Protein AF-0000000068817160 (afdb_homodimer)

InterPro domains:
  IPR000340 Dual specificity phosphatase, catalytic domain [PF00782] (55-171)
  IPR000387 Tyrosine-specific protein phosphatases domain [PS50056] (106-173)
  IPR016130 Protein-tyrosine phosphatase, active site [PS00383] (126-136)
  IPR029021 Protein-tyrosine phosphatase-like [G3DSA:3.90.190.10] (1-197)
  IPR029021 Protein-tyrosine phosphatase-like [SSF52799] (6-194)

Organism: Brassicogethes aeneus (NCBI:txid1431903)

Foldseek 3Di:
DPPLQDQDQLLFPQDAWWQDADVNAEIFGADAADCVNVVVDDPVRHGHPVVVVVVCVVVVAAAAEEEEAEPDCRGDHPCSQVVSNHHYHYQYQPDPPDARDPVSLVVLLVVVVVCCVVVVRHHYYYYYNRRAANVLLSQLVCCCPPVPDQSVVSQVSQCNGRNVHRQPQVSQLVSCVVRHPSVPRDDHDDDDPSNVD/DPPLQDQDQLLFPQDAWWQDDDVNAEIFGADAADCVNVVVDDPVRHGHPVVVVVVCVVVVAAAAEEEEAEPDCRRDHPCSQVVSNHHYHYQYQPDPPDARDPVSLVVLLVVVVVCCVVVVRHHYYYYYNRRAANVLLSQLVCCCPPVPDQSVVSQVSQCNGRNVHRQPQVSQLVSCVVRHPSVPRDDHDDDDPSNVD

Sequence (394 aa):
MAPKNKVPKGWLGCPNNGIRLIESKFMPLKTPLSTNFDSKLGPDDWFHPRDIFDLAKKNKVKFGLWIDLTNTDRYYLRDEIENQNCDYKKLSCQGHGTLPTFRFVNQFFHLVEKFVWNNPYSCIAIHCTHGYNRTGFLIVSFLVEKLNYYVDDAVRLFAELRPPGIYRHEYVVELFRRYGDIRDAPPPIAKPSWSKDMAPKNKVPKGWLGCPNNGIRLIESKFMPLKTPLSTNFDSKLGPDDWFHPRDIFDLAKKNKVKFGLWIDLTNTDRYYLRDEIENQNCDYKKLSCQGHGTLPTFRFVNQFFHLVEKFVWNNPYSCIAIHCTHGYNRTGFLIVSFLVEKLNYYVDDAVRLFAELRPPGIYRHEYVVELFRRYGDIRDAPPPIAKPSWSKD

pLDDT: mean 94.5, std 9.49, range [36.5, 98.94]

Radius of gyration: 25.26 Å; Cα contacts (8 Å, |Δi|>4): 644; chains: 2; bounding box: 43×82×52 Å

Solvent-accessible surface area (backbone atoms only — not comparable to full-atom values): 21923 Å² total; per-residue (Å²): 120,82,66,92,62,66,77,60,81,29,46,68,85,45,66,60,55,38,79,49,55,50,92,78,32,39,34,42,17,27,53,45,38,36,77,82,38,46,88,80,44,57,83,91,67,65,47,35,64,63,54,57,54,51,52,27,53,76,68,74,42,46,56,44,35,36,40,37,39,44,85,69,70,77,46,47,59,67,61,67,43,43,74,65,69,16,48,73,42,78,53,60,60,77,60,90,94,51,78,81,45,71,67,56,49,48,52,51,50,51,54,51,51,39,46,43,73,76,34,59,81,41,23,34,39,34,20,20,71,64,25,29,45,72,38,40,49,52,53,34,49,41,36,28,75,59,65,71,39,51,51,70,58,30,50,50,50,46,18,72,30,35,68,88,22,63,46,52,47,70,56,52,42,48,48,19,55,75,62,56,50,55,89,70,41,75,78,75,55,79,68,54,76,33,63,76,85,119,81,67,90,61,66,79,60,80,29,44,67,83,44,66,59,54,37,79,47,57,49,93,79,31,38,34,42,17,26,54,44,38,34,79,81,38,46,89,82,46,55,83,91,68,65,48,36,62,63,55,57,53,51,52,27,52,75,69,75,44,46,54,42,35,35,38,37,39,42,86,70,71,76,46,46,60,68,61,67,42,42,74,65,68,15,46,73,42,79,54,60,61,77,62,90,93,50,77,81,47,71,68,56,49,48,51,52,48,50,54,50,52,42,46,41,72,76,35,60,82,40,23,34,38,33,21,20,71,65,24,27,46,72,37,39,49,52,53,32,51,43,37,27,75,58,67,69,38,52,52,69,58,29,51,48,51,46,16,72,32,34,70,88,22,63,45,52,47,70,56,53,43,47,49,18,54,75,64,54,51,53,89,69,42,74,77,73,55,80,67,55,76,32,62,74,84

Nearest PDB structures (foldseek):
  2c46-assembly3_B  TM=9.753E-01  e=5.729E-28  Homo sapiens
  1i9t-assembly1_A  TM=9.641E-01  e=6.524E-27  Mus musculus
  8p4c-assembly1_M  TM=9.859E-01  e=2.934E-20  Homo sapiens
  4mbb-assembly1_A  TM=9.293E-01  e=1.844E-17  Homo sapiens
  4jmj-assembly1_A  TM=9.376E-01  e=8.921E-16  Homo sapiens

Secondary structure (DSSP, 8-state):
---TTPPPTT-TT--SB-SS-BTTTEEEEEPP--GGGGGGS-GGG---HHHHHHHHHHTT--EEEEEE--S-S-SS-THHHHTTT-EEEE---SSTTPPPPHHHHHHHHHHHHHHHHH-TT-EEEEEESSSSHHHHHHHHHHHHHHH---HHHHHHHHHHHSTT----HHHHHHHHHHHS-GGGPPPPPPPPGGG--/---TTPPPTT-TT--SB-SS-BTTTEEEEEPP--GGGGGGS-GGG---HHHHHHHHHHTT--EEEEEE--S-S-SS-THHHHTTT-EEEE---SSTTPPPPHHHHHHHHHHHHHHHHH-TT-EEEEEESSSSHHHHHHHHHHHHHHH---HHHHHHHHHHHSTT----HHHHHHHHHHHS-GGGPPPPPPPPGGG--

Structure (mmCIF, N/CA/C/O backbone):
data_AF-0000000068817160-model_v1
#
loop_
_entity.id
_entity.type
_entity.pdbx_description
1 polymer 'Tyrosine specific protein phosphatases domain-containing protein'
#
loop_
_atom_site.group_PDB
_atom_site.id
_atom_site.type_symbol
_atom_site.label_atom_id
_atom_site.label_alt_id
_atom_site.label_comp_id
_atom_site.label_asym_id
_atom_site.label_entity_id
_atom_site.label_seq_id
_atom_site.pdbx_PDB_ins_code
_atom_site.Cartn_x
_atom_site.Cartn_y
_atom_site.Cartn_z
_atom_site.occupancy
_atom_site.B_iso_or_equiv
_atom_site.auth_seq_id
_atom_site.auth_comp_id
_atom_site.auth_asym_id
_atom_site.auth_atom_id
_atom_site.pdbx_PDB_model_num
ATOM 1 N N . MET A 1 1 ? -13.914 -34.875 -25.438 1 36.75 1 MET A N 1
ATOM 2 C CA . MET A 1 1 ? -13.977 -33.906 -24.359 1 36.75 1 MET A CA 1
ATOM 3 C C . MET A 1 1 ? -12.719 -33.938 -23.516 1 36.75 1 MET A C 1
ATOM 5 O O . MET A 1 1 ? -12.25 -35 -23.141 1 36.75 1 MET A O 1
ATOM 9 N N . ALA A 1 2 ? -11.836 -33.031 -23.688 1 46.25 2 ALA A N 1
ATOM 10 C CA . ALA A 1 2 ? -10.625 -33.25 -22.891 1 46.25 2 ALA A CA 1
ATOM 11 C C . ALA A 1 2 ? -10.977 -33.812 -21.516 1 46.25 2 ALA A C 1
ATOM 13 O O . ALA A 1 2 ? -11.945 -33.375 -20.891 1 46.25 2 ALA A O 1
ATOM 14 N N . PRO A 1 3 ? -10.422 -34.844 -21.125 1 55.66 3 PRO A N 1
ATOM 15 C CA . PRO A 1 3 ? -10.844 -35.438 -19.859 1 55.66 3 PRO A CA 1
ATOM 16 C C . PRO A 1 3 ? -10.859 -34.438 -18.703 1 55.66 3 PRO A C 1
ATOM 18 O O . PRO A 1 3 ? -10.062 -33.5 -18.688 1 55.66 3 PRO A O 1
ATOM 21 N N . LYS A 1 4 ? -12 -34.219 -17.844 1 64.12 4 LYS A N 1
ATOM 22 C CA . LYS A 1 4 ? -12.445 -33.281 -16.812 1 64.12 4 LYS A CA 1
ATOM 23 C C . LYS A 1 4 ? -11.328 -32.969 -15.828 1 64.12 4 LYS A C 1
ATOM 25 O O . LYS A 1 4 ? -11.195 -31.844 -15.359 1 64.12 4 LYS A O 1
ATOM 30 N N . ASN A 1 5 ? -10.289 -33.844 -15.633 1 80.69 5 ASN A N 1
ATOM 31 C CA . ASN A 1 5 ? -9.242 -33.719 -14.625 1 80.69 5 ASN A CA 1
ATOM 32 C C . ASN A 1 5 ? -7.859 -34 -15.203 1 80.69 5 ASN A C 1
ATOM 34 O O . ASN A 1 5 ? -7.09 -34.781 -14.633 1 80.69 5 ASN A O 1
ATOM 38 N N . LYS A 1 6 ? -7.539 -33.344 -16.344 1 90.94 6 LYS A N 1
ATOM 39 C CA . LYS A 1 6 ? -6.211 -33.5 -16.922 1 90.94 6 LYS A CA 1
ATOM 40 C C . LYS A 1 6 ? -5.195 -32.594 -16.234 1 90.94 6 LYS A C 1
ATOM 42 O O . LYS A 1 6 ? -5.438 -31.406 -16.062 1 90.94 6 LYS A O 1
ATOM 47 N N . VAL A 1 7 ? -4.117 -33.281 -15.82 1 95.06 7 VAL A N 1
ATOM 48 C CA . VAL A 1 7 ? -3.02 -32.531 -15.211 1 95.06 7 VAL A CA 1
ATOM 49 C C . VAL A 1 7 ? -2.43 -31.547 -16.219 1 95.06 7 VAL A C 1
ATOM 51 O O . VAL A 1 7 ? -2.217 -31.906 -17.391 1 95.06 7 VAL A O 1
ATOM 54 N N . PRO A 1 8 ? -2.211 -30.344 -15.805 1 93.69 8 PRO A N 1
ATOM 55 C CA . PRO A 1 8 ? -1.671 -29.375 -16.766 1 93.69 8 PRO A CA 1
ATOM 56 C C . PRO A 1 8 ? -0.3 -29.781 -17.297 1 93.69 8 PRO A C 1
ATOM 58 O O . PRO A 1 8 ? 0.51 -30.344 -16.562 1 93.69 8 PRO A O 1
ATOM 61 N N . LYS A 1 9 ? -0.1 -29.422 -18.609 1 92.62 9 LYS A N 1
ATOM 62 C CA . LYS A 1 9 ? 1.201 -29.688 -19.219 1 92.62 9 LYS A CA 1
ATOM 63 C C . LYS A 1 9 ? 2.32 -29 -18.438 1 92.62 9 LYS A C 1
ATOM 65 O O . LYS A 1 9 ? 2.199 -27.828 -18.062 1 92.62 9 LYS A O 1
ATOM 70 N N . GLY A 1 10 ? 3.355 -29.734 -18.141 1 93.62 10 GLY A N 1
ATOM 71 C CA . GLY A 1 10 ? 4.523 -29.172 -17.484 1 93.62 10 GLY A CA 1
ATOM 72 C C . GLY A 1 10 ? 4.352 -29.016 -15.984 1 93.62 10 GLY A C 1
ATOM 73 O O . GLY A 1 10 ? 5.184 -28.391 -15.312 1 93.62 10 GLY A O 1
ATOM 74 N N . TRP A 1 11 ? 3.324 -29.562 -15.484 1 96.5 11 TRP A N 1
ATOM 75 C CA . TRP A 1 11 ? 3.02 -29.422 -14.062 1 96.5 11 TRP A CA 1
ATOM 76 C C . TRP A 1 11 ? 3.867 -30.375 -13.227 1 96.5 11 TRP A C 1
ATOM 78 O O . TRP A 1 11 ? 4.367 -30 -12.164 1 96.5 11 TRP A O 1
ATOM 88 N N . LEU A 1 12 ? 3.975 -31.609 -13.812 1 95.12 12 LEU A N 1
ATOM 89 C CA . LEU A 1 12 ? 4.766 -32.625 -13.109 1 95.12 12 LEU A CA 1
ATOM 90 C C . LEU A 1 12 ? 6.246 -32.25 -13.117 1 95.12 12 LEU A C 1
ATOM 92 O O . LEU A 1 12 ? 6.785 -31.859 -14.156 1 95.12 12 LEU A O 1
ATOM 96 N N . GLY A 1 13 ? 6.91 -32.312 -11.984 1 94.81 13 GLY A N 1
ATOM 97 C CA . GLY A 1 13 ? 8.32 -31.984 -11.883 1 94.81 13 GLY A CA 1
ATOM 98 C C . GLY A 1 13 ? 8.555 -30.516 -11.578 1 94.81 13 GLY A C 1
ATOM 99 O O . GLY A 1 13 ? 9.656 -30.125 -11.172 1 94.81 13 GLY A O 1
ATOM 100 N N . CYS A 1 14 ? 7.539 -29.688 -11.82 1 97.25 14 CYS A N 1
ATOM 101 C CA . CYS A 1 14 ? 7.625 -28.266 -11.516 1 97.25 14 CYS A CA 1
ATOM 102 C C . CYS A 1 14 ? 7.637 -28.047 -10.008 1 97.25 14 CYS A C 1
ATOM 104 O O . CYS A 1 14 ? 6.742 -28.516 -9.297 1 97.25 14 CYS A O 1
ATOM 106 N N . PRO A 1 15 ? 8.68 -27.297 -9.492 1 97.62 15 PRO A N 1
ATOM 107 C CA . PRO A 1 15 ? 8.703 -27.047 -8.055 1 97.62 15 PRO A CA 1
ATOM 108 C C . PRO A 1 15 ? 7.426 -26.375 -7.551 1 97.62 15 PRO A C 1
ATOM 110 O O . PRO A 1 15 ? 6.871 -25.516 -8.234 1 97.62 15 PRO A O 1
ATOM 113 N N . ASN A 1 16 ? 6.98 -26.734 -6.414 1 98.31 16 ASN A N 1
ATOM 114 C CA . ASN A 1 16 ? 5.664 -26.359 -5.918 1 98.31 16 ASN A CA 1
ATOM 115 C C . ASN A 1 16 ? 5.605 -24.875 -5.543 1 98.31 16 ASN A C 1
ATOM 117 O O . ASN A 1 16 ? 4.621 -24.188 -5.836 1 98.31 16 ASN A O 1
ATOM 121 N N . ASN A 1 17 ? 6.602 -24.422 -4.879 1 98.56 17 ASN A N 1
ATOM 122 C CA . ASN A 1 17 ? 6.582 -23.062 -4.344 1 98.56 17 ASN A CA 1
ATOM 123 C C . ASN A 1 17 ? 7.98 -22.453 -4.301 1 98.56 17 ASN A C 1
ATOM 125 O O . ASN A 1 17 ? 8.977 -23.156 -4.488 1 98.56 17 ASN A O 1
ATOM 129 N N . GLY A 1 18 ? 8.078 -21.125 -4.168 1 98.25 18 GLY A N 1
ATOM 130 C CA . GLY A 1 18 ? 9.352 -20.438 -4.004 1 98.25 18 GLY A CA 1
ATOM 131 C C . GLY A 1 18 ? 10.102 -20.859 -2.758 1 98.25 18 GLY A C 1
ATOM 132 O O . GLY A 1 18 ? 9.539 -21.5 -1.874 1 98.25 18 GLY A O 1
ATOM 133 N N . ILE A 1 19 ? 11.328 -20.438 -2.713 1 97.44 19 ILE A N 1
ATOM 134 C CA . ILE A 1 19 ? 12.227 -20.828 -1.633 1 97.44 19 ILE A CA 1
ATOM 135 C C . ILE A 1 19 ? 11.844 -20.094 -0.351 1 97.44 19 ILE A C 1
ATOM 137 O O . ILE A 1 19 ? 11.82 -20.688 0.729 1 97.44 19 ILE A O 1
ATOM 141 N N . ARG A 1 20 ? 11.594 -18.859 -0.469 1 96.81 20 ARG A N 1
ATOM 142 C CA . ARG A 1 20 ? 11.164 -18 0.631 1 96.81 20 ARG A CA 1
ATOM 143 C C . ARG A 1 20 ? 10.25 -16.891 0.135 1 96.81 20 ARG A C 1
ATOM 145 O O . ARG A 1 20 ? 10.062 -16.719 -1.072 1 96.81 20 ARG A O 1
ATOM 152 N N . LEU A 1 21 ? 9.703 -16.25 1.111 1 98.31 21 LEU A N 1
ATOM 153 C CA . LEU A 1 21 ? 8.836 -15.125 0.784 1 98.31 21 LEU A CA 1
ATOM 154 C C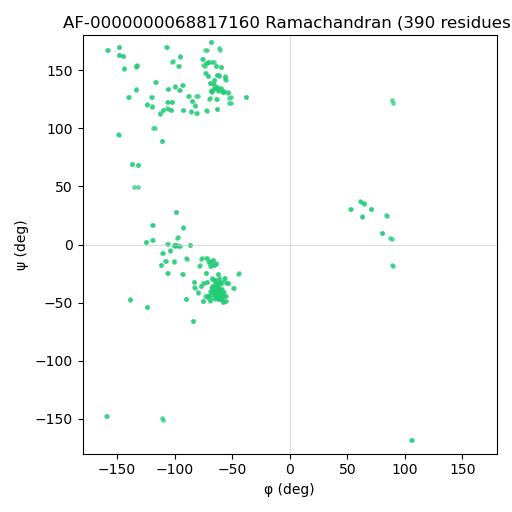 . LEU A 1 21 ? 9.625 -14.016 0.086 1 98.31 21 LEU A C 1
ATOM 156 O O . LEU A 1 21 ? 10.75 -13.711 0.481 1 98.31 21 LEU A O 1
ATOM 160 N N . ILE A 1 22 ? 9.07 -13.516 -0.923 1 98.62 22 ILE A N 1
ATOM 161 C CA . ILE A 1 22 ? 9.633 -12.344 -1.585 1 98.62 22 ILE A CA 1
ATOM 162 C C . ILE A 1 22 ? 9.156 -11.078 -0.877 1 98.62 22 ILE A C 1
ATOM 164 O O . ILE A 1 22 ? 7.957 -10.844 -0.74 1 98.62 22 ILE A O 1
ATOM 168 N N . GLU A 1 23 ? 10.07 -10.281 -0.429 1 97.56 23 GLU A N 1
ATOM 169 C CA . GLU A 1 23 ? 9.789 -9.062 0.336 1 97.56 23 GLU A CA 1
ATOM 170 C C . GLU A 1 23 ? 8.898 -9.367 1.537 1 97.56 23 GLU A C 1
ATOM 172 O O . GLU A 1 23 ? 8.008 -8.578 1.865 1 97.56 23 GLU A O 1
ATOM 177 N N . SER A 1 24 ? 9.047 -10.625 2.072 1 96.19 24 SER A N 1
ATOM 178 C CA . SER A 1 24 ? 8.359 -11.078 3.277 1 96.19 24 SER A CA 1
ATOM 179 C C . SER A 1 24 ? 6.848 -11.086 3.086 1 96.19 24 SER A C 1
ATOM 181 O O . SER A 1 24 ? 6.098 -10.969 4.055 1 96.19 24 SER A O 1
ATOM 183 N N . LYS A 1 25 ? 6.422 -11.18 1.8 1 98.12 25 LYS A N 1
ATOM 184 C CA . LYS A 1 25 ? 4.984 -11.078 1.57 1 98.12 25 LYS A CA 1
ATOM 185 C C . LYS A 1 25 ? 4.52 -12.094 0.533 1 98.12 25 LYS A C 1
ATOM 187 O O . LYS A 1 25 ? 3.596 -12.875 0.789 1 98.12 25 LYS A O 1
ATOM 192 N N . PHE A 1 26 ? 5.203 -12.211 -0.583 1 98.81 26 PHE A N 1
ATOM 193 C CA . PHE A 1 26 ? 4.703 -12.992 -1.708 1 98.81 26 PHE A CA 1
ATOM 194 C C . PHE A 1 26 ? 5.281 -14.406 -1.684 1 98.81 26 PHE A C 1
ATOM 196 O O . PHE A 1 26 ? 6.488 -14.578 -1.517 1 98.81 26 PHE A O 1
ATOM 203 N N . MET A 1 27 ? 4.477 -15.344 -1.859 1 98.88 27 MET A N 1
ATOM 204 C CA . MET A 1 27 ? 4.887 -16.719 -2.111 1 98.88 27 MET A CA 1
ATOM 205 C C . MET A 1 27 ? 4.395 -17.203 -3.475 1 98.88 27 MET A C 1
ATOM 207 O O . MET A 1 27 ? 3.209 -17.484 -3.648 1 98.88 27 MET A O 1
ATOM 211 N N . PRO A 1 28 ? 5.309 -17.172 -4.434 1 98.88 28 PRO A N 1
ATOM 212 C CA . PRO A 1 28 ? 4.918 -17.75 -5.719 1 98.88 28 PRO A CA 1
ATOM 213 C C . PRO A 1 28 ? 4.754 -19.266 -5.66 1 98.88 28 PRO A C 1
ATOM 215 O O . PRO A 1 28 ? 5.57 -19.953 -5.043 1 98.88 28 PRO A O 1
ATOM 218 N N . LEU A 1 29 ? 3.719 -19.75 -6.324 1 98.69 29 LEU A N 1
ATOM 219 C CA . LEU A 1 29 ? 3.369 -21.156 -6.34 1 98.69 29 LEU A CA 1
ATOM 220 C C . LEU A 1 29 ? 3.072 -21.625 -7.762 1 98.69 29 LEU A C 1
ATOM 222 O O . LEU A 1 29 ? 2.629 -20.844 -8.602 1 98.69 29 LEU A O 1
ATOM 226 N N . LYS A 1 30 ? 3.285 -22.922 -7.984 1 98.56 30 LYS A N 1
ATOM 227 C CA . LYS A 1 30 ? 2.498 -23.531 -9.055 1 98.56 30 LYS A CA 1
ATOM 228 C C . LYS A 1 30 ? 1.06 -23.766 -8.609 1 98.56 30 LYS A C 1
ATOM 230 O O . LYS A 1 30 ? 0.775 -23.828 -7.41 1 98.56 30 LYS A O 1
ATOM 235 N N . THR A 1 31 ? 0.174 -23.906 -9.57 1 98.19 31 THR A N 1
ATOM 236 C CA . THR A 1 31 ? -1.219 -24.141 -9.203 1 98.19 31 THR A CA 1
ATOM 237 C C . THR A 1 31 ? -1.37 -25.469 -8.469 1 98.19 31 THR A C 1
ATOM 239 O O . THR A 1 31 ? -0.905 -26.516 -8.953 1 98.19 31 THR A O 1
ATOM 242 N N . PRO A 1 32 ? -1.97 -25.469 -7.254 1 98.62 32 PRO A N 1
ATOM 243 C CA . PRO A 1 32 ? -2.271 -26.75 -6.625 1 98.62 32 PRO A CA 1
ATOM 244 C C . PRO A 1 32 ? -3.432 -27.484 -7.301 1 98.62 32 PRO A C 1
ATOM 246 O O . PRO A 1 32 ? -4.199 -26.875 -8.047 1 98.62 32 PRO A O 1
ATOM 249 N N . LEU A 1 33 ? -3.457 -28.734 -7.152 1 98.25 33 LEU A N 1
ATOM 250 C CA . LEU A 1 33 ? -4.523 -29.562 -7.719 1 98.25 33 LEU A CA 1
ATOM 251 C C . LEU A 1 33 ? -5.332 -30.234 -6.617 1 98.25 33 LEU A C 1
ATOM 253 O O . LEU A 1 33 ? -4.773 -30.672 -5.613 1 98.25 33 LEU A O 1
ATOM 257 N N . SER A 1 34 ? -6.609 -30.281 -6.82 1 97.5 34 SER A N 1
ATOM 258 C CA . SER A 1 34 ? -7.473 -30.953 -5.855 1 97.5 34 SER A CA 1
ATOM 259 C C . SER A 1 34 ? -7.234 -32.469 -5.859 1 97.5 34 SER A C 1
ATOM 261 O O . SER A 1 34 ? -6.5 -32.969 -6.707 1 97.5 34 SER A O 1
ATOM 263 N N . THR A 1 35 ? -7.895 -33.125 -4.926 1 96.44 35 THR A N 1
ATOM 264 C CA . THR A 1 35 ? -7.75 -34.562 -4.789 1 96.44 35 THR A CA 1
ATOM 265 C C . THR A 1 35 ? -8.328 -35.281 -6.004 1 96.44 35 THR A C 1
ATOM 267 O O . THR A 1 35 ? -8.055 -36.469 -6.219 1 96.44 35 THR A O 1
ATOM 270 N N . ASN A 1 36 ? -9.094 -34.562 -6.836 1 95.56 36 ASN A N 1
ATOM 271 C CA . ASN A 1 36 ? -9.664 -35.125 -8.055 1 95.56 36 ASN A CA 1
ATOM 272 C C . ASN A 1 36 ? -8.578 -35.531 -9.047 1 95.56 36 ASN A C 1
ATOM 274 O O . ASN A 1 36 ? -8.828 -36.281 -9.984 1 95.56 36 ASN A O 1
ATOM 278 N N . PHE A 1 37 ? -7.391 -35.031 -8.828 1 96.88 37 PHE A N 1
ATOM 279 C CA . PHE A 1 37 ? -6.293 -35.281 -9.75 1 96.88 37 PHE A CA 1
ATOM 280 C C . PHE A 1 37 ? -5.379 -36.375 -9.211 1 96.88 37 PHE A C 1
ATOM 282 O O . PHE A 1 37 ? -4.441 -36.781 -9.898 1 96.88 37 PHE A O 1
ATOM 289 N N . ASP A 1 38 ? -5.68 -36.906 -8.039 1 96.38 38 ASP A N 1
ATOM 290 C CA . ASP A 1 38 ? -4.77 -37.812 -7.332 1 96.38 38 ASP A CA 1
ATOM 291 C C . ASP A 1 38 ? -4.551 -39.094 -8.109 1 96.38 38 ASP A C 1
ATOM 293 O O . ASP A 1 38 ? -3.453 -39.656 -8.094 1 96.38 38 ASP A O 1
ATOM 297 N N . SER A 1 39 ? -5.578 -39.531 -8.812 1 95.5 39 SER A N 1
ATOM 298 C CA . SER A 1 39 ? -5.488 -40.781 -9.555 1 95.5 39 SER A CA 1
ATOM 299 C C . SER A 1 39 ? -4.531 -40.656 -10.734 1 95.5 39 SER A C 1
ATOM 301 O O . SER A 1 39 ? -4.074 -41.656 -11.281 1 95.5 39 SER A O 1
ATOM 303 N N . LYS A 1 40 ? -4.254 -39.406 -11.125 1 94.81 40 LYS A N 1
ATOM 304 C CA . LYS A 1 40 ? -3.4 -39.156 -12.281 1 94.81 40 LYS A CA 1
ATOM 305 C C . LYS A 1 40 ? -1.953 -38.906 -11.859 1 94.81 40 LYS A C 1
ATOM 307 O O . LYS A 1 40 ? -1.064 -38.781 -12.703 1 94.81 40 LYS A O 1
ATOM 312 N N . LEU A 1 41 ? -1.723 -38.938 -10.562 1 95.44 41 LEU A N 1
ATOM 313 C CA . LEU A 1 41 ? -0.409 -38.594 -10.023 1 95.44 41 LEU A CA 1
ATOM 314 C C . LEU A 1 41 ? 0.047 -39.625 -9 1 95.44 41 LEU A C 1
ATOM 316 O O . LEU A 1 41 ? -0.776 -40.344 -8.414 1 95.44 41 LEU A O 1
ATOM 320 N N . GLY A 1 42 ? 1.351 -39.781 -8.82 1 94.88 42 GLY A N 1
ATOM 321 C CA . GLY A 1 42 ? 1.874 -40.5 -7.676 1 94.88 42 GLY A CA 1
ATOM 322 C C . GLY A 1 42 ? 1.761 -39.719 -6.379 1 94.88 42 GLY A C 1
ATOM 323 O O . GLY A 1 42 ? 1.775 -38.5 -6.383 1 94.88 42 GLY A O 1
ATOM 324 N N . PRO A 1 43 ? 1.683 -40.406 -5.258 1 95.44 43 PRO A N 1
ATOM 325 C CA . PRO A 1 43 ? 1.533 -39.719 -3.971 1 95.44 43 PRO A CA 1
ATOM 326 C C . PRO A 1 43 ? 2.641 -38.688 -3.711 1 95.44 43 PRO A C 1
ATOM 328 O O . PRO A 1 43 ? 2.396 -37.656 -3.078 1 95.44 43 PRO A O 1
ATOM 331 N N . ASP A 1 44 ? 3.816 -38.938 -4.184 1 95.94 44 ASP A N 1
ATOM 332 C CA . ASP A 1 44 ? 4.945 -38.031 -3.965 1 95.94 44 ASP A CA 1
ATOM 333 C C . ASP A 1 44 ? 4.801 -36.75 -4.789 1 95.94 44 ASP A C 1
ATOM 335 O O . ASP A 1 44 ? 5.5 -35.781 -4.547 1 95.94 44 ASP A O 1
ATOM 339 N N . ASP A 1 45 ? 3.809 -36.781 -5.754 1 96.44 45 ASP A N 1
ATOM 340 C CA . ASP A 1 45 ? 3.656 -35.656 -6.668 1 96.44 45 ASP A CA 1
ATOM 341 C C . ASP A 1 45 ? 2.428 -34.812 -6.316 1 96.44 45 ASP A C 1
ATOM 343 O O . ASP A 1 45 ? 2.15 -33.812 -6.961 1 96.44 45 ASP A O 1
ATOM 347 N N . TRP A 1 46 ? 1.738 -35.25 -5.254 1 97.56 46 TRP A N 1
ATOM 348 C CA . TRP A 1 46 ? 0.558 -34.5 -4.863 1 97.56 46 TRP A CA 1
ATOM 349 C C . TRP A 1 46 ? 0.948 -33.094 -4.371 1 97.56 46 TRP A C 1
ATOM 351 O O . TRP A 1 46 ? 1.971 -32.938 -3.703 1 97.56 46 TRP A O 1
ATOM 361 N N . PHE A 1 47 ? 0.171 -32.125 -4.703 1 98.38 47 PHE A N 1
ATOM 362 C CA . PHE A 1 47 ? 0.266 -30.75 -4.223 1 98.38 47 PHE A CA 1
ATOM 363 C C . PHE A 1 47 ? -1.112 -30.109 -4.156 1 98.38 47 PHE A C 1
ATOM 365 O O . PHE A 1 47 ? -1.611 -29.594 -5.16 1 98.38 47 PHE A O 1
ATOM 372 N N . HIS A 1 48 ? -1.665 -30.203 -2.975 1 98.44 48 HIS A N 1
ATOM 373 C CA . HIS A 1 48 ? -2.996 -29.656 -2.721 1 98.44 48 HIS A CA 1
ATOM 374 C C . HIS A 1 48 ? -2.918 -28.312 -1.996 1 98.44 48 HIS A C 1
ATOM 376 O O . HIS A 1 48 ? -1.898 -28 -1.382 1 98.44 48 HIS A O 1
ATOM 382 N N . PRO A 1 49 ? -3.992 -27.5 -2.105 1 98.5 49 PRO A N 1
ATOM 383 C CA . PRO A 1 49 ? -4 -26.25 -1.335 1 98.5 49 PRO A CA 1
ATOM 384 C C . PRO A 1 49 ? -3.646 -26.469 0.135 1 98.5 49 PRO A C 1
ATOM 386 O O . PRO A 1 49 ? -2.863 -25.703 0.701 1 98.5 49 PRO A O 1
ATOM 389 N N . ARG A 1 50 ? -4.078 -27.531 0.696 1 97.88 50 ARG A N 1
ATOM 390 C CA . ARG A 1 50 ? -3.826 -27.781 2.111 1 97.88 50 ARG A CA 1
ATOM 391 C C . ARG A 1 50 ? -2.336 -27.969 2.375 1 97.88 50 ARG A C 1
ATOM 393 O O . ARG A 1 50 ? -1.846 -27.641 3.457 1 97.88 50 ARG A O 1
ATOM 400 N N . ASP A 1 51 ? -1.61 -28.516 1.409 1 97.75 51 ASP A N 1
ATOM 401 C CA . ASP A 1 51 ? -0.186 -28.781 1.583 1 97.75 51 ASP A CA 1
ATOM 402 C C . ASP A 1 51 ? 0.595 -27.484 1.793 1 97.75 51 ASP A C 1
ATOM 404 O O . ASP A 1 51 ? 1.479 -27.422 2.65 1 97.75 51 ASP A O 1
ATOM 408 N N . ILE A 1 52 ? 0.267 -26.5 1.045 1 97.44 52 ILE A N 1
ATOM 409 C CA . ILE A 1 52 ? 0.994 -25.234 1.163 1 97.44 52 ILE A CA 1
ATOM 410 C C . ILE A 1 52 ? 0.562 -24.516 2.434 1 97.44 52 ILE A C 1
ATOM 412 O O . ILE A 1 52 ? 1.372 -23.844 3.078 1 97.44 52 ILE A O 1
ATOM 416 N N . PHE A 1 53 ? -0.685 -24.625 2.879 1 98.44 53 PHE A N 1
ATOM 417 C CA . PHE A 1 53 ? -1.116 -24.047 4.145 1 98.44 53 PHE A CA 1
ATOM 418 C C . PHE A 1 53 ? -0.413 -24.719 5.316 1 98.44 53 PHE A C 1
ATOM 420 O O . PHE A 1 53 ? -0.009 -24.047 6.273 1 98.44 53 PHE A O 1
ATOM 427 N N . ASP A 1 54 ? -0.29 -26.016 5.207 1 97.75 54 ASP A N 1
ATOM 428 C CA . ASP A 1 54 ? 0.424 -26.75 6.246 1 97.75 54 ASP A CA 1
ATOM 429 C C . ASP A 1 54 ? 1.885 -26.312 6.324 1 97.75 54 ASP A C 1
ATOM 431 O O . ASP A 1 54 ? 2.422 -26.125 7.418 1 97.75 54 ASP A O 1
ATOM 435 N N . LEU A 1 55 ? 2.49 -26.219 5.16 1 96.88 55 LEU A N 1
ATOM 436 C CA . LEU A 1 55 ? 3.869 -25.75 5.102 1 96.88 55 LEU A CA 1
ATOM 437 C C . LEU A 1 55 ? 3.992 -24.359 5.711 1 96.88 55 LEU A C 1
ATOM 439 O O . LEU A 1 55 ? 4.938 -24.078 6.453 1 96.88 55 LEU A O 1
ATOM 443 N N . ALA A 1 56 ? 3.08 -23.484 5.414 1 97.06 56 ALA A N 1
ATOM 444 C CA . ALA A 1 56 ? 3.074 -22.109 5.938 1 97.06 56 ALA A CA 1
ATOM 445 C C . ALA A 1 56 ? 2.967 -22.109 7.461 1 97.06 56 ALA A C 1
ATOM 447 O O . ALA A 1 56 ? 3.691 -21.375 8.141 1 97.06 56 ALA A O 1
ATOM 448 N N . LYS A 1 57 ? 2.08 -22.891 7.934 1 95.94 57 LYS A N 1
ATOM 449 C CA . LYS A 1 57 ? 1.891 -22.984 9.383 1 95.94 57 LYS A CA 1
ATOM 450 C C . LYS A 1 57 ? 3.174 -23.438 10.07 1 95.94 57 LYS A C 1
ATOM 452 O O . LYS A 1 57 ? 3.564 -22.875 11.094 1 95.94 57 LYS A O 1
ATOM 457 N N . LYS A 1 58 ? 3.793 -24.391 9.492 1 96.56 58 LYS A N 1
ATOM 458 C CA . LYS A 1 58 ? 5.047 -24.922 10.023 1 96.56 58 LYS A CA 1
ATOM 459 C C . LYS A 1 58 ? 6.113 -23.828 10.086 1 96.56 58 LYS A C 1
ATOM 461 O O . LYS A 1 58 ? 6.938 -23.812 11 1 96.56 58 LYS A O 1
ATOM 466 N N . ASN A 1 59 ? 6.062 -22.938 9.133 1 96.31 59 ASN A N 1
ATOM 467 C CA . ASN A 1 59 ? 7.062 -21.875 9.039 1 96.31 59 ASN A CA 1
ATOM 468 C C . ASN A 1 59 ? 6.566 -20.578 9.664 1 96.31 59 ASN A C 1
ATOM 470 O O . ASN A 1 59 ? 7.176 -19.531 9.484 1 96.31 59 ASN A O 1
ATOM 474 N N . LYS A 1 60 ? 5.406 -20.578 10.305 1 95.88 60 LYS A N 1
ATOM 475 C CA . LYS A 1 60 ? 4.809 -19.438 11 1 95.88 60 LYS A CA 1
ATOM 476 C C . LYS A 1 60 ? 4.469 -18.312 10.031 1 95.88 60 LYS A C 1
ATOM 478 O O . LYS A 1 60 ? 4.723 -17.141 10.312 1 95.88 60 LYS A O 1
ATOM 483 N N . VAL A 1 61 ? 4.082 -18.766 8.891 1 96.75 61 VAL A N 1
ATOM 484 C CA . VAL A 1 61 ? 3.592 -17.844 7.871 1 96.75 61 VAL A CA 1
ATOM 485 C C . VAL A 1 61 ? 2.072 -17.953 7.766 1 96.75 61 VAL A C 1
ATOM 487 O O . VAL A 1 61 ? 1.522 -19.062 7.793 1 96.75 61 VAL A O 1
ATOM 490 N N . LYS A 1 62 ? 1.399 -16.844 7.723 1 97.94 62 LYS A N 1
ATOM 491 C CA . LYS A 1 62 ? -0.049 -16.812 7.539 1 97.94 62 LYS A CA 1
ATOM 492 C C . LYS A 1 62 ? -0.421 -16.266 6.168 1 97.94 62 LYS A C 1
ATOM 494 O O . LYS A 1 62 ? -0.167 -15.086 5.879 1 97.94 62 LYS A O 1
ATOM 499 N N . PHE A 1 63 ? -1.018 -17.078 5.355 1 98.56 63 PHE A N 1
ATOM 500 C CA . PHE A 1 63 ? -1.566 -16.578 4.098 1 98.56 63 PHE A CA 1
ATOM 501 C C . PHE A 1 63 ? -2.943 -15.961 4.312 1 98.56 63 PHE A C 1
ATOM 503 O O . PHE A 1 63 ? -3.863 -16.641 4.785 1 98.56 63 PHE A O 1
ATOM 510 N N . GLY A 1 64 ? -3.061 -14.695 3.982 1 98.69 64 GLY A N 1
ATOM 511 C CA . GLY A 1 64 ? -4.348 -14.023 4.094 1 98.69 64 GLY A CA 1
ATOM 512 C C . GLY A 1 64 ? -4.992 -13.742 2.752 1 98.69 64 GLY A C 1
ATOM 513 O O . GLY A 1 64 ? -6.184 -13.43 2.682 1 98.69 64 GLY A O 1
ATOM 514 N N . LEU A 1 65 ? -4.27 -13.852 1.69 1 98.88 65 LEU A N 1
ATOM 515 C CA . LEU A 1 65 ? -4.75 -13.617 0.333 1 98.88 65 LEU A CA 1
ATOM 516 C C . LEU A 1 65 ? -4.164 -14.641 -0.633 1 98.88 65 LEU A C 1
ATOM 518 O O . LEU A 1 65 ? -2.961 -14.914 -0.604 1 98.88 65 LEU A O 1
ATOM 522 N N . TRP A 1 66 ? -5.047 -15.273 -1.356 1 98.88 66 TRP A N 1
ATOM 523 C CA . TRP A 1 66 ? -4.719 -16.25 -2.393 1 98.88 66 TRP A CA 1
ATOM 524 C C . TRP A 1 66 ? -5.098 -15.727 -3.773 1 98.88 66 TRP A C 1
ATOM 526 O O . TRP A 1 66 ? -6.277 -15.523 -4.066 1 98.88 66 TRP A O 1
ATOM 536 N N . ILE A 1 67 ? -4.07 -15.477 -4.582 1 98.75 67 ILE A N 1
ATOM 537 C CA . ILE A 1 67 ? -4.328 -14.906 -5.902 1 98.75 67 ILE A CA 1
ATOM 538 C C . ILE A 1 67 ? -4.129 -15.977 -6.973 1 98.75 67 ILE A C 1
ATOM 540 O O . ILE A 1 67 ? -3.025 -16.5 -7.141 1 98.75 67 ILE A O 1
ATOM 544 N N . ASP A 1 68 ? -5.18 -16.297 -7.676 1 98.12 68 ASP A N 1
ATOM 545 C CA . ASP A 1 68 ? -5.199 -17.281 -8.75 1 98.12 68 ASP A CA 1
ATOM 546 C C . ASP A 1 68 ? -5.207 -16.609 -10.117 1 98.12 68 ASP A C 1
ATOM 548 O O . ASP A 1 68 ? -6.191 -15.969 -10.5 1 98.12 68 ASP A O 1
ATOM 552 N N . LEU A 1 69 ? -4.164 -16.812 -10.875 1 96.69 69 LEU A N 1
ATOM 553 C CA . LEU A 1 69 ? -4.02 -16.141 -12.156 1 96.69 69 LEU A CA 1
ATOM 554 C C . LEU A 1 69 ? -4.441 -17.047 -13.305 1 96.69 69 LEU A C 1
ATOM 556 O O . LEU A 1 69 ? -4.367 -16.656 -14.477 1 96.69 69 LEU A O 1
ATOM 560 N N . THR A 1 70 ? -4.836 -18.266 -13.016 1 94.06 70 THR A N 1
ATOM 561 C CA . THR A 1 70 ? -5.203 -19.188 -14.086 1 94.06 70 THR A CA 1
ATOM 562 C C . THR A 1 70 ? -6.512 -18.766 -14.742 1 94.06 70 THR A C 1
ATOM 564 O O . THR A 1 70 ? -7.312 -18.062 -14.133 1 94.06 70 THR A O 1
ATOM 567 N N . ASN A 1 71 ? -6.684 -19.203 -15.945 1 90.56 71 ASN A N 1
ATOM 568 C CA . ASN A 1 71 ? -7.906 -18.891 -16.672 1 90.56 71 ASN A CA 1
ATOM 569 C C . ASN A 1 71 ? -8.906 -20.031 -16.625 1 90.56 71 ASN A C 1
ATOM 571 O O . ASN A 1 71 ? -9.547 -20.344 -17.625 1 90.56 71 ASN A O 1
ATOM 575 N N . THR A 1 72 ? -8.891 -20.859 -15.562 1 91.31 72 THR A N 1
ATOM 576 C CA . THR A 1 72 ? -9.781 -22 -15.359 1 91.31 72 THR A CA 1
ATOM 577 C C . THR A 1 72 ? -10.109 -22.156 -13.883 1 91.31 72 THR A C 1
ATOM 579 O O . THR A 1 72 ? -9.406 -21.641 -13.016 1 91.31 72 THR A O 1
ATOM 582 N N . ASP A 1 73 ? -11.125 -22.875 -13.617 1 92.75 73 ASP A N 1
ATOM 583 C CA . ASP A 1 73 ? -11.516 -23.141 -12.234 1 92.75 73 ASP A CA 1
ATOM 584 C C . ASP A 1 73 ? -11.492 -24.625 -11.922 1 92.75 73 ASP A C 1
ATOM 586 O O . ASP A 1 73 ? -12.047 -25.062 -10.914 1 92.75 73 ASP A O 1
ATOM 590 N N . ARG A 1 74 ? -10.859 -25.375 -12.703 1 94.44 74 ARG A N 1
ATOM 591 C CA . ARG A 1 74 ? -11.016 -26.812 -12.633 1 94.44 74 ARG A CA 1
ATOM 592 C C . ARG A 1 74 ? -10 -27.438 -11.672 1 94.44 74 ARG A C 1
ATOM 594 O O . ARG A 1 74 ? -10.109 -28.609 -11.32 1 94.44 74 ARG A O 1
ATOM 601 N N . TYR A 1 75 ? -9.023 -26.672 -11.258 1 96.75 75 TYR A N 1
ATOM 602 C CA . TYR A 1 75 ? -7.875 -27.297 -10.609 1 96.75 75 TYR A CA 1
ATOM 603 C C . TYR A 1 75 ? -8.156 -27.547 -9.133 1 96.75 75 TYR A C 1
ATOM 605 O O . TYR A 1 75 ? -7.66 -28.531 -8.562 1 96.75 75 TYR A O 1
ATOM 613 N N . TYR A 1 76 ? -8.828 -26.719 -8.477 1 97.94 76 TYR A N 1
ATOM 614 C CA . TYR A 1 76 ? -9.258 -26.859 -7.09 1 97.94 76 TYR A CA 1
ATOM 615 C C . TYR A 1 76 ? -10.461 -25.969 -6.805 1 97.94 76 TYR A C 1
ATOM 617 O O . TYR A 1 76 ? -10.82 -25.109 -7.617 1 97.94 76 TYR A O 1
ATOM 625 N N . LEU A 1 77 ? -11.062 -26.219 -5.676 1 96.81 77 LEU A N 1
ATOM 626 C CA . LEU A 1 77 ? -12.219 -25.406 -5.293 1 96.81 77 LEU A CA 1
ATOM 627 C C . LEU A 1 77 ? -11.797 -24.219 -4.438 1 96.81 77 LEU A C 1
ATOM 629 O O . LEU A 1 77 ? -10.938 -24.359 -3.561 1 96.81 77 LEU A O 1
ATOM 633 N N . ARG A 1 78 ? -12.383 -23.125 -4.746 1 97.12 78 ARG A N 1
ATOM 634 C CA . ARG A 1 78 ? -12.094 -21.906 -3.994 1 97.12 78 ARG A CA 1
ATOM 635 C C . ARG A 1 78 ? -12.289 -22.125 -2.498 1 97.12 78 ARG A C 1
ATOM 637 O O . ARG A 1 78 ? -11.562 -21.547 -1.682 1 97.12 78 ARG A O 1
ATOM 644 N N . ASP A 1 79 ? -13.227 -22.969 -2.09 1 97.88 79 ASP A N 1
ATOM 645 C CA . ASP A 1 79 ? -13.539 -23.234 -0.689 1 97.88 79 ASP A CA 1
ATOM 646 C C . ASP A 1 79 ? -12.336 -23.828 0.039 1 97.88 79 ASP A C 1
ATOM 648 O O . ASP A 1 79 ? -12.188 -23.641 1.25 1 97.88 79 ASP A O 1
ATOM 652 N N . GLU A 1 80 ? -11.516 -24.531 -0.712 1 97.94 80 GLU A N 1
ATOM 653 C CA . GLU A 1 80 ? -10.32 -25.109 -0.11 1 97.94 80 GLU A CA 1
ATOM 654 C C . GLU A 1 80 ? -9.391 -24.016 0.416 1 97.94 80 GLU A C 1
ATOM 656 O O . GLU A 1 80 ? -8.617 -24.25 1.346 1 97.94 80 GLU A O 1
ATOM 661 N N . ILE A 1 81 ? -9.461 -22.797 -0.135 1 98.56 81 ILE A N 1
ATOM 662 C CA . ILE A 1 81 ? -8.664 -21.656 0.293 1 98.56 81 ILE A CA 1
ATOM 663 C C . ILE A 1 81 ? -9.406 -20.891 1.383 1 98.56 81 ILE A C 1
ATOM 665 O O . ILE A 1 81 ? -8.844 -20.594 2.439 1 98.56 81 ILE A O 1
ATOM 669 N N . GLU A 1 82 ? -10.656 -20.656 1.135 1 98.38 82 GLU A N 1
ATOM 670 C CA . GLU A 1 82 ? -11.453 -19.812 2.02 1 98.38 82 GLU A CA 1
ATOM 671 C C . GLU A 1 82 ? -11.664 -20.484 3.375 1 98.38 82 GLU A C 1
ATOM 673 O O . GLU A 1 82 ? -11.742 -19.797 4.402 1 98.38 82 GLU A O 1
ATOM 678 N N . ASN A 1 83 ? -11.68 -21.797 3.42 1 97.75 83 ASN A N 1
ATOM 679 C CA . ASN A 1 83 ? -11.836 -22.531 4.664 1 97.75 83 ASN A CA 1
ATOM 680 C C . ASN A 1 83 ? -10.594 -22.438 5.539 1 97.75 83 ASN A C 1
ATOM 682 O O . ASN A 1 83 ? -10.633 -22.781 6.723 1 97.75 83 ASN A O 1
ATOM 686 N N . GLN A 1 84 ? -9.492 -22 4.988 1 97.56 84 GLN A N 1
ATOM 687 C CA . GLN A 1 84 ? -8.258 -21.766 5.734 1 97.56 84 GLN A CA 1
ATOM 688 C C . GLN A 1 84 ? -8.164 -20.312 6.207 1 97.56 84 GLN A C 1
ATOM 690 O O . GLN A 1 84 ? -7.082 -19.844 6.539 1 97.56 84 GLN A O 1
ATOM 695 N N . ASN A 1 85 ? -9.32 -19.594 6.145 1 97 85 ASN A N 1
ATOM 696 C CA . ASN A 1 85 ? -9.383 -18.188 6.523 1 97 85 ASN A CA 1
ATOM 697 C C . ASN A 1 85 ? -8.477 -17.328 5.645 1 97 85 ASN A C 1
ATOM 699 O O . ASN A 1 85 ? -7.766 -16.453 6.145 1 97 85 ASN A O 1
ATOM 703 N N . CYS A 1 86 ? -8.422 -17.672 4.426 1 98.62 86 CYS A N 1
ATOM 704 C CA . CYS A 1 86 ? -7.656 -16.969 3.402 1 98.62 86 CYS A CA 1
ATOM 705 C C . CYS A 1 86 ? -8.562 -16.469 2.287 1 98.62 86 CYS A C 1
ATOM 707 O O . CYS A 1 86 ? -9.383 -17.234 1.761 1 98.62 86 CYS A O 1
ATOM 709 N N . ASP A 1 87 ? -8.477 -15.164 1.984 1 98.5 87 ASP A N 1
ATOM 710 C CA . ASP A 1 87 ? -9.273 -14.594 0.9 1 98.5 87 ASP A CA 1
ATOM 711 C C . ASP A 1 87 ? -8.82 -15.133 -0.455 1 98.5 87 ASP A C 1
ATOM 713 O O . ASP A 1 87 ? -7.617 -15.18 -0.737 1 98.5 87 ASP A O 1
ATOM 717 N N . TYR A 1 88 ? -9.742 -15.562 -1.243 1 98.62 88 TYR A N 1
ATOM 718 C CA . TYR A 1 88 ? -9.461 -16.047 -2.588 1 98.62 88 TYR A CA 1
ATOM 719 C C . TYR A 1 88 ? -9.828 -15.008 -3.637 1 98.62 88 TYR A C 1
ATOM 721 O O . TYR A 1 88 ? -10.953 -14.5 -3.646 1 98.62 88 TYR A O 1
ATOM 729 N N . LYS A 1 89 ? -8.875 -14.617 -4.441 1 98.38 89 LYS A N 1
ATOM 730 C CA . LYS A 1 89 ? -9.102 -13.703 -5.555 1 98.38 89 LYS A CA 1
ATOM 731 C C . LYS A 1 89 ? -8.633 -14.312 -6.871 1 98.38 89 LYS A C 1
ATOM 733 O O . LYS A 1 89 ? -7.473 -14.711 -7 1 98.38 89 LYS A O 1
ATOM 738 N N . LYS A 1 90 ? -9.562 -14.445 -7.809 1 96.56 90 LYS A N 1
ATOM 739 C CA . LYS A 1 90 ? -9.211 -14.844 -9.164 1 96.56 90 LYS A CA 1
ATOM 740 C C . LYS A 1 90 ? -8.977 -13.625 -10.055 1 96.56 90 LYS A C 1
ATOM 742 O O . LYS A 1 90 ? -9.836 -12.742 -10.148 1 96.56 90 LYS A O 1
ATOM 747 N N . LEU A 1 91 ? -7.793 -13.445 -10.531 1 94.44 91 LEU A N 1
ATOM 748 C CA . LEU A 1 91 ? -7.445 -12.414 -11.5 1 94.44 91 LEU A CA 1
ATOM 749 C C . LEU A 1 91 ? -7.102 -13.023 -12.852 1 94.44 91 LEU A C 1
ATOM 751 O O . LEU A 1 91 ? -5.941 -13.352 -13.117 1 94.44 91 LEU A O 1
ATOM 755 N N . SER A 1 92 ? -8.07 -13.195 -13.688 1 84.38 92 SER A N 1
ATOM 756 C CA . SER A 1 92 ? -7.871 -13.891 -14.961 1 84.38 92 SER A CA 1
ATOM 757 C C . SER A 1 92 ? -7.266 -12.969 -16 1 84.38 92 SER A C 1
ATOM 759 O O . SER A 1 92 ? -7.77 -11.859 -16.234 1 84.38 92 SER A O 1
ATOM 761 N N . CYS A 1 93 ? -6.027 -13.258 -16.406 1 71.81 93 CYS A N 1
ATOM 762 C CA . CYS A 1 93 ? -5.395 -12.531 -17.5 1 71.81 93 CYS A CA 1
ATOM 763 C C . CYS A 1 93 ? -6.012 -12.914 -18.828 1 71.81 93 CYS A C 1
ATOM 765 O O . CYS A 1 93 ? -6.359 -14.07 -19.062 1 71.81 93 CYS A O 1
ATOM 767 N N . GLN A 1 94 ? -6.688 -11.875 -19.469 1 61.81 94 GLN A N 1
ATOM 768 C CA . GLN A 1 94 ? -7.312 -12.234 -20.734 1 61.81 94 GLN A CA 1
ATOM 769 C C . GLN A 1 94 ? -6.281 -12.766 -21.719 1 61.81 94 GLN A C 1
ATOM 771 O O . GLN A 1 94 ? -5.211 -12.172 -21.891 1 61.81 94 GLN A O 1
ATOM 776 N N . GLY A 1 95 ? -6.496 -13.852 -22.359 1 56.28 95 GLY A N 1
ATOM 777 C CA . GLY A 1 95 ? -5.945 -14.414 -23.594 1 56.28 95 GLY A CA 1
ATOM 778 C C . GLY A 1 95 ? -4.723 -15.273 -23.359 1 56.28 95 GLY A C 1
ATOM 779 O O . GLY A 1 95 ? -3.877 -14.953 -22.516 1 56.28 95 GLY A O 1
ATOM 780 N N . HIS A 1 96 ? -4.637 -16.406 -23.672 1 58.5 96 HIS A N 1
ATOM 781 C CA . HIS A 1 96 ? -3.469 -17.266 -23.719 1 58.5 96 HIS A CA 1
ATOM 782 C C . HIS A 1 96 ? -2.324 -16.625 -24.5 1 58.5 96 HIS A C 1
ATOM 784 O O . HIS A 1 96 ? -2.521 -16.141 -25.609 1 58.5 96 HIS A O 1
ATOM 790 N N . GLY A 1 97 ? -1.136 -16.453 -23.797 1 64.12 97 GLY A N 1
ATOM 791 C CA . GLY A 1 97 ? 0.062 -16 -24.484 1 64.12 97 GLY A CA 1
ATOM 792 C C . GLY A 1 97 ? 0.18 -14.484 -24.531 1 64.12 97 GLY A C 1
ATOM 793 O O . GLY A 1 97 ? 1.061 -13.953 -25.203 1 64.12 97 GLY A O 1
ATOM 794 N N . THR A 1 98 ? -0.798 -13.906 -23.844 1 83.25 98 THR A N 1
ATOM 795 C CA . THR A 1 98 ? -0.732 -12.445 -23.891 1 83.25 98 THR A CA 1
ATOM 796 C C . THR A 1 98 ? -0.088 -11.891 -22.625 1 83.25 98 THR A C 1
ATOM 798 O O . THR A 1 98 ? -0.225 -12.469 -21.547 1 83.25 98 THR A O 1
ATOM 801 N N . LEU A 1 99 ? 0.765 -10.961 -22.828 1 93.06 99 LEU A N 1
ATOM 802 C CA . LEU A 1 99 ? 1.412 -10.258 -21.719 1 93.06 99 LEU A CA 1
ATOM 803 C C . LEU A 1 99 ? 0.398 -9.438 -20.938 1 93.06 99 LEU A C 1
ATOM 805 O O . LEU A 1 99 ? -0.537 -8.875 -21.5 1 93.06 99 LEU A O 1
ATOM 809 N N . PRO A 1 100 ? 0.508 -9.469 -19.578 1 94.94 100 PRO A N 1
ATOM 810 C CA . PRO A 1 100 ? -0.417 -8.672 -18.766 1 94.94 100 PRO A CA 1
ATOM 811 C C . PRO A 1 100 ? -0.447 -7.203 -19.172 1 94.94 100 PRO A C 1
ATOM 813 O O . PRO A 1 100 ? 0.606 -6.594 -19.375 1 94.94 100 PRO A O 1
ATOM 816 N N . THR A 1 101 ? -1.562 -6.652 -19.359 1 94.44 101 THR A N 1
ATOM 817 C CA . THR A 1 101 ? -1.727 -5.246 -19.719 1 94.44 101 THR A CA 1
ATOM 818 C C . THR A 1 101 ? -1.436 -4.352 -18.516 1 94.44 101 THR A C 1
ATOM 820 O O . THR A 1 101 ? -1.361 -4.832 -17.375 1 94.44 101 THR A O 1
ATOM 823 N N . PHE A 1 102 ? -1.298 -3.059 -18.812 1 95.19 102 PHE A N 1
ATOM 824 C CA . PHE A 1 102 ? -1.113 -2.107 -17.719 1 95.19 102 PHE A CA 1
ATOM 825 C C . PHE A 1 102 ? -2.324 -2.104 -16.797 1 95.19 102 PHE A C 1
ATOM 827 O O . PHE A 1 102 ? -2.178 -2.014 -15.57 1 95.19 102 PHE A O 1
ATOM 834 N N . ARG A 1 103 ? -3.453 -2.24 -17.391 1 94.12 103 ARG A N 1
ATOM 835 C CA . ARG A 1 103 ? -4.68 -2.26 -16.609 1 94.12 103 ARG A CA 1
ATOM 836 C C . ARG A 1 103 ? -4.707 -3.459 -15.664 1 94.12 103 ARG A C 1
ATOM 838 O O . ARG A 1 103 ? -5.055 -3.326 -14.492 1 94.12 103 ARG A O 1
ATOM 845 N N . PHE A 1 104 ? -4.348 -4.617 -16.156 1 95.56 104 PHE A N 1
ATOM 846 C CA . PHE A 1 104 ? -4.316 -5.84 -15.359 1 95.56 104 PHE A CA 1
ATOM 847 C C . PHE A 1 104 ? -3.307 -5.727 -14.227 1 95.56 104 PHE A C 1
ATOM 849 O O . PHE A 1 104 ? -3.609 -6.074 -13.086 1 95.56 104 PHE A O 1
ATOM 856 N N . VAL A 1 105 ? -2.148 -5.184 -14.523 1 97.44 105 VAL A N 1
ATOM 857 C CA . VAL A 1 105 ? -1.078 -5.016 -13.547 1 97.44 105 VAL A CA 1
ATOM 858 C C . VAL A 1 105 ? -1.523 -4.047 -12.453 1 97.44 105 VAL A C 1
ATOM 860 O O . VAL A 1 105 ? -1.281 -4.285 -11.266 1 97.44 105 VAL A O 1
ATOM 863 N N . ASN A 1 106 ? -2.232 -3.02 -12.852 1 95.62 106 ASN A N 1
ATOM 864 C CA . ASN A 1 106 ? -2.725 -2.045 -11.883 1 95.62 106 ASN A CA 1
ATOM 865 C C . ASN A 1 106 ? -3.783 -2.65 -10.969 1 95.62 106 ASN A C 1
ATOM 867 O O . ASN A 1 106 ? -3.865 -2.297 -9.789 1 95.62 106 ASN A O 1
ATOM 871 N N . GLN A 1 107 ? -4.602 -3.514 -11.523 1 96.38 107 GLN A N 1
ATOM 872 C CA . GLN A 1 107 ? -5.566 -4.227 -10.695 1 96.38 107 GLN A CA 1
ATOM 873 C C . GLN A 1 107 ? -4.867 -5.07 -9.633 1 96.38 107 GLN A C 1
ATOM 875 O O . GLN A 1 107 ? -5.293 -5.102 -8.477 1 96.38 107 GLN A O 1
ATOM 880 N N . PHE A 1 108 ? -3.863 -5.719 -10.07 1 97.94 108 PHE A N 1
ATOM 881 C CA . PHE A 1 108 ? -3.051 -6.508 -9.156 1 97.94 108 PHE A CA 1
ATOM 882 C C . PHE A 1 108 ? -2.449 -5.629 -8.07 1 97.94 108 PHE A C 1
ATOM 884 O O . PHE A 1 108 ? -2.508 -5.969 -6.887 1 97.94 108 PHE A O 1
ATOM 891 N N . PHE A 1 109 ? -1.856 -4.461 -8.469 1 97.75 109 PHE A N 1
ATOM 892 C CA . PHE A 1 109 ? -1.274 -3.535 -7.504 1 97.75 109 PHE A CA 1
ATOM 893 C C . PHE A 1 109 ? -2.301 -3.133 -6.453 1 97.75 109 PHE A C 1
ATOM 895 O O . PHE A 1 109 ? -2.025 -3.195 -5.254 1 97.75 109 PHE A O 1
ATOM 902 N N . HIS A 1 110 ? -3.447 -2.76 -6.871 1 96.19 110 HIS A N 1
ATOM 903 C CA . HIS A 1 110 ? -4.5 -2.283 -5.98 1 96.19 110 HIS A CA 1
ATOM 904 C C . HIS A 1 110 ? -4.926 -3.373 -5.004 1 96.19 110 HIS A C 1
ATOM 906 O O . HIS A 1 110 ? -5.074 -3.117 -3.807 1 96.19 110 HIS A O 1
ATOM 912 N N . LEU A 1 111 ? -5.062 -4.566 -5.543 1 97.69 111 LEU A N 1
ATOM 913 C CA . LEU A 1 111 ? -5.449 -5.703 -4.715 1 97.69 111 LEU A CA 1
ATOM 914 C C . LEU A 1 111 ? -4.43 -5.945 -3.609 1 97.69 111 LEU A C 1
ATOM 916 O O . LEU A 1 111 ? -4.797 -6.102 -2.443 1 97.69 111 LEU A O 1
ATOM 920 N N . VAL A 1 112 ? -3.188 -5.918 -3.945 1 98.38 112 VAL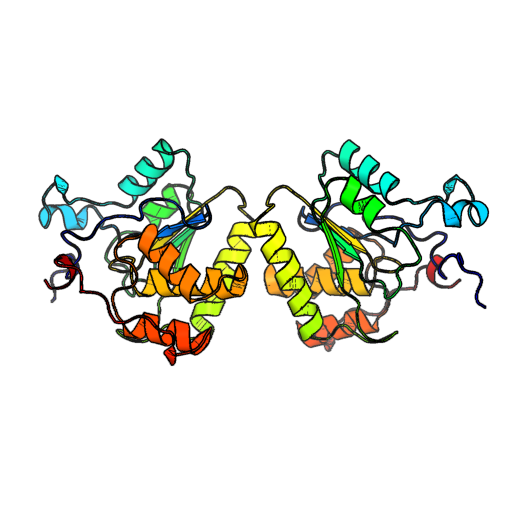 A N 1
ATOM 921 C CA . VAL A 1 112 ? -2.104 -6.211 -3.014 1 98.38 112 VAL A CA 1
ATOM 922 C C . VAL A 1 112 ? -1.998 -5.09 -1.978 1 98.38 112 VAL A C 1
ATOM 924 O O . VAL A 1 112 ? -1.929 -5.355 -0.775 1 98.38 112 VAL A O 1
ATOM 927 N N . GLU A 1 113 ? -1.994 -3.889 -2.447 1 96.81 113 GLU A N 1
ATOM 928 C CA . GLU A 1 113 ? -1.835 -2.742 -1.559 1 96.81 113 GLU A CA 1
ATOM 929 C C . GLU A 1 113 ? -2.977 -2.662 -0.55 1 96.81 113 GLU A C 1
ATOM 931 O O . GLU A 1 113 ? -2.748 -2.436 0.64 1 96.81 113 GLU A O 1
ATOM 936 N N . LYS A 1 114 ? -4.172 -2.816 -1.02 1 96.19 114 LYS A N 1
ATOM 937 C CA . LYS A 1 114 ? -5.328 -2.807 -0.131 1 96.19 114 LYS A CA 1
ATOM 938 C C . LYS A 1 114 ? -5.246 -3.938 0.89 1 96.19 114 LYS A C 1
ATOM 940 O O . LYS A 1 114 ? -5.543 -3.738 2.07 1 96.19 114 LYS A O 1
ATOM 945 N N . PHE A 1 115 ? -4.855 -5.109 0.448 1 97.81 115 PHE A N 1
ATOM 946 C CA . PHE A 1 115 ? -4.738 -6.258 1.341 1 97.81 115 PHE A CA 1
ATOM 947 C C . PHE A 1 115 ? -3.705 -5.996 2.428 1 97.81 115 PHE A C 1
ATOM 949 O O . PHE A 1 115 ? -3.967 -6.23 3.609 1 97.81 115 PHE A O 1
ATOM 956 N N . VAL A 1 116 ? -2.531 -5.457 2.023 1 97 116 VAL A N 1
ATOM 957 C CA . VAL A 1 116 ? -1.431 -5.242 2.957 1 97 116 VAL A CA 1
ATOM 958 C C . VAL A 1 116 ? -1.815 -4.164 3.969 1 97 116 VAL A C 1
ATOM 960 O O . VAL A 1 116 ? -1.465 -4.258 5.148 1 97 116 VAL A O 1
ATOM 963 N N . TRP A 1 117 ? -2.572 -3.145 3.494 1 95.94 117 TRP A N 1
ATOM 964 C CA . TRP A 1 117 ? -3.055 -2.1 4.391 1 95.94 117 TRP A CA 1
ATOM 965 C C . TRP A 1 117 ? -3.92 -2.691 5.5 1 95.94 117 TRP A C 1
ATOM 967 O O . TRP A 1 117 ? -3.768 -2.336 6.672 1 95.94 117 TRP A O 1
ATOM 977 N N . ASN A 1 118 ? -4.719 -3.703 5.121 1 95.38 118 ASN A N 1
ATOM 978 C CA . ASN A 1 118 ? -5.711 -4.234 6.047 1 95.38 118 ASN A CA 1
ATOM 979 C C . ASN A 1 118 ? -5.168 -5.43 6.828 1 95.38 118 ASN A C 1
ATOM 981 O O . ASN A 1 118 ? -5.68 -5.762 7.898 1 95.38 118 ASN A O 1
ATOM 985 N N . ASN A 1 119 ? -4.176 -6.078 6.188 1 95.81 119 ASN A N 1
ATOM 986 C CA . ASN A 1 119 ? -3.619 -7.297 6.766 1 95.81 119 ASN A CA 1
ATOM 987 C C . ASN A 1 119 ? -2.094 -7.262 6.781 1 95.81 119 ASN A C 1
ATOM 989 O O . ASN A 1 119 ? -1.442 -8.078 6.129 1 95.81 119 ASN A O 1
ATOM 993 N N . PRO A 1 120 ? -1.539 -6.387 7.605 1 92.19 120 PRO A N 1
ATOM 994 C CA . PRO A 1 120 ? -0.097 -6.145 7.531 1 92.19 120 PRO A CA 1
ATOM 995 C C . PRO A 1 120 ? 0.729 -7.367 7.93 1 92.19 120 PRO A C 1
ATOM 997 O O . PRO A 1 120 ? 1.893 -7.484 7.539 1 92.19 120 PRO A O 1
ATOM 1000 N N . TYR A 1 121 ? 0.177 -8.352 8.609 1 92.62 121 TYR A N 1
ATOM 1001 C CA . TYR A 1 121 ? 0.952 -9.484 9.109 1 92.62 121 TYR A CA 1
ATOM 1002 C C . TYR A 1 121 ? 0.723 -10.719 8.258 1 92.62 121 TYR A C 1
ATOM 1004 O O . TYR A 1 121 ? 1.355 -11.758 8.469 1 92.62 121 TYR A O 1
ATOM 1012 N N . SER A 1 122 ? -0.154 -10.625 7.332 1 97.25 122 SER A N 1
ATOM 1013 C CA . SER A 1 122 ? -0.468 -11.781 6.492 1 97.25 122 SER A CA 1
ATOM 1014 C C . SER A 1 122 ? 0.301 -11.727 5.176 1 97.25 122 SER A C 1
ATOM 1016 O O . SER A 1 122 ? 0.674 -10.648 4.711 1 97.25 122 SER A O 1
ATOM 1018 N N . CYS A 1 123 ? 0.526 -12.875 4.617 1 98.38 123 CYS A N 1
ATOM 1019 C CA . CYS A 1 123 ? 1.256 -13.023 3.365 1 98.38 123 CYS A CA 1
ATOM 1020 C C . CYS A 1 123 ? 0.312 -13.383 2.223 1 98.38 123 CYS A C 1
ATOM 1022 O O . CYS A 1 123 ? -0.879 -13.609 2.445 1 98.38 123 CYS A O 1
ATOM 1024 N N . ILE A 1 124 ? 0.865 -13.328 1.051 1 98.88 124 ILE A N 1
ATOM 1025 C CA . ILE A 1 124 ? 0.08 -13.516 -0.165 1 98.88 124 ILE A CA 1
ATOM 1026 C C . ILE A 1 124 ? 0.611 -14.719 -0.942 1 98.88 124 ILE A C 1
ATOM 1028 O O . ILE A 1 124 ? 1.785 -14.75 -1.316 1 98.88 124 ILE A O 1
ATOM 1032 N N . ALA A 1 125 ? -0.2 -15.688 -1.122 1 98.88 125 ALA A N 1
ATOM 1033 C CA . ALA A 1 125 ? 0.093 -16.75 -2.072 1 98.88 125 ALA A CA 1
ATOM 1034 C C . ALA A 1 125 ? -0.407 -16.406 -3.471 1 98.88 125 ALA A C 1
ATOM 1036 O O . ALA A 1 125 ? -1.553 -15.977 -3.637 1 98.88 125 ALA A O 1
ATOM 1037 N N . ILE A 1 126 ? 0.432 -16.5 -4.445 1 98.88 126 ILE A N 1
ATOM 1038 C CA . ILE A 1 126 ? 0.059 -16.156 -5.809 1 98.88 126 ILE A CA 1
ATOM 1039 C C . ILE A 1 126 ? 0.529 -17.234 -6.773 1 98.88 126 ILE A C 1
ATOM 1041 O O . ILE A 1 126 ? 1.64 -17.766 -6.637 1 98.88 126 ILE A O 1
ATOM 1045 N N . HIS A 1 127 ? -0.376 -17.609 -7.645 1 98.38 127 HIS A N 1
ATOM 1046 C CA . HIS A 1 127 ? 0.045 -18.641 -8.586 1 98.38 127 HIS A CA 1
ATOM 1047 C C . HIS A 1 127 ? -0.57 -18.422 -9.961 1 98.38 127 HIS A C 1
ATOM 1049 O O . HIS A 1 127 ? -1.597 -17.75 -10.086 1 98.38 127 HIS A O 1
ATOM 1055 N N . CYS A 1 128 ? 0.059 -18.828 -11.008 1 96.5 128 CYS A N 1
ATOM 1056 C CA . CYS A 1 128 ? -0.489 -19.203 -12.312 1 96.5 128 CYS A CA 1
ATOM 1057 C C . CYS A 1 128 ? -0.363 -20.703 -12.547 1 96.5 128 CYS A C 1
ATOM 1059 O O . CYS A 1 128 ? -0.465 -21.5 -11.602 1 96.5 128 CYS A O 1
ATOM 1061 N N . THR A 1 129 ? -0.236 -21.188 -13.758 1 95.5 129 THR A N 1
ATOM 1062 C CA . THR A 1 129 ? -0.187 -22.625 -13.922 1 95.5 129 THR A CA 1
ATOM 1063 C C . THR A 1 129 ? 1.117 -23.188 -13.359 1 95.5 129 THR A C 1
ATOM 1065 O O . THR A 1 129 ? 1.106 -24.188 -12.625 1 95.5 129 THR A O 1
ATOM 1068 N N . HIS A 1 130 ? 2.205 -22.5 -13.664 1 97.12 130 HIS A N 1
ATOM 1069 C CA . HIS A 1 130 ? 3.504 -23 -13.234 1 97.12 130 HIS A CA 1
ATOM 1070 C C . HIS A 1 130 ? 4.125 -22.094 -12.18 1 97.12 130 HIS A C 1
ATOM 1072 O O . HIS A 1 130 ? 5.066 -22.5 -11.484 1 97.12 130 HIS A O 1
ATOM 1078 N N . GLY A 1 131 ? 3.674 -20.828 -12.016 1 97.5 131 GLY A N 1
ATOM 1079 C CA . GLY A 1 131 ? 4.109 -19.953 -10.945 1 97.5 131 GLY A CA 1
ATOM 1080 C C . GLY A 1 131 ? 5.398 -19.219 -11.266 1 97.5 131 GLY A C 1
ATOM 1081 O O . GLY A 1 131 ? 6.125 -18.797 -10.367 1 97.5 131 GLY A O 1
ATOM 1082 N N . TYR A 1 132 ? 5.684 -19.047 -12.57 1 98.19 132 TYR A N 1
ATOM 1083 C CA . TYR A 1 132 ? 6.973 -18.469 -12.914 1 98.19 132 TYR A CA 1
ATOM 1084 C C . TYR A 1 132 ? 6.801 -17.219 -13.781 1 98.19 132 TYR A C 1
ATOM 1086 O O . TYR A 1 132 ? 7.254 -16.141 -13.414 1 98.19 132 TYR A O 1
ATOM 1094 N N . ASN A 1 133 ? 6.07 -17.344 -14.898 1 96.69 133 ASN A N 1
ATOM 1095 C CA . ASN A 1 133 ? 6.09 -16.266 -15.891 1 96.69 133 ASN A CA 1
ATOM 1096 C C . ASN A 1 133 ? 5.098 -15.164 -15.539 1 96.69 133 ASN A C 1
ATOM 1098 O O . ASN A 1 133 ? 5.496 -14.039 -15.234 1 96.69 133 ASN A O 1
ATOM 1102 N N . ARG A 1 134 ? 3.809 -15.531 -15.578 1 96.69 134 ARG A N 1
ATOM 1103 C CA . ARG A 1 134 ? 2.818 -14.508 -15.234 1 96.69 134 ARG A CA 1
ATOM 1104 C C . ARG A 1 134 ? 2.953 -14.078 -13.781 1 96.69 134 ARG A C 1
ATOM 1106 O O . ARG A 1 134 ? 2.893 -12.891 -13.469 1 96.69 134 ARG A O 1
ATOM 1113 N N . THR A 1 135 ? 3.154 -15.094 -12.875 1 97.94 135 THR A N 1
ATOM 1114 C CA . THR A 1 135 ? 3.367 -14.805 -11.453 1 97.94 135 THR A CA 1
ATOM 1115 C C . THR A 1 135 ? 4.574 -13.891 -11.266 1 97.94 135 THR A C 1
ATOM 1117 O O . THR A 1 135 ? 4.473 -12.852 -10.602 1 97.94 135 THR A O 1
ATOM 1120 N N . GLY A 1 136 ? 5.688 -14.273 -11.906 1 98.69 136 GLY A N 1
ATOM 1121 C CA . GLY A 1 136 ? 6.895 -13.477 -11.812 1 98.69 136 GLY A CA 1
ATOM 1122 C C . GLY A 1 136 ? 6.734 -12.078 -12.375 1 98.69 136 GLY A C 1
ATOM 1123 O O . GLY A 1 136 ? 7.223 -11.109 -11.789 1 98.69 136 GLY A O 1
ATOM 1124 N N . PHE A 1 137 ? 6.008 -12.016 -13.484 1 98.56 137 PHE A N 1
ATOM 1125 C CA . PHE A 1 137 ? 5.781 -10.734 -14.133 1 98.56 137 PHE A CA 1
ATOM 1126 C C . PHE A 1 137 ? 5.07 -9.766 -13.195 1 98.56 137 PHE A C 1
ATOM 1128 O O . PHE A 1 137 ? 5.48 -8.609 -13.062 1 98.56 137 PHE A O 1
ATOM 1135 N N . LEU A 1 138 ? 4.055 -10.227 -12.516 1 98.62 138 LEU A N 1
ATOM 1136 C CA . LEU A 1 138 ? 3.268 -9.375 -11.633 1 98.62 138 LEU A CA 1
ATOM 1137 C C . LEU A 1 138 ? 4.066 -8.992 -10.391 1 98.62 138 LEU A C 1
ATOM 1139 O O . LEU A 1 138 ? 4.066 -7.824 -9.984 1 98.62 138 LEU A O 1
ATOM 1143 N N . ILE A 1 139 ? 4.758 -9.953 -9.797 1 98.94 139 ILE A N 1
ATOM 1144 C CA . ILE A 1 139 ? 5.535 -9.68 -8.594 1 98.94 139 ILE A CA 1
ATOM 1145 C C . ILE A 1 139 ? 6.648 -8.688 -8.914 1 98.94 139 ILE A C 1
ATOM 1147 O O . ILE A 1 139 ? 6.836 -7.703 -8.195 1 98.94 139 ILE A O 1
ATOM 1151 N N . VAL A 1 140 ? 7.352 -8.914 -10.039 1 98.94 140 VAL A N 1
ATOM 1152 C CA . VAL A 1 140 ? 8.438 -8.023 -10.438 1 98.94 140 VAL A CA 1
ATOM 1153 C C . VAL A 1 140 ? 7.895 -6.629 -10.719 1 98.94 140 VAL A C 1
ATOM 1155 O O . VAL A 1 140 ? 8.484 -5.629 -10.305 1 98.94 140 VAL A O 1
ATOM 1158 N N . SER A 1 141 ? 6.781 -6.559 -11.422 1 98.88 141 SER A N 1
ATOM 1159 C CA . SER A 1 141 ? 6.152 -5.27 -11.68 1 98.88 141 SER A CA 1
ATOM 1160 C C . SER A 1 141 ? 5.863 -4.531 -10.375 1 98.88 141 SER A C 1
ATOM 1162 O O . SER A 1 141 ? 6.082 -3.322 -10.273 1 98.88 141 SER A O 1
ATOM 1164 N N . PHE A 1 142 ? 5.348 -5.242 -9.406 1 98.81 142 PHE A N 1
ATOM 1165 C CA . PHE A 1 142 ? 5.031 -4.645 -8.117 1 98.81 142 PHE A CA 1
ATOM 1166 C C . PHE A 1 142 ? 6.293 -4.137 -7.43 1 98.81 142 PHE A C 1
ATOM 1168 O O . PHE A 1 142 ? 6.32 -3.014 -6.922 1 98.81 142 PHE A O 1
ATOM 1175 N N . LEU A 1 143 ? 7.348 -4.98 -7.441 1 98.81 143 LEU A N 1
ATOM 1176 C CA . LEU A 1 143 ? 8.617 -4.605 -6.82 1 98.81 143 LEU A CA 1
ATOM 1177 C C . LEU A 1 143 ? 9.156 -3.314 -7.43 1 98.81 143 LEU A C 1
ATOM 1179 O O . LEU A 1 143 ? 9.648 -2.443 -6.711 1 98.81 143 LEU A O 1
ATOM 1183 N N . VAL A 1 144 ? 9.031 -3.217 -8.711 1 98.69 144 VAL A N 1
ATOM 1184 C CA . VAL A 1 144 ? 9.609 -2.074 -9.414 1 98.69 144 VAL A CA 1
ATOM 1185 C C . VAL A 1 144 ? 8.742 -0.838 -9.18 1 98.69 144 VAL A C 1
ATOM 1187 O O . VAL A 1 144 ? 9.234 0.193 -8.719 1 98.69 144 VAL A O 1
ATOM 1190 N N . GLU A 1 145 ? 7.477 -0.957 -9.359 1 97.62 145 GLU A N 1
ATOM 1191 C CA . GLU A 1 145 ? 6.609 0.217 -9.398 1 97.62 145 GLU A CA 1
ATOM 1192 C C . GLU A 1 145 ? 6.23 0.667 -7.992 1 97.62 145 GLU A C 1
ATOM 1194 O O . GLU A 1 145 ? 6.031 1.859 -7.75 1 97.62 145 GLU A O 1
ATOM 1199 N N . LYS A 1 146 ? 6.121 -0.288 -7.09 1 97.06 146 LYS A N 1
ATOM 1200 C CA . LYS A 1 146 ? 5.582 0.048 -5.773 1 97.06 146 LYS A CA 1
ATOM 1201 C C . LYS A 1 146 ? 6.684 0.069 -4.719 1 97.06 146 LYS A C 1
ATOM 1203 O O . LYS A 1 146 ? 6.594 0.803 -3.73 1 97.06 146 LYS A O 1
ATOM 1208 N N . LEU A 1 147 ? 7.773 -0.639 -4.945 1 97.25 147 LEU A N 1
ATOM 1209 C CA . LEU A 1 147 ? 8.805 -0.747 -3.918 1 97.25 147 LEU A CA 1
ATOM 1210 C C . LEU A 1 147 ? 10.133 -0.184 -4.414 1 97.25 147 LEU A C 1
ATOM 1212 O O . LEU A 1 147 ? 11.156 -0.321 -3.748 1 97.25 147 LEU A O 1
ATOM 1216 N N . ASN A 1 148 ? 10.211 0.408 -5.637 1 96.56 148 ASN A N 1
ATOM 1217 C CA . ASN A 1 148 ? 11.312 1.191 -6.18 1 96.56 148 ASN A CA 1
ATOM 1218 C C . ASN A 1 148 ? 12.523 0.314 -6.496 1 96.56 148 ASN A C 1
ATOM 1220 O O . ASN A 1 148 ? 13.664 0.75 -6.352 1 96.56 148 ASN A O 1
ATOM 1224 N N . TYR A 1 149 ? 12.297 -0.932 -6.855 1 98.25 149 TYR A N 1
ATOM 1225 C CA . TYR A 1 149 ? 13.383 -1.772 -7.355 1 98.25 149 TYR A CA 1
ATOM 1226 C C . TYR A 1 149 ? 13.781 -1.362 -8.766 1 98.25 149 TYR A C 1
ATOM 1228 O O . TYR A 1 149 ? 12.945 -0.893 -9.547 1 98.25 149 TYR A O 1
ATOM 1236 N N . TYR A 1 150 ? 14.992 -1.51 -9.039 1 98.25 150 TYR A N 1
ATOM 1237 C CA . TYR A 1 150 ? 15.375 -1.562 -10.445 1 98.25 150 TYR A CA 1
ATOM 1238 C C . TYR A 1 150 ? 14.914 -2.863 -11.086 1 98.25 150 TYR A C 1
ATOM 1240 O O . TYR A 1 150 ? 14.938 -3.92 -10.453 1 98.25 150 TYR A O 1
ATOM 1248 N N . VAL A 1 151 ? 14.539 -2.787 -12.328 1 98.75 151 VAL A N 1
ATOM 1249 C CA . VAL A 1 151 ? 13.938 -3.941 -12.992 1 98.75 151 VAL A CA 1
ATOM 1250 C C . VAL A 1 151 ? 14.93 -5.102 -13.008 1 98.75 151 VAL A C 1
ATOM 1252 O O . VAL A 1 151 ? 14.547 -6.258 -12.805 1 98.75 151 VAL A O 1
ATOM 1255 N N . ASP A 1 152 ? 16.188 -4.84 -13.227 1 98.31 152 ASP A N 1
ATOM 1256 C CA . ASP A 1 152 ? 17.188 -5.902 -13.266 1 98.31 152 ASP A CA 1
ATOM 1257 C C . ASP A 1 152 ? 17.328 -6.586 -11.906 1 98.31 152 ASP A C 1
ATOM 1259 O O . ASP A 1 152 ? 17.375 -7.812 -11.828 1 98.31 152 ASP A O 1
ATOM 1263 N N . ASP A 1 153 ? 17.297 -5.797 -10.836 1 98.69 153 ASP A N 1
ATOM 1264 C CA . ASP A 1 153 ? 17.375 -6.332 -9.477 1 98.69 153 ASP A CA 1
ATOM 1265 C C . ASP A 1 153 ? 16.125 -7.141 -9.133 1 98.69 153 ASP A C 1
ATOM 1267 O O . ASP A 1 153 ? 16.219 -8.188 -8.484 1 98.69 153 ASP A O 1
ATOM 1271 N N . ALA A 1 154 ? 14.992 -6.652 -9.539 1 98.88 154 ALA A N 1
ATOM 1272 C CA . ALA A 1 154 ? 13.727 -7.32 -9.234 1 98.88 154 ALA A CA 1
ATOM 1273 C C . ALA A 1 154 ? 13.648 -8.68 -9.93 1 98.88 154 ALA A C 1
ATOM 1275 O O . ALA A 1 154 ? 13.227 -9.664 -9.32 1 98.88 154 ALA A O 1
ATOM 1276 N N . VAL A 1 155 ? 14.055 -8.703 -11.18 1 98.81 155 VAL A N 1
ATOM 1277 C CA . VAL A 1 155 ? 14.07 -9.953 -11.93 1 98.81 155 VAL A CA 1
ATOM 1278 C C . VAL A 1 155 ? 15.039 -10.945 -11.281 1 98.81 155 VAL A C 1
ATOM 1280 O O . VAL A 1 155 ? 14.719 -12.125 -11.125 1 98.81 155 VAL A O 1
ATOM 1283 N N . ARG A 1 156 ? 16.156 -10.461 -10.914 1 98.62 156 ARG A N 1
ATOM 1284 C CA . ARG A 1 156 ? 17.156 -11.305 -10.258 1 98.62 156 ARG A CA 1
ATOM 1285 C C . ARG A 1 156 ? 16.641 -11.82 -8.922 1 98.62 156 ARG A C 1
ATOM 1287 O O . ARG A 1 156 ? 16.812 -13 -8.594 1 98.62 156 ARG A O 1
ATOM 1294 N N . LEU A 1 157 ? 16.031 -10.969 -8.164 1 98.81 157 LEU A N 1
ATOM 1295 C CA . LEU A 1 157 ? 15.484 -11.359 -6.867 1 98.81 157 LEU A CA 1
ATOM 1296 C C . LEU A 1 157 ? 14.445 -12.461 -7.031 1 98.81 157 LEU A C 1
ATOM 1298 O O . LEU A 1 157 ? 14.469 -13.453 -6.297 1 98.81 157 LEU A O 1
ATOM 1302 N N . PHE A 1 158 ? 13.562 -12.289 -7.992 1 98.88 158 PHE A N 1
ATOM 1303 C CA . PHE A 1 158 ? 12.555 -13.312 -8.242 1 98.88 158 PHE A CA 1
ATOM 1304 C C . PHE A 1 158 ? 13.211 -14.648 -8.586 1 98.88 158 PHE A C 1
ATOM 1306 O O . PHE A 1 158 ? 12.805 -15.688 -8.062 1 98.88 158 PHE A O 1
ATOM 1313 N N . ALA A 1 159 ? 14.211 -14.578 -9.461 1 98.75 159 ALA A N 1
ATOM 1314 C CA . ALA A 1 159 ? 14.898 -15.797 -9.891 1 98.75 159 ALA A CA 1
ATOM 1315 C C . ALA A 1 159 ? 15.602 -16.469 -8.719 1 98.75 159 ALA A C 1
ATOM 1317 O O . ALA A 1 159 ? 15.656 -17.703 -8.648 1 98.75 159 ALA A O 1
ATOM 1318 N N . GLU A 1 160 ? 16.125 -15.703 -7.832 1 98.69 160 GLU A N 1
ATOM 1319 C CA . GLU A 1 160 ? 16.812 -16.234 -6.664 1 98.69 160 GLU A CA 1
ATOM 1320 C C . GLU A 1 160 ? 15.844 -16.969 -5.734 1 98.69 160 GLU A C 1
ATOM 1322 O O . GLU A 1 160 ? 16.188 -18 -5.152 1 98.69 160 GLU A O 1
ATOM 1327 N N . LEU A 1 161 ? 14.648 -16.469 -5.621 1 98.75 161 LEU A N 1
ATOM 1328 C CA . LEU A 1 161 ? 13.711 -16.984 -4.621 1 98.75 161 LEU A CA 1
ATOM 1329 C C . LEU A 1 161 ? 12.703 -17.938 -5.254 1 98.75 161 LEU A C 1
ATOM 1331 O O . LEU A 1 161 ? 12.023 -18.688 -4.547 1 98.75 161 LEU A O 1
ATOM 1335 N N . ARG A 1 162 ? 12.641 -17.906 -6.57 1 98.56 162 ARG A N 1
ATOM 1336 C CA . ARG A 1 162 ? 11.891 -18.875 -7.367 1 98.56 162 ARG A CA 1
ATOM 1337 C C . ARG A 1 162 ? 12.688 -19.328 -8.586 1 98.56 162 ARG A C 1
ATOM 1339 O O . ARG A 1 162 ? 12.328 -19.031 -9.719 1 98.56 162 ARG A O 1
ATOM 1346 N N . PRO A 1 163 ? 13.711 -20.062 -8.344 1 98.12 163 PRO A N 1
ATOM 1347 C CA . PRO A 1 163 ? 14.555 -20.469 -9.469 1 98.12 163 PRO A CA 1
ATOM 1348 C C . PRO A 1 163 ? 13.812 -21.344 -10.477 1 98.12 163 PRO A C 1
ATOM 1350 O O . PRO A 1 163 ? 13.008 -22.188 -10.086 1 98.12 163 PRO A O 1
ATOM 1353 N N . PRO A 1 164 ? 14.109 -21.234 -11.703 1 97.62 164 PRO A N 1
ATOM 1354 C CA . PRO A 1 164 ? 15.172 -20.406 -12.281 1 97.62 164 PRO A CA 1
ATOM 1355 C C . PRO A 1 164 ? 14.727 -18.969 -12.555 1 97.62 164 PRO A C 1
ATOM 1357 O O . PRO A 1 164 ? 15.508 -18.156 -13.039 1 97.62 164 PRO A O 1
ATOM 1360 N N . GLY A 1 165 ? 13.477 -18.609 -12.266 1 98.38 165 GLY A N 1
ATOM 1361 C CA . GLY A 1 165 ? 12.922 -17.297 -12.547 1 98.38 165 GLY A CA 1
ATOM 1362 C C . GLY A 1 165 ? 11.961 -17.297 -13.727 1 98.38 165 GLY A C 1
ATOM 1363 O O . GLY A 1 165 ? 11.43 -18.344 -14.094 1 98.38 165 GLY A O 1
ATOM 1364 N N . ILE A 1 166 ? 11.648 -16.141 -14.148 1 98.38 166 ILE A N 1
ATOM 1365 C CA . ILE A 1 166 ? 10.805 -16 -15.336 1 98.38 166 ILE A CA 1
ATOM 1366 C C . ILE A 1 166 ? 11.531 -16.594 -16.547 1 98.38 166 ILE A C 1
ATOM 1368 O O . ILE A 1 166 ? 12.555 -16.047 -16.984 1 98.38 166 ILE A O 1
ATOM 1372 N N . TYR A 1 167 ? 10.914 -17.656 -17.109 1 97.5 167 TYR A N 1
ATOM 1373 C CA . TYR A 1 167 ? 11.711 -18.359 -18.109 1 97.5 167 TYR A CA 1
ATOM 1374 C C . TYR A 1 167 ? 11.133 -18.156 -19.5 1 97.5 167 TYR A C 1
ATOM 1376 O O . TYR A 1 167 ? 11.727 -18.594 -20.5 1 97.5 167 TYR A O 1
ATOM 1384 N N . ARG A 1 168 ? 9.984 -17.547 -19.688 1 96.19 168 ARG A N 1
ATOM 1385 C CA . ARG A 1 168 ? 9.531 -17.062 -20.984 1 96.19 168 ARG A CA 1
ATOM 1386 C C . ARG A 1 168 ? 10.078 -15.664 -21.25 1 96.19 168 ARG A C 1
ATOM 1388 O O . ARG A 1 168 ? 9.656 -14.695 -20.625 1 96.19 168 ARG A O 1
ATOM 1395 N N . HIS A 1 169 ? 10.859 -15.625 -22.188 1 96.94 169 HIS A N 1
ATOM 1396 C CA . HIS A 1 169 ? 11.695 -14.445 -22.406 1 96.94 169 HIS A CA 1
ATOM 1397 C C . HIS A 1 169 ? 10.844 -13.227 -22.75 1 96.94 169 HIS A C 1
ATOM 1399 O O . HIS A 1 169 ? 11.219 -12.094 -22.438 1 96.94 169 HIS A O 1
ATOM 1405 N N . GLU A 1 170 ? 9.719 -13.422 -23.391 1 96.44 170 GLU A N 1
ATOM 1406 C CA . GLU A 1 170 ? 8.867 -12.297 -23.766 1 96.44 170 GLU A CA 1
ATOM 1407 C C . GLU A 1 170 ? 8.406 -11.508 -22.547 1 96.44 170 GLU A C 1
ATOM 1409 O O . GLU A 1 170 ? 8.211 -10.297 -22.625 1 96.44 170 GLU A O 1
ATOM 1414 N N . TYR A 1 171 ? 8.227 -12.195 -21.422 1 97.25 171 TYR A N 1
ATOM 1415 C CA . TYR A 1 171 ? 7.836 -11.508 -20.203 1 97.25 171 TYR A CA 1
ATOM 1416 C C . TYR A 1 171 ? 8.969 -10.633 -19.688 1 97.25 171 TYR A C 1
ATOM 1418 O O . TYR A 1 171 ? 8.742 -9.508 -19.234 1 97.25 171 TYR A O 1
ATOM 1426 N N . VAL A 1 172 ? 10.18 -11.164 -19.781 1 98.38 172 VAL A N 1
ATOM 1427 C CA . VAL A 1 172 ? 11.352 -10.43 -19.297 1 98.38 172 VAL A CA 1
ATOM 1428 C C . VAL A 1 172 ? 11.57 -9.188 -20.156 1 98.38 172 VAL A C 1
ATOM 1430 O O . VAL A 1 172 ? 11.75 -8.086 -19.641 1 98.38 172 VAL A O 1
ATOM 1433 N N . VAL A 1 173 ? 11.492 -9.375 -21.406 1 98.06 173 VAL A N 1
ATOM 1434 C CA . VAL A 1 173 ? 11.672 -8.273 -22.328 1 98.06 173 VAL A CA 1
ATOM 1435 C C . VAL A 1 173 ? 10.633 -7.188 -22.062 1 98.06 173 VAL A C 1
ATOM 1437 O O . VAL A 1 173 ? 10.953 -6 -22.047 1 98.06 173 VAL A O 1
ATOM 1440 N N . GLU A 1 174 ? 9.438 -7.637 -21.844 1 98.12 174 GLU A N 1
ATOM 1441 C CA . GLU A 1 174 ? 8.359 -6.68 -21.594 1 98.12 174 GLU A CA 1
ATOM 1442 C C . GLU A 1 174 ? 8.602 -5.898 -20.312 1 98.12 174 GLU A C 1
ATOM 1444 O O . GLU A 1 174 ? 8.336 -4.699 -20.25 1 98.12 174 GLU A O 1
ATOM 1449 N N . LEU A 1 175 ? 9.102 -6.547 -19.297 1 98.69 175 LEU A N 1
ATOM 1450 C CA . LEU A 1 175 ? 9.422 -5.867 -18.047 1 98.69 175 LEU A CA 1
ATOM 1451 C C . LEU A 1 175 ? 10.461 -4.773 -18.281 1 98.69 175 LEU A C 1
ATOM 1453 O O . LEU A 1 175 ? 10.312 -3.656 -17.766 1 98.69 175 LEU A O 1
ATOM 1457 N N . PHE A 1 176 ? 11.477 -5.031 -19.047 1 98.69 176 PHE A N 1
ATOM 1458 C CA . PHE A 1 176 ? 12.523 -4.059 -19.312 1 98.69 176 PHE A CA 1
ATOM 1459 C C . PHE A 1 176 ? 12.016 -2.945 -20.219 1 98.69 176 PHE A C 1
ATOM 1461 O O . PHE A 1 176 ? 12.438 -1.793 -20.094 1 98.69 176 PHE A O 1
ATOM 1468 N N . ARG A 1 177 ? 11.117 -3.324 -21.078 1 98.19 177 ARG A N 1
ATOM 1469 C CA . ARG A 1 177 ? 10.492 -2.314 -21.922 1 98.19 177 ARG A CA 1
ATOM 1470 C C . ARG A 1 177 ? 9.688 -1.321 -21.094 1 98.19 177 ARG A C 1
ATOM 1472 O O . ARG A 1 177 ? 9.75 -0.113 -21.328 1 98.19 177 ARG A O 1
ATOM 1479 N N . ARG A 1 178 ? 8.984 -1.846 -20.109 1 98 178 ARG A N 1
ATOM 1480 C CA . ARG A 1 178 ? 8.109 -1.012 -19.297 1 98 178 ARG A CA 1
ATOM 1481 C C . ARG A 1 178 ? 8.914 -0.204 -18.281 1 98 178 ARG A C 1
ATOM 1483 O O . ARG A 1 178 ? 8.578 0.946 -17.984 1 98 178 ARG A O 1
ATOM 1490 N N . TYR A 1 179 ? 9.961 -0.802 -17.766 1 98 179 TYR A N 1
ATOM 1491 C CA . TYR A 1 179 ? 10.492 -0.248 -16.531 1 98 179 TYR A CA 1
ATOM 1492 C C . TYR A 1 179 ? 11.977 0.078 -16.672 1 98 179 TYR A C 1
ATOM 1494 O O . TYR A 1 179 ? 12.609 0.549 -15.719 1 98 179 TYR A O 1
ATOM 1502 N N . GLY A 1 180 ? 12.516 -0.117 -17.766 1 96.38 180 GLY A N 1
ATOM 1503 C CA . GLY A 1 180 ? 13.938 0.097 -17.984 1 96.38 180 GLY A CA 1
ATOM 1504 C C . GLY A 1 180 ? 14.289 0.288 -19.438 1 96.38 180 GLY A C 1
ATOM 1505 O O . GLY A 1 180 ? 13.562 0.964 -20.188 1 96.38 180 GLY A O 1
ATOM 1506 N N . ASP A 1 181 ? 15.445 -0.164 -19.766 1 95.94 181 ASP A N 1
ATOM 1507 C CA . ASP A 1 181 ? 15.93 -0.181 -21.141 1 95.94 181 ASP A CA 1
ATOM 1508 C C . ASP A 1 181 ? 15.93 -1.599 -21.703 1 95.94 181 ASP A C 1
ATOM 1510 O O . ASP A 1 181 ? 16.562 -2.496 -21.156 1 95.94 181 ASP A O 1
ATOM 1514 N N . ILE A 1 182 ? 15.227 -1.755 -22.781 1 94.75 182 ILE A N 1
ATOM 1515 C CA . ILE A 1 182 ? 15.086 -3.068 -23.391 1 94.75 182 ILE A CA 1
ATOM 1516 C C . ILE A 1 182 ? 16.469 -3.639 -23.719 1 94.75 182 ILE A C 1
ATOM 1518 O O . ILE A 1 182 ? 16.656 -4.855 -23.688 1 94.75 182 ILE A O 1
ATOM 1522 N N . ARG A 1 183 ? 17.469 -2.721 -23.984 1 94.75 183 ARG A N 1
ATOM 1523 C CA . ARG A 1 183 ? 18.812 -3.146 -24.344 1 94.75 183 ARG A CA 1
ATOM 1524 C C . ARG A 1 183 ? 19.531 -3.801 -23.172 1 94.75 183 ARG A C 1
ATOM 1526 O O . ARG A 1 183 ? 20.5 -4.523 -23.344 1 94.75 183 ARG A O 1
ATOM 1533 N N . ASP A 1 184 ? 18.984 -3.633 -21.953 1 96.62 184 ASP A N 1
ATOM 1534 C CA . ASP A 1 184 ? 19.594 -4.16 -20.734 1 96.62 184 ASP A CA 1
ATOM 1535 C C . ASP A 1 184 ? 18.953 -5.477 -20.312 1 96.62 184 ASP A C 1
ATOM 1537 O O . ASP A 1 184 ? 19.359 -6.09 -19.328 1 96.62 184 ASP A O 1
ATOM 1541 N N . ALA A 1 185 ? 17.984 -5.898 -21.078 1 96.88 185 ALA A N 1
ATOM 1542 C CA . ALA A 1 185 ? 17.328 -7.164 -20.766 1 96.88 185 ALA A CA 1
ATOM 1543 C C . ALA A 1 185 ? 18.328 -8.328 -20.844 1 96.88 185 ALA A C 1
ATOM 1545 O O . ALA A 1 185 ? 19.094 -8.422 -21.812 1 96.88 185 ALA A O 1
ATOM 1546 N N . PRO A 1 186 ? 18.328 -9.172 -19.859 1 97.06 186 PRO A N 1
ATOM 1547 C CA . PRO A 1 186 ? 19.234 -10.328 -19.922 1 97.06 186 PRO A CA 1
ATOM 1548 C C . PRO A 1 186 ? 18.844 -11.312 -21.031 1 97.06 186 PRO A C 1
ATOM 1550 O O . PRO A 1 186 ? 17.703 -11.297 -21.516 1 97.06 186 PRO A O 1
ATOM 1553 N N . PRO A 1 187 ? 19.797 -12.062 -21.438 1 96.56 187 PRO A N 1
ATOM 1554 C CA . PRO A 1 187 ? 19.469 -13.102 -22.422 1 96.56 187 PRO A CA 1
ATOM 1555 C C . PRO A 1 187 ? 18.5 -14.148 -21.859 1 96.56 187 PRO A C 1
ATOM 1557 O O . PRO A 1 187 ? 18.375 -14.297 -20.641 1 96.56 187 PRO A O 1
ATOM 1560 N N . PRO A 1 188 ? 17.75 -14.766 -22.766 1 96.5 188 PRO A N 1
ATOM 1561 C CA . PRO A 1 188 ? 16.828 -15.812 -22.312 1 96.5 188 PRO A CA 1
ATOM 1562 C C . PRO A 1 188 ? 17.547 -16.922 -21.547 1 96.5 188 PRO A C 1
ATOM 1564 O O . PRO A 1 188 ? 18.688 -17.281 -21.859 1 96.5 188 PRO A O 1
ATOM 1567 N N . ILE A 1 189 ? 16.891 -17.438 -20.578 1 94.94 189 ILE A N 1
ATOM 1568 C CA . ILE A 1 189 ? 17.391 -18.594 -19.844 1 94.94 189 ILE A CA 1
ATOM 1569 C C . ILE A 1 189 ? 16.797 -19.875 -20.406 1 94.94 189 ILE A C 1
ATOM 1571 O O . ILE A 1 189 ? 15.773 -19.828 -21.094 1 94.94 189 ILE A O 1
ATOM 1575 N N . ALA A 1 190 ? 17.484 -20.953 -20.062 1 93.44 190 ALA A N 1
ATOM 1576 C CA . ALA A 1 190 ? 16.984 -22.25 -20.547 1 93.44 190 ALA A CA 1
ATOM 1577 C C . ALA A 1 190 ? 15.641 -22.594 -19.906 1 93.44 190 ALA A C 1
ATOM 1579 O O . ALA A 1 190 ? 15.438 -22.375 -18.719 1 93.44 190 ALA A O 1
ATOM 1580 N N . LYS A 1 191 ? 14.742 -23.031 -20.781 1 93.19 191 LYS A N 1
ATOM 1581 C CA . LYS A 1 191 ? 13.484 -23.531 -20.234 1 93.19 191 LYS A CA 1
ATOM 1582 C C . LYS A 1 191 ? 13.719 -24.703 -19.297 1 93.19 191 LYS A C 1
ATOM 1584 O O . LYS A 1 191 ? 14.523 -25.594 -19.594 1 93.19 191 LYS A O 1
ATOM 1589 N N . PRO A 1 192 ? 13.07 -24.641 -18.219 1 94.25 192 PRO A N 1
ATOM 1590 C CA . PRO A 1 192 ? 13.227 -25.781 -17.328 1 94.25 192 PRO A CA 1
ATOM 1591 C C . PRO A 1 192 ? 12.789 -27.094 -17.969 1 94.25 192 PRO A C 1
ATOM 1593 O O . PRO A 1 192 ? 11.883 -27.109 -18.812 1 94.25 192 PRO A O 1
ATOM 1596 N N . SER A 1 193 ? 13.352 -28.203 -17.547 1 90.62 193 SER A N 1
ATOM 1597 C CA . SER A 1 193 ? 13.109 -29.5 -18.141 1 90.62 193 SER A CA 1
ATOM 1598 C C . SER A 1 193 ? 11.648 -29.906 -18.016 1 90.62 193 SER A C 1
ATOM 1600 O O . SER A 1 193 ? 11.086 -30.516 -18.938 1 90.62 193 SER A O 1
ATOM 1602 N N . TRP A 1 194 ? 11.039 -29.547 -16.953 1 88.88 194 TRP A N 1
ATOM 1603 C CA . TRP A 1 194 ? 9.656 -29.938 -16.719 1 88.88 194 TRP A CA 1
ATOM 1604 C C . TRP A 1 194 ? 8.703 -29.172 -17.625 1 88.88 194 TRP A C 1
ATOM 1606 O O . TRP A 1 194 ? 7.555 -29.578 -17.812 1 88.88 194 TRP A O 1
ATOM 1616 N N . SER A 1 195 ? 9.172 -28.016 -18.047 1 83.5 195 SER A N 1
ATOM 1617 C CA . SER A 1 195 ? 8.297 -27.188 -18.875 1 83.5 195 SER A CA 1
ATOM 1618 C C . SER A 1 195 ? 8.258 -27.688 -20.312 1 83.5 195 SER A C 1
ATOM 1620 O O . SER A 1 195 ? 7.414 -27.266 -21.094 1 83.5 195 SER A O 1
ATOM 1622 N N . LYS A 1 196 ? 9.266 -28.531 -20.766 1 71.31 196 LYS A N 1
ATOM 1623 C CA . LYS A 1 196 ? 9.398 -29.047 -22.125 1 71.31 196 LYS A CA 1
ATOM 1624 C C . LYS A 1 196 ? 8.406 -30.188 -22.391 1 71.31 196 LYS A C 1
ATOM 1626 O O . LYS A 1 196 ? 8.188 -30.562 -23.531 1 71.31 196 LYS A O 1
ATOM 1631 N N . ASP A 1 197 ? 7.785 -30.672 -21.344 1 55.59 197 ASP A N 1
ATOM 1632 C CA . ASP A 1 197 ? 6.922 -31.844 -21.562 1 55.59 197 ASP A CA 1
ATOM 1633 C C . ASP A 1 197 ? 5.496 -31.406 -21.906 1 55.59 197 ASP A C 1
ATOM 1635 O O . ASP A 1 197 ? 5.059 -30.328 -21.516 1 55.59 197 ASP A O 1
ATOM 1639 N N . MET B 1 1 ? 11.656 43.125 7.793 1 36.5 1 MET B N 1
ATOM 1640 C CA . MET B 1 1 ? 11.883 41.688 7.645 1 36.5 1 MET B CA 1
ATOM 1641 C C . MET B 1 1 ? 10.859 40.906 8.453 1 36.5 1 MET B C 1
ATOM 1643 O O . MET B 1 1 ? 10.586 41.219 9.609 1 36.5 1 MET B O 1
ATOM 1647 N N . ALA B 1 2 ? 9.891 40.375 7.832 1 46.16 2 ALA B N 1
ATOM 1648 C CA . ALA B 1 2 ? 8.93 39.75 8.734 1 46.16 2 ALA B CA 1
ATOM 1649 C C . ALA B 1 2 ? 9.633 39.062 9.906 1 46.16 2 ALA B C 1
ATOM 1651 O O . ALA B 1 2 ? 10.68 38.438 9.727 1 46.16 2 ALA B O 1
ATOM 1652 N N . PRO B 1 3 ? 9.289 39.344 11.055 1 55 3 PRO B N 1
ATOM 1653 C CA . PRO B 1 3 ? 10.047 38.812 12.18 1 55 3 PRO B CA 1
ATOM 1654 C C . PRO B 1 3 ? 10.211 37.281 12.094 1 55 3 PRO B C 1
ATOM 1656 O O . PRO B 1 3 ? 9.344 36.594 11.555 1 55 3 PRO B O 1
ATOM 1659 N N . LYS B 1 4 ? 11.492 36.656 12.156 1 64.31 4 LYS B N 1
ATOM 1660 C CA . LYS B 1 4 ? 12.047 35.312 11.914 1 64.31 4 LYS B CA 1
ATOM 1661 C C . LYS B 1 4 ? 11.164 34.219 12.539 1 64.31 4 LYS B C 1
ATOM 1663 O O . LYS B 1 4 ? 11.008 33.156 11.969 1 64.31 4 LYS B O 1
ATOM 1668 N N . ASN B 1 5 ? 10.352 34.5 13.609 1 80.69 5 ASN B N 1
ATOM 1669 C CA . ASN B 1 5 ? 9.57 33.531 14.352 1 80.69 5 ASN B CA 1
ATOM 1670 C C . ASN B 1 5 ? 8.133 33.969 14.555 1 80.69 5 ASN B C 1
ATOM 1672 O O . ASN B 1 5 ? 7.613 33.938 15.672 1 80.69 5 ASN B O 1
ATOM 1676 N N . LYS B 1 6 ? 7.473 34.406 13.445 1 90.88 6 LYS B N 1
ATOM 1677 C CA . LYS B 1 6 ? 6.066 34.781 13.523 1 90.88 6 LYS B CA 1
ATOM 1678 C C . LYS B 1 6 ? 5.156 33.562 13.508 1 90.88 6 LYS B C 1
ATOM 1680 O O . LYS B 1 6 ? 5.293 32.688 12.641 1 90.88 6 LYS B O 1
ATOM 1685 N N . VAL B 1 7 ? 4.277 33.562 14.523 1 94.94 7 VAL B N 1
ATOM 1686 C CA . VAL B 1 7 ? 3.285 32.469 14.602 1 94.94 7 VAL B CA 1
ATOM 1687 C C . VAL B 1 7 ? 2.355 32.562 13.391 1 94.94 7 VAL B C 1
ATOM 1689 O O . VAL B 1 7 ? 1.907 33.656 13.008 1 94.94 7 VAL B O 1
ATOM 1692 N N . PRO B 1 8 ? 2.104 31.438 12.781 1 93.62 8 PRO B N 1
ATOM 1693 C CA . PRO B 1 8 ? 1.234 31.484 11.602 1 93.62 8 PRO B CA 1
ATOM 1694 C C . PRO B 1 8 ? -0.169 32 11.93 1 93.62 8 PRO B C 1
ATOM 1696 O O . PRO B 1 8 ? -0.701 31.719 13 1 93.62 8 PRO B O 1
ATOM 1699 N N . LYS B 1 9 ? -0.718 32.75 10.914 1 92.56 9 LYS B N 1
ATOM 1700 C CA . LYS B 1 9 ? -2.09 33.219 11.07 1 92.56 9 LYS B CA 1
ATOM 1701 C C . LYS B 1 9 ? -3.055 32.062 11.289 1 92.56 9 LYS B C 1
ATOM 1703 O O . LYS B 1 9 ? -2.979 31.031 10.594 1 92.56 9 LYS B O 1
ATOM 1708 N N . GLY B 1 10 ? -3.895 32.188 12.273 1 93.69 10 GLY B N 1
ATOM 1709 C CA . GLY B 1 10 ? -4.922 31.203 12.523 1 93.69 10 GLY B CA 1
ATOM 1710 C C . GLY B 1 10 ? -4.406 29.984 13.266 1 93.69 10 GLY B C 1
ATOM 1711 O O . GLY B 1 10 ? -5.109 28.969 13.383 1 93.69 10 GLY B O 1
ATOM 1712 N N . TRP B 1 11 ? -3.232 30.062 13.742 1 96.44 11 TRP B N 1
ATOM 1713 C CA . TRP B 1 11 ? -2.605 28.938 14.414 1 96.44 11 TRP B CA 1
ATOM 1714 C C . TRP B 1 11 ? -3.105 28.812 15.852 1 96.44 11 TRP B C 1
ATOM 1716 O O . TRP B 1 11 ? -3.367 27.703 16.328 1 96.44 11 TRP B O 1
ATOM 1726 N N . LEU B 1 12 ? -3.205 30.031 16.469 1 95.06 12 LEU B N 1
ATOM 1727 C CA . LEU B 1 12 ? -3.682 30.047 17.844 1 95.06 12 LEU B CA 1
ATOM 1728 C C . LEU B 1 12 ? -5.148 29.656 17.922 1 95.06 12 LEU B C 1
ATOM 1730 O O . LEU B 1 12 ? -5.969 30.125 17.141 1 95.06 12 LEU B O 1
ATOM 1734 N N . GLY B 1 13 ? -5.5 28.766 18.812 1 94.81 13 GLY B N 1
ATOM 1735 C CA . GLY B 1 13 ? -6.871 28.297 18.969 1 94.81 13 GLY B CA 1
ATOM 1736 C C . GLY B 1 13 ? -7.195 27.109 18.094 1 94.81 13 GLY B C 1
ATOM 1737 O O . GLY B 1 13 ? -8.195 26.422 18.312 1 94.81 13 GLY B O 1
ATOM 1738 N N . CYS B 1 14 ? -6.367 26.875 17.078 1 97.25 14 CYS B N 1
ATOM 1739 C CA . CYS B 1 14 ? -6.539 25.719 16.203 1 97.25 14 CYS B CA 1
ATOM 1740 C C . CYS B 1 14 ? -6.203 24.422 16.938 1 97.25 14 CYS B C 1
ATOM 1742 O O . CYS B 1 14 ? -5.117 24.297 17.516 1 97.25 14 CYS B O 1
ATOM 1744 N N . PRO B 1 15 ? -7.156 23.438 16.953 1 97.69 15 PRO B N 1
ATOM 1745 C CA . PRO B 1 15 ? -6.855 22.188 17.625 1 97.69 15 PRO B CA 1
ATOM 1746 C C . PRO B 1 15 ? -5.586 21.516 17.109 1 97.69 15 PRO B C 1
ATOM 1748 O O . PRO B 1 15 ? -5.316 21.547 15.906 1 97.69 15 PRO B O 1
ATOM 1751 N N . ASN B 1 16 ? -4.836 20.938 17.953 1 98.31 16 ASN B N 1
ATOM 1752 C CA . ASN B 1 16 ? -3.49 20.469 17.656 1 98.31 16 ASN B CA 1
ATOM 1753 C C . ASN B 1 16 ? -3.518 19.25 16.734 1 98.31 16 ASN B C 1
ATOM 1755 O O . ASN B 1 16 ? -2.723 19.141 15.805 1 98.31 16 ASN B O 1
ATOM 1759 N N . ASN B 1 17 ? -4.371 18.328 17.031 1 98.56 17 ASN B N 1
ATOM 1760 C CA . ASN B 1 17 ? -4.383 17.062 16.312 1 98.56 17 ASN B CA 1
ATOM 1761 C C . ASN B 1 17 ? -5.789 16.469 16.219 1 98.56 17 ASN B C 1
ATOM 1763 O O . ASN B 1 17 ? -6.707 16.953 16.891 1 98.56 17 ASN B O 1
ATOM 1767 N N . GLY B 1 18 ? -6.012 15.516 15.312 1 98.25 18 GLY B N 1
ATOM 1768 C CA . GLY B 1 18 ? -7.273 14.805 15.203 1 98.25 18 GLY B CA 1
ATOM 1769 C C . GLY B 1 18 ? -7.645 14.039 16.469 1 98.25 18 GLY B C 1
ATOM 1770 O 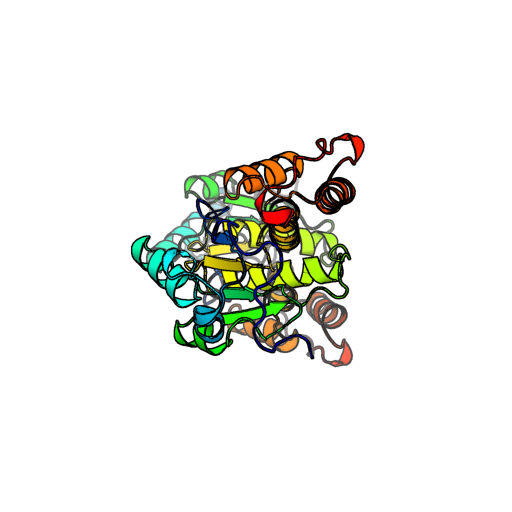O . GLY B 1 18 ? -6.805 13.844 17.344 1 98.25 18 GLY B O 1
ATOM 1771 N N . ILE B 1 19 ? -8.867 13.609 16.484 1 97.44 19 ILE B N 1
ATOM 1772 C CA . ILE B 1 19 ? -9.422 12.93 17.641 1 97.44 19 ILE B CA 1
ATOM 1773 C C . ILE B 1 19 ? -8.82 11.531 17.766 1 97.44 19 ILE B C 1
ATOM 1775 O O . ILE B 1 19 ? -8.469 11.094 18.859 1 97.44 19 ILE B O 1
ATOM 1779 N N . ARG B 1 20 ? -8.758 10.867 16.703 1 96.81 20 ARG B N 1
ATOM 1780 C CA . ARG B 1 20 ? -8.172 9.531 16.609 1 96.81 20 ARG B CA 1
ATOM 1781 C C . ARG B 1 20 ? -7.539 9.305 15.242 1 96.81 20 ARG B C 1
ATOM 1783 O O . ARG B 1 20 ? -7.668 10.141 14.344 1 96.81 20 ARG B O 1
ATOM 1790 N N . LEU B 1 21 ? -6.844 8.219 15.219 1 98.25 21 LEU B N 1
ATOM 1791 C CA . LEU B 1 21 ? -6.227 7.844 13.945 1 98.25 21 LEU B CA 1
ATOM 1792 C C . LEU B 1 21 ? -7.285 7.574 12.883 1 98.25 21 LEU B C 1
ATOM 1794 O O . LEU B 1 21 ? -8.312 6.949 13.164 1 98.25 21 LEU B O 1
ATOM 1798 N N . ILE B 1 22 ? -7.059 8.07 11.758 1 98.62 22 ILE B N 1
AT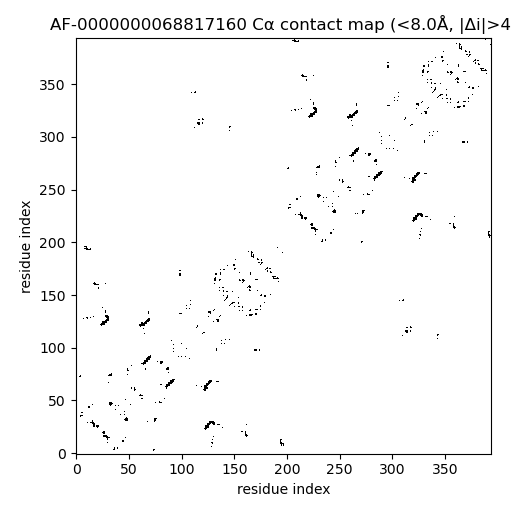OM 1799 C CA . ILE B 1 22 ? -7.898 7.758 10.609 1 98.62 22 ILE B CA 1
ATOM 1800 C C . ILE B 1 22 ? -7.422 6.465 9.953 1 98.62 22 ILE B C 1
ATOM 1802 O O . ILE B 1 22 ? -6.254 6.352 9.562 1 98.62 22 ILE B O 1
ATOM 1806 N N . GLU B 1 23 ? -8.281 5.516 9.836 1 97.56 23 GLU B N 1
ATOM 1807 C CA . GLU B 1 23 ? -7.973 4.191 9.312 1 97.56 23 GLU B CA 1
ATOM 1808 C C . GLU B 1 23 ? -6.781 3.57 10.039 1 97.56 23 GLU B C 1
ATOM 1810 O O . GLU B 1 23 ? -5.938 2.922 9.414 1 97.56 23 GLU B O 1
ATOM 1815 N N . SER B 1 24 ? -6.645 3.957 11.352 1 96.12 24 SER B N 1
ATOM 1816 C CA . SER B 1 24 ? -5.637 3.412 12.258 1 96.12 24 SER B CA 1
ATOM 1817 C C . SER B 1 24 ? -4.227 3.729 11.766 1 96.12 24 SER B C 1
ATOM 1819 O O . SER B 1 24 ? -3.281 3.004 12.078 1 96.12 24 SER B O 1
ATOM 1821 N N . LYS B 1 25 ? -4.117 4.82 10.969 1 98.12 25 LYS B N 1
ATOM 1822 C CA . LYS B 1 25 ? -2.803 5.09 10.391 1 98.12 25 LYS B CA 1
ATOM 1823 C C . LYS B 1 25 ? -2.486 6.582 10.43 1 98.12 25 LYS B C 1
ATOM 1825 O O . LYS B 1 25 ? -1.438 6.988 10.93 1 98.12 25 LYS B O 1
ATOM 1830 N N . PHE B 1 26 ? -3.408 7.434 10.016 1 98.81 26 PHE B N 1
ATOM 1831 C CA . PHE B 1 26 ? -3.113 8.844 9.812 1 98.81 26 PHE B CA 1
ATOM 1832 C C . PHE B 1 26 ? -3.496 9.664 11.039 1 98.81 26 PHE B C 1
ATOM 1834 O O . PHE B 1 26 ? -4.598 9.516 11.57 1 98.81 26 PHE B O 1
ATOM 1841 N N . MET B 1 27 ? -2.643 10.484 11.453 1 98.88 27 MET B N 1
ATOM 1842 C CA . MET B 1 27 ? -2.936 11.516 12.445 1 98.88 27 MET B CA 1
ATOM 1843 C C . MET B 1 27 ? -2.746 12.906 11.867 1 98.88 27 MET B C 1
ATOM 1845 O O . MET B 1 27 ? -1.615 13.367 11.688 1 98.88 27 MET B O 1
ATOM 1849 N N . PRO B 1 28 ? -3.867 13.516 11.492 1 98.88 28 PRO B N 1
ATOM 1850 C CA . PRO B 1 28 ? -3.74 14.906 11.062 1 98.88 28 PRO B CA 1
ATOM 1851 C C . PRO B 1 28 ? -3.387 15.852 12.203 1 98.88 28 PRO B C 1
ATOM 1853 O O . PRO B 1 28 ? -3.941 15.734 13.297 1 98.88 28 PRO B O 1
ATOM 1856 N N . LEU B 1 29 ? -2.492 16.781 11.906 1 98.69 29 LEU B N 1
ATOM 1857 C CA . LEU B 1 29 ? -1.99 17.734 12.883 1 98.69 29 LEU B CA 1
ATOM 1858 C C . LEU B 1 29 ? -1.999 19.156 12.312 1 98.69 29 LEU B C 1
ATOM 1860 O O . LEU B 1 29 ? -1.873 19.344 11.102 1 98.69 29 LEU B O 1
ATOM 1864 N N . LYS B 1 30 ? -2.109 20.125 13.203 1 98.56 30 LYS B N 1
ATOM 1865 C CA . LYS B 1 30 ? -1.547 21.406 12.828 1 98.56 30 LYS B CA 1
ATOM 1866 C C . LYS B 1 30 ? -0.024 21.406 12.93 1 98.56 30 LYS B C 1
ATOM 1868 O O . LYS B 1 30 ? 0.551 20.562 13.625 1 98.56 30 LYS B O 1
ATOM 1873 N N . THR B 1 31 ? 0.604 22.312 12.25 1 98.19 31 THR B N 1
ATOM 1874 C CA . THR B 1 31 ? 2.061 22.359 12.305 1 98.19 31 THR B CA 1
ATOM 1875 C C . THR B 1 31 ? 2.539 22.672 13.719 1 98.19 31 THR B C 1
ATOM 1877 O O . THR B 1 31 ? 2.092 23.641 14.328 1 98.19 31 THR B O 1
ATOM 1880 N N . PRO B 1 32 ? 3.41 21.812 14.297 1 98.62 32 PRO B N 1
ATOM 1881 C CA . PRO B 1 32 ? 4.004 22.188 15.578 1 98.62 32 PRO B CA 1
ATOM 1882 C C . PRO B 1 32 ? 5.039 23.312 15.445 1 98.62 32 PRO B C 1
ATOM 1884 O O . PRO B 1 32 ? 5.52 23.578 14.344 1 98.62 32 PRO B O 1
ATOM 1887 N N . LEU B 1 33 ? 5.25 24 16.484 1 98.19 33 LEU B N 1
ATOM 1888 C CA . LEU B 1 33 ? 6.23 25.078 16.5 1 98.19 33 LEU B CA 1
ATOM 1889 C C . LEU B 1 33 ? 7.355 24.766 17.484 1 98.19 33 LEU B C 1
ATOM 1891 O O . LEU B 1 33 ? 7.117 24.219 18.562 1 98.19 33 LEU B O 1
ATOM 1895 N N . SER B 1 34 ? 8.547 25.094 17.078 1 97.5 34 SER B N 1
ATOM 1896 C CA . SER B 1 34 ? 9.695 24.891 17.953 1 97.5 34 SER B CA 1
ATOM 1897 C C . SER B 1 34 ? 9.641 25.844 19.156 1 97.5 34 SER B C 1
ATOM 1899 O O . SER B 1 34 ? 8.789 26.719 19.219 1 97.5 34 SER B O 1
ATOM 1901 N N . THR B 1 35 ? 10.578 25.625 20.047 1 96.38 35 THR B N 1
ATOM 1902 C CA . THR B 1 35 ? 10.641 26.422 21.266 1 96.38 35 THR B CA 1
ATOM 1903 C C . THR B 1 35 ? 10.984 27.875 20.938 1 96.38 35 THR B C 1
ATOM 1905 O O . THR B 1 35 ? 10.805 28.766 21.766 1 96.38 35 THR B O 1
ATOM 1908 N N . ASN B 1 36 ? 11.438 28.141 19.703 1 95.44 36 ASN B N 1
ATOM 1909 C CA . ASN B 1 36 ? 11.75 29.484 19.25 1 95.44 36 ASN B CA 1
ATOM 1910 C C . ASN B 1 36 ? 10.5 30.375 19.219 1 95.44 36 ASN B C 1
ATOM 1912 O O . ASN B 1 36 ? 10.609 31.594 19.172 1 95.44 36 ASN B O 1
ATOM 1916 N N . PHE B 1 37 ? 9.359 29.75 19.266 1 96.81 37 PHE B N 1
ATOM 1917 C CA . PHE B 1 37 ? 8.102 30.484 19.172 1 96.81 37 PHE B CA 1
ATOM 1918 C C . PHE B 1 37 ? 7.48 30.672 20.547 1 96.81 37 PHE B C 1
ATOM 1920 O O . PHE B 1 37 ? 6.465 31.359 20.688 1 96.81 37 PHE B O 1
ATOM 1927 N N . ASP B 1 38 ? 8.117 30.156 21.594 1 96.38 38 ASP B N 1
ATOM 1928 C CA . ASP B 1 38 ? 7.512 30.094 22.922 1 96.38 38 ASP B CA 1
ATOM 1929 C C . ASP B 1 38 ? 7.266 31.484 23.484 1 96.38 38 ASP B C 1
ATOM 1931 O O . ASP B 1 38 ? 6.277 31.703 24.188 1 96.38 38 ASP B O 1
ATOM 1935 N N . SER B 1 39 ? 8.141 32.406 23.156 1 95.44 39 SER B N 1
ATOM 1936 C CA . SER B 1 39 ? 8.016 33.75 23.672 1 95.44 39 SER B CA 1
ATOM 1937 C C . SER B 1 39 ? 6.793 34.469 23.094 1 95.44 39 SER B C 1
ATOM 1939 O O . SER B 1 39 ? 6.336 35.469 23.656 1 95.44 39 SER B O 1
ATOM 1941 N N . LYS B 1 40 ? 6.285 33.938 21.969 1 94.69 40 LYS B N 1
ATOM 1942 C CA . LYS B 1 40 ? 5.148 34.562 21.281 1 94.69 40 LYS B CA 1
ATOM 1943 C C . LYS B 1 40 ? 3.834 33.906 21.719 1 94.69 40 LYS B C 1
ATOM 1945 O O . LYS B 1 40 ? 2.758 34.375 21.328 1 94.69 40 LYS B O 1
ATOM 1950 N N . LEU B 1 41 ? 3.939 32.906 22.594 1 95.38 41 LEU B N 1
ATOM 1951 C CA . LEU B 1 41 ? 2.766 32.125 22.969 1 95.38 41 LEU B CA 1
ATOM 1952 C C . LEU B 1 41 ? 2.701 31.969 24.484 1 95.38 41 LEU B C 1
ATOM 1954 O O . LEU B 1 41 ? 3.719 32.094 25.172 1 95.38 41 LEU B O 1
ATOM 1958 N N . GLY B 1 42 ? 1.509 31.766 25.031 1 94.81 42 GLY B N 1
ATOM 1959 C CA . GLY B 1 42 ? 1.375 31.312 26.406 1 94.81 42 GLY B CA 1
ATOM 1960 C C . GLY B 1 42 ? 1.707 29.844 26.562 1 94.81 42 GLY B C 1
ATOM 1961 O O . GLY B 1 42 ? 1.542 29.047 25.625 1 94.81 42 GLY B O 1
ATOM 1962 N N . PRO B 1 43 ? 2.119 29.422 27.734 1 95.31 43 PRO B N 1
ATOM 1963 C CA . PRO B 1 43 ? 2.498 28.016 27.953 1 95.31 43 PRO B CA 1
ATOM 1964 C C . PRO B 1 43 ? 1.377 27.047 27.609 1 95.31 43 PRO B C 1
ATOM 1966 O O . PRO B 1 43 ? 1.644 25.938 27.141 1 95.31 43 PRO B O 1
ATOM 1969 N N . ASP B 1 44 ? 0.16 27.422 27.781 1 95.88 44 ASP B N 1
ATOM 1970 C CA . ASP B 1 44 ? -0.979 26.562 27.5 1 95.88 44 ASP B CA 1
ATOM 1971 C C . ASP B 1 44 ? -1.19 26.391 26 1 95.88 44 ASP B C 1
ATOM 1973 O O . ASP B 1 44 ? -1.917 25.484 25.578 1 95.88 44 ASP B O 1
ATOM 1977 N N . ASP B 1 45 ? -0.467 27.25 25.188 1 96.38 45 ASP B N 1
ATOM 1978 C CA . ASP B 1 45 ? -0.676 27.234 23.75 1 96.38 45 ASP B CA 1
ATOM 1979 C C . ASP B 1 45 ? 0.496 26.578 23.031 1 96.38 45 ASP B C 1
ATOM 1981 O O . ASP B 1 45 ? 0.488 26.453 21.797 1 96.38 45 ASP B O 1
ATOM 1985 N N . TRP B 1 46 ? 1.472 26.141 23.844 1 97.56 46 TRP B N 1
ATOM 1986 C CA . TRP B 1 46 ? 2.613 25.484 23.203 1 97.56 46 TRP B CA 1
ATOM 1987 C C . TRP B 1 46 ? 2.197 24.188 22.547 1 97.56 46 TRP B C 1
ATOM 1989 O O . TRP B 1 46 ? 1.355 23.453 23.078 1 97.56 46 TRP B O 1
ATOM 1999 N N . PHE B 1 47 ? 2.748 23.891 21.406 1 98.31 47 PHE B N 1
ATOM 2000 C CA . PHE B 1 47 ? 2.615 22.625 20.688 1 98.31 47 PHE B CA 1
ATOM 2001 C C . PHE B 1 47 ? 3.883 22.328 19.891 1 98.31 47 PHE B C 1
ATOM 2003 O O . PHE B 1 47 ? 4.059 22.812 18.781 1 98.31 47 PHE B O 1
ATOM 2010 N N . HIS B 1 48 ? 4.719 21.547 20.531 1 98.44 48 HIS B N 1
ATOM 2011 C CA . HIS B 1 48 ? 6 21.172 19.953 1 98.44 48 HIS B CA 1
ATOM 2012 C C . HIS B 1 48 ? 5.949 19.75 19.391 1 98.44 48 HIS B C 1
ATOM 2014 O O . HIS B 1 48 ? 5.086 18.969 19.781 1 98.44 48 HIS B O 1
ATOM 2020 N N . PRO B 1 49 ? 6.855 19.438 18.438 1 98.5 49 PRO B N 1
ATOM 2021 C CA . PRO B 1 49 ? 6.91 18.062 17.953 1 98.5 49 PRO B CA 1
ATOM 2022 C C . PRO B 1 49 ? 6.949 17.031 19.094 1 98.5 49 PRO B C 1
ATOM 2024 O O . PRO B 1 49 ? 6.246 16.016 19.047 1 98.5 49 PRO B O 1
ATOM 2027 N N . ARG B 1 50 ? 7.621 17.344 20.125 1 97.88 50 ARG B N 1
ATOM 2028 C CA . ARG B 1 50 ? 7.754 16.391 21.234 1 97.88 50 ARG B CA 1
ATOM 2029 C C . ARG B 1 50 ? 6.402 16.141 21.906 1 97.88 50 ARG B C 1
ATOM 2031 O O . ARG B 1 50 ? 6.156 15.047 22.406 1 97.88 50 ARG B O 1
ATOM 2038 N N . ASP B 1 51 ? 5.531 17.141 21.906 1 97.75 51 ASP B N 1
ATOM 2039 C CA . ASP B 1 51 ? 4.23 17.016 22.562 1 97.75 51 ASP B CA 1
ATOM 2040 C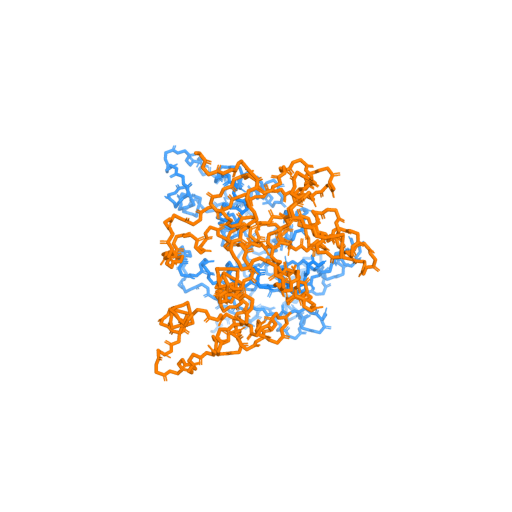 C . ASP B 1 51 ? 3.385 15.93 21.891 1 97.75 51 ASP B C 1
ATOM 2042 O O . ASP B 1 51 ? 2.738 15.133 22.578 1 97.75 51 ASP B O 1
ATOM 2046 N N . ILE B 1 52 ? 3.402 15.891 20.625 1 97.38 52 ILE B N 1
ATOM 2047 C CA . ILE B 1 52 ? 2.594 14.906 19.906 1 97.38 52 ILE B CA 1
ATOM 2048 C C . ILE B 1 52 ? 3.24 13.531 20.016 1 97.38 52 ILE B C 1
ATOM 2050 O O . ILE B 1 52 ? 2.543 12.516 20.094 1 97.38 52 ILE B O 1
ATOM 2054 N N . PHE B 1 53 ? 4.562 13.414 20.062 1 98.44 53 PHE B N 1
ATOM 2055 C CA . PHE B 1 53 ? 5.227 12.133 20.281 1 98.44 53 PHE B CA 1
ATOM 2056 C C . PHE B 1 53 ? 4.918 11.594 21.688 1 98.44 53 PHE B C 1
ATOM 2058 O O . PHE B 1 53 ? 4.688 10.398 21.859 1 98.44 53 PHE B O 1
ATOM 2065 N N . ASP B 1 54 ? 4.914 12.5 22.641 1 97.69 54 ASP B N 1
ATOM 2066 C CA . ASP B 1 54 ? 4.566 12.102 24 1 97.69 54 ASP B CA 1
ATOM 2067 C C . ASP B 1 54 ? 3.129 11.586 24.078 1 97.69 54 ASP B C 1
ATOM 2069 O O . ASP B 1 54 ? 2.859 10.578 24.719 1 97.69 54 ASP B O 1
ATOM 2073 N N . LEU B 1 55 ? 2.246 12.336 23.438 1 96.75 55 LEU B N 1
ATOM 2074 C CA . LEU B 1 55 ? 0.852 11.914 23.375 1 96.75 55 LEU B CA 1
ATOM 2075 C C . LEU B 1 55 ? 0.728 10.539 22.719 1 96.75 55 LEU B C 1
ATOM 2077 O O . LEU B 1 55 ? -0.032 9.688 23.203 1 96.75 55 LEU B O 1
ATOM 2081 N N . ALA B 1 56 ? 1.434 10.312 21.656 1 96.94 56 ALA B N 1
ATOM 2082 C CA . ALA B 1 56 ? 1.413 9.039 20.938 1 96.94 56 ALA B CA 1
ATOM 2083 C C . ALA B 1 56 ? 1.892 7.898 21.828 1 96.94 56 ALA B C 1
ATOM 2085 O O . ALA B 1 56 ? 1.28 6.828 21.859 1 96.94 56 ALA B O 1
ATOM 2086 N N . LYS B 1 57 ? 2.961 8.141 22.484 1 95.81 57 LYS B N 1
ATOM 2087 C CA . LYS B 1 57 ? 3.51 7.137 23.391 1 95.81 57 LYS B CA 1
ATOM 2088 C C . LYS B 1 57 ? 2.494 6.746 24.469 1 95.81 57 LYS B C 1
ATOM 2090 O O . LYS B 1 57 ? 2.309 5.562 24.75 1 95.81 57 LYS B O 1
ATOM 2095 N N . LYS B 1 58 ? 1.852 7.727 24.984 1 96.44 58 LYS B N 1
ATOM 2096 C CA . LYS B 1 58 ? 0.836 7.5 26.016 1 96.44 58 LYS B CA 1
ATOM 2097 C C . LYS B 1 58 ? -0.302 6.637 25.469 1 96.44 58 LYS B C 1
ATOM 2099 O O . LYS B 1 58 ? -0.868 5.824 26.203 1 96.44 58 LYS B O 1
ATOM 2104 N N . ASN B 1 59 ? -0.586 6.781 24.219 1 96.31 59 ASN B N 1
ATOM 2105 C CA . ASN B 1 59 ? -1.694 6.062 23.594 1 96.31 59 ASN B CA 1
ATOM 2106 C C . ASN B 1 59 ? -1.212 4.812 22.859 1 96.31 59 ASN B C 1
ATOM 2108 O O . ASN B 1 59 ? -1.966 4.207 22.094 1 96.31 59 ASN B O 1
ATOM 2112 N N . LYS B 1 60 ? 0.065 4.469 22.969 1 95.81 60 LYS B N 1
ATOM 2113 C CA . LYS B 1 60 ? 0.681 3.281 22.375 1 95.81 60 LYS B CA 1
ATOM 2114 C C . LYS B 1 60 ? 0.637 3.342 20.844 1 95.81 60 LYS B C 1
ATOM 2116 O O . LYS B 1 60 ? 0.326 2.346 20.188 1 95.81 60 LYS B O 1
ATOM 2121 N N . VAL B 1 61 ? 0.788 4.535 20.406 1 96.75 61 VAL B N 1
ATOM 2122 C CA . VAL B 1 61 ? 0.902 4.777 18.969 1 96.75 61 VAL B CA 1
ATOM 2123 C C . VAL B 1 61 ? 2.35 5.109 18.609 1 96.75 61 VAL B C 1
ATOM 2125 O O . VAL B 1 61 ? 3.018 5.855 19.328 1 96.75 61 VAL B O 1
ATOM 2128 N N . LYS B 1 62 ? 2.854 4.516 17.578 1 97.88 62 LYS B N 1
ATOM 2129 C CA . LYS B 1 62 ? 4.199 4.805 17.094 1 97.88 62 LYS B CA 1
ATOM 2130 C C . LYS B 1 62 ? 4.148 5.539 15.758 1 97.88 62 LYS B C 1
ATOM 2132 O O . LYS B 1 62 ? 3.697 4.98 14.758 1 97.88 62 LYS B O 1
ATOM 2137 N N . PHE B 1 63 ? 4.617 6.742 15.742 1 98.56 63 PHE B N 1
ATOM 2138 C CA . PHE B 1 63 ? 4.777 7.453 14.484 1 98.56 63 PHE B CA 1
ATOM 2139 C C . PHE B 1 63 ? 6.082 7.059 13.805 1 98.56 63 PHE B C 1
ATOM 2141 O O . PHE B 1 63 ? 7.164 7.246 14.367 1 98.56 63 PHE B O 1
ATOM 2148 N N . GLY B 1 64 ? 5.973 6.508 12.609 1 98.69 64 GLY B N 1
ATOM 2149 C CA . GLY B 1 64 ? 7.16 6.141 11.859 1 98.69 64 GLY B CA 1
ATOM 2150 C C . GLY B 1 64 ? 7.418 7.055 10.672 1 98.69 64 GLY B C 1
ATOM 2151 O O . GLY B 1 64 ? 8.508 7.043 10.094 1 98.69 64 GLY B O 1
ATOM 2152 N N . LEU B 1 65 ? 6.461 7.836 10.297 1 98.81 65 LEU B N 1
ATOM 2153 C CA . LEU B 1 65 ? 6.562 8.773 9.18 1 98.81 65 LEU B CA 1
ATOM 2154 C C . LEU B 1 65 ? 5.879 10.094 9.516 1 98.81 65 LEU B C 1
ATOM 2156 O O . LEU B 1 65 ? 4.762 10.109 10.031 1 98.81 65 LEU B O 1
ATOM 2160 N N . TRP B 1 66 ? 6.633 11.156 9.352 1 98.88 66 TRP B N 1
ATOM 2161 C CA . TRP B 1 66 ? 6.176 12.531 9.547 1 98.88 66 TRP B CA 1
ATOM 2162 C C . TRP B 1 66 ? 6.141 13.289 8.227 1 98.88 66 TRP B C 1
ATOM 2164 O O . TRP B 1 66 ? 7.184 13.516 7.605 1 98.88 66 TRP B O 1
ATOM 2174 N N . ILE B 1 67 ? 4.918 13.617 7.801 1 98.75 67 ILE B N 1
ATOM 2175 C CA . ILE B 1 67 ? 4.773 14.289 6.512 1 98.75 67 ILE B CA 1
ATOM 2176 C C . ILE B 1 67 ? 4.445 15.766 6.727 1 98.75 67 ILE B C 1
ATOM 2178 O O . ILE B 1 67 ? 3.402 16.094 7.293 1 98.75 67 ILE B O 1
ATOM 2182 N N . ASP B 1 68 ? 5.328 16.625 6.285 1 98.06 68 ASP B N 1
ATOM 2183 C CA . ASP B 1 68 ? 5.195 18.078 6.387 1 98.06 68 ASP B CA 1
ATOM 2184 C C . ASP B 1 68 ? 4.785 18.688 5.051 1 98.06 68 ASP B C 1
ATOM 2186 O O . ASP B 1 68 ? 5.562 18.672 4.094 1 98.06 68 ASP B O 1
ATOM 2190 N N . LEU B 1 69 ? 3.615 19.281 5.016 1 96.62 69 LEU B N 1
ATOM 2191 C CA . LEU B 1 69 ? 3.08 19.797 3.764 1 96.62 69 LEU B CA 1
ATOM 2192 C C . LEU B 1 69 ? 3.303 21.312 3.67 1 96.62 69 LEU B C 1
ATOM 2194 O O . LEU B 1 69 ? 2.896 21.938 2.691 1 96.62 69 LEU B O 1
ATOM 2198 N N . THR B 1 70 ? 3.906 21.906 4.672 1 94.06 70 THR B N 1
ATOM 2199 C CA . THR B 1 70 ? 4.102 23.359 4.645 1 94.06 70 THR B CA 1
ATOM 2200 C C . THR B 1 70 ? 5.148 23.734 3.602 1 94.06 70 THR B C 1
ATOM 2202 O O . TH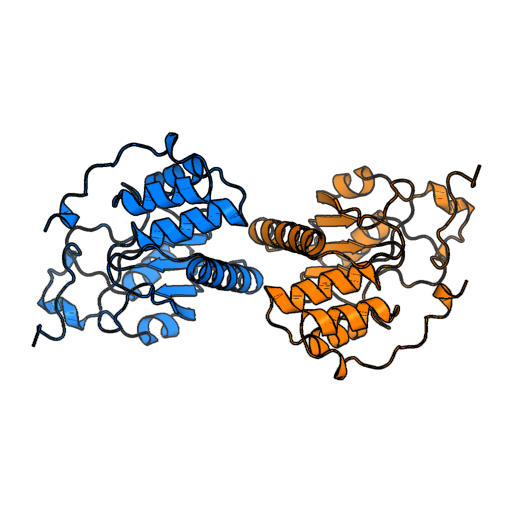R B 1 70 ? 5.98 22.922 3.219 1 94.06 70 THR B O 1
ATOM 2205 N N . ASN B 1 71 ? 5.07 24.938 3.17 1 90.56 71 ASN B N 1
ATOM 2206 C CA . ASN B 1 71 ? 6.027 25.438 2.184 1 90.56 71 ASN B CA 1
ATOM 2207 C C . ASN B 1 71 ? 7.141 26.25 2.842 1 90.56 71 ASN B C 1
ATOM 2209 O O . ASN B 1 71 ? 7.559 27.281 2.314 1 90.56 71 ASN B O 1
ATOM 2213 N N . THR B 1 72 ? 7.473 25.969 4.117 1 91.19 72 THR B N 1
ATOM 2214 C CA . THR B 1 72 ? 8.523 26.641 4.875 1 91.19 72 THR B CA 1
ATOM 2215 C C . THR B 1 72 ? 9.219 25.672 5.82 1 91.19 72 THR B C 1
ATOM 2217 O O . THR B 1 72 ? 8.688 24.594 6.109 1 91.19 72 THR B O 1
ATOM 2220 N N . ASP B 1 73 ? 10.352 26.031 6.258 1 92.69 73 ASP B N 1
ATOM 2221 C CA . ASP B 1 73 ? 11.094 25.188 7.195 1 92.69 73 ASP B CA 1
ATOM 2222 C C . ASP B 1 73 ? 11.328 25.906 8.523 1 92.69 73 ASP B C 1
ATOM 2224 O O . ASP B 1 73 ? 12.156 25.5 9.328 1 92.69 73 ASP B O 1
ATOM 2228 N N . ARG B 1 74 ? 10.609 26.922 8.766 1 94.44 74 ARG B N 1
ATOM 2229 C CA . ARG B 1 74 ? 10.945 27.812 9.867 1 94.44 74 ARG B CA 1
ATOM 2230 C C . ARG B 1 74 ? 10.273 27.359 11.164 1 94.44 74 ARG B C 1
ATOM 2232 O O . ARG B 1 74 ? 10.602 27.859 12.242 1 94.44 74 ARG B O 1
ATOM 2239 N N . TYR B 1 75 ? 9.344 26.453 11.078 1 96.75 75 TYR B N 1
ATOM 2240 C CA . TYR B 1 75 ? 8.469 26.203 12.219 1 96.75 75 TYR B CA 1
ATOM 2241 C C . TYR B 1 75 ? 9.133 25.281 13.234 1 96.75 75 TYR B C 1
ATOM 2243 O O . TYR B 1 75 ? 8.914 25.422 14.438 1 96.75 75 TYR B O 1
ATOM 2251 N N . TYR B 1 76 ? 9.852 24.344 12.82 1 97.94 76 TYR B N 1
ATOM 2252 C CA . TYR B 1 76 ? 10.617 23.422 13.656 1 97.94 76 TYR B CA 1
ATOM 2253 C C . TYR B 1 76 ? 11.742 22.781 12.859 1 97.94 76 TYR B C 1
ATOM 2255 O O . TYR B 1 76 ? 11.789 22.891 11.633 1 97.94 76 TYR B O 1
ATOM 2263 N N . LEU B 1 77 ? 12.625 22.141 13.586 1 96.75 77 LEU B N 1
ATOM 2264 C CA . LEU B 1 77 ? 13.742 21.484 12.922 1 96.75 77 LEU B CA 1
ATOM 2265 C C . LEU B 1 77 ? 13.406 20.016 12.633 1 96.75 77 LEU B C 1
ATOM 2267 O O . LEU B 1 77 ? 12.812 1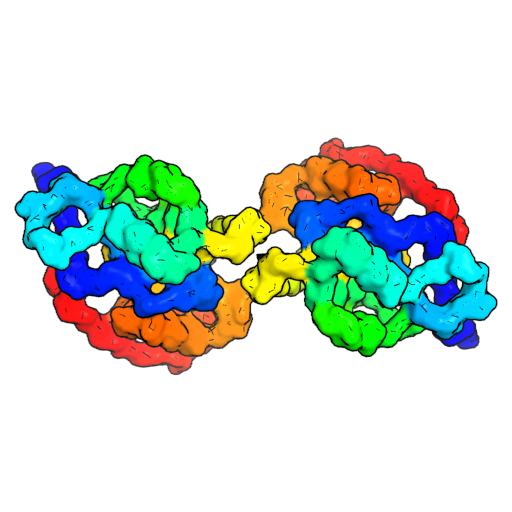9.344 13.477 1 96.75 77 LEU B O 1
ATOM 2271 N N . ARG B 1 78 ? 13.766 19.609 11.469 1 97.06 78 ARG B N 1
ATOM 2272 C CA . ARG B 1 78 ? 13.531 18.234 11.062 1 97.06 78 ARG B CA 1
ATOM 2273 C C . ARG B 1 78 ? 14.109 17.25 12.086 1 97.06 78 ARG B C 1
ATOM 2275 O O . ARG B 1 78 ? 13.547 16.188 12.312 1 97.06 78 ARG B O 1
ATOM 2282 N N . ASP B 1 79 ? 15.219 17.609 12.742 1 97.88 79 ASP B N 1
ATOM 2283 C CA . ASP B 1 79 ? 15.891 16.75 13.711 1 97.88 79 ASP B CA 1
ATOM 2284 C C . ASP B 1 79 ? 14.984 16.422 14.898 1 97.88 79 ASP B C 1
ATOM 2286 O O . ASP B 1 79 ? 15.109 15.375 15.523 1 97.88 79 ASP B O 1
ATOM 2290 N N . GLU B 1 80 ? 14.094 17.359 15.188 1 97.88 80 GLU B N 1
ATOM 2291 C CA . GLU B 1 80 ? 13.148 17.125 16.281 1 97.88 80 GLU B CA 1
ATOM 2292 C C . GLU B 1 80 ? 12.258 15.922 15.992 1 97.88 80 GLU B C 1
ATOM 2294 O O . GLU B 1 80 ? 11.766 15.273 16.922 1 97.88 80 GLU B O 1
ATOM 2299 N N . ILE B 1 81 ? 12.047 15.57 14.719 1 98.5 81 ILE B N 1
ATOM 2300 C CA . ILE B 1 81 ? 11.25 14.422 14.297 1 98.5 81 ILE B CA 1
ATOM 2301 C C . ILE B 1 81 ? 12.141 13.188 14.188 1 98.5 81 ILE B C 1
ATOM 2303 O O . ILE B 1 81 ? 11.828 12.133 14.742 1 98.5 81 ILE B O 1
ATOM 2307 N N . GLU B 1 82 ? 13.25 13.375 13.555 1 98.38 82 GLU B N 1
ATOM 2308 C CA . GLU B 1 82 ? 14.141 12.258 13.258 1 98.38 82 GLU B CA 1
ATOM 2309 C C . GLU B 1 82 ? 14.75 11.68 14.531 1 98.38 82 GLU B C 1
ATOM 2311 O O . GLU B 1 82 ? 15 10.477 14.617 1 98.38 82 GLU B O 1
ATOM 2316 N N . ASN B 1 83 ? 14.945 12.477 15.547 1 97.75 83 ASN B N 1
ATOM 2317 C CA . ASN B 1 83 ? 15.484 12.031 16.828 1 97.75 83 ASN B CA 1
ATOM 2318 C C . ASN B 1 83 ? 14.492 11.156 17.578 1 97.75 83 ASN B C 1
ATOM 2320 O O . ASN B 1 83 ? 14.859 10.477 18.547 1 97.75 83 ASN B O 1
ATOM 2324 N N . GLN B 1 84 ? 13.234 11.164 17.188 1 97.5 84 GLN B N 1
ATOM 2325 C CA . GLN B 1 84 ? 12.211 10.305 17.766 1 97.5 84 GLN B CA 1
ATOM 2326 C C . GLN B 1 84 ? 12.07 9.008 16.969 1 97.5 84 GLN B C 1
ATOM 2328 O O . GLN B 1 84 ? 11.055 8.312 17.078 1 97.5 84 GLN B O 1
ATOM 2333 N N . ASN B 1 85 ? 13.086 8.727 16.094 1 97 85 ASN B N 1
ATOM 2334 C CA . ASN B 1 85 ? 13.078 7.547 15.242 1 97 85 ASN B CA 1
ATOM 2335 C C . ASN B 1 85 ? 11.891 7.559 14.281 1 97 85 ASN B C 1
ATOM 2337 O O . ASN B 1 85 ? 11.234 6.535 14.086 1 97 85 ASN B O 1
ATOM 2341 N N . CYS B 1 86 ? 11.578 8.695 13.828 1 98.62 86 CYS B N 1
ATOM 2342 C CA . CYS B 1 86 ? 10.508 8.938 12.859 1 98.62 86 CYS B CA 1
ATOM 2343 C C . CYS B 1 86 ? 11.055 9.562 11.586 1 98.62 86 CYS B C 1
ATOM 2345 O O . CYS B 1 86 ? 11.797 10.539 11.641 1 98.62 86 CYS B O 1
ATOM 2347 N N . ASP B 1 87 ? 10.742 8.945 10.438 1 98.44 87 ASP B N 1
ATOM 2348 C CA . ASP B 1 87 ? 11.18 9.5 9.164 1 98.44 87 ASP B CA 1
ATOM 2349 C C . ASP B 1 87 ? 10.469 10.82 8.859 1 98.44 87 ASP B C 1
ATOM 2351 O O . ASP B 1 87 ? 9.25 10.922 9.016 1 98.44 87 ASP B O 1
ATOM 2355 N N . TYR B 1 88 ? 11.211 11.797 8.484 1 98.56 88 TYR B N 1
ATOM 2356 C CA . TYR B 1 88 ? 10.672 13.102 8.117 1 98.56 88 TYR B CA 1
ATOM 2357 C C . TYR B 1 88 ? 10.648 13.266 6.602 1 98.56 88 TYR B C 1
ATOM 2359 O O . TYR B 1 88 ? 11.664 13.078 5.93 1 98.56 88 TYR B O 1
ATOM 2367 N N . LYS B 1 89 ? 9.477 13.523 6.055 1 98.38 89 LYS B N 1
ATOM 2368 C CA . LYS B 1 89 ? 9.312 13.812 4.629 1 98.38 89 LYS B CA 1
ATOM 2369 C C . LYS B 1 89 ? 8.609 15.148 4.414 1 98.38 89 LYS B C 1
ATOM 2371 O O . LYS B 1 89 ? 7.516 15.367 4.934 1 98.38 89 LYS B O 1
ATOM 2376 N N . LYS B 1 90 ? 9.297 16.047 3.729 1 96.5 90 LYS B N 1
ATOM 2377 C CA . LYS B 1 90 ? 8.664 17.297 3.295 1 96.5 90 LYS B CA 1
ATOM 2378 C C . LYS B 1 90 ? 8.086 17.156 1.891 1 96.5 90 LYS B C 1
ATOM 2380 O O . LYS B 1 90 ? 8.789 16.766 0.957 1 96.5 90 LYS B O 1
ATOM 2385 N N . LEU B 1 91 ? 6.801 17.266 1.764 1 94.31 91 LEU B N 1
ATOM 2386 C CA . LEU B 1 91 ? 6.113 17.297 0.478 1 94.31 91 LEU B CA 1
ATOM 2387 C C . LEU B 1 91 ? 5.523 18.672 0.204 1 94.31 91 LEU B C 1
ATOM 2389 O O . LEU B 1 91 ? 4.387 18.953 0.593 1 94.31 91 LEU B O 1
ATOM 2393 N N . SER B 1 92 ? 6.27 19.531 -0.408 1 84.31 92 SER B N 1
ATOM 2394 C CA . SER B 1 92 ? 5.844 20.906 -0.6 1 84.31 92 SER B CA 1
ATOM 2395 C C . SER B 1 92 ? 4.91 21.047 -1.799 1 84.31 92 SER B C 1
ATOM 2397 O O . SER B 1 92 ? 5.223 20.562 -2.891 1 84.31 92 SER B O 1
ATOM 2399 N N . CYS B 1 93 ? 3.639 21.391 -1.524 1 71.62 93 CYS B N 1
ATOM 2400 C CA . CYS B 1 93 ? 2.688 21.672 -2.592 1 71.62 93 CYS B CA 1
ATOM 2401 C C . CYS B 1 93 ? 3.006 23.016 -3.254 1 71.62 93 CYS B C 1
ATOM 2403 O O . CYS B 1 93 ? 3.408 23.969 -2.584 1 71.62 93 CYS B O 1
ATOM 2405 N N . GLN B 1 94 ? 3.375 22.906 -4.578 1 61.69 94 GLN B N 1
ATOM 2406 C CA . GLN B 1 94 ? 3.713 24.172 -5.215 1 61.69 94 GLN B CA 1
ATOM 2407 C C . GLN B 1 94 ? 2.547 25.156 -5.129 1 61.69 94 GLN B C 1
ATOM 2409 O O . GLN B 1 94 ? 1.402 24.797 -5.41 1 61.69 94 GLN B O 1
ATOM 2414 N N . GLY B 1 95 ? 2.748 26.344 -4.723 1 56.5 95 GLY B N 1
ATOM 2415 C CA . GLY B 1 95 ? 1.993 27.578 -4.871 1 56.5 95 GLY B CA 1
ATOM 2416 C C . GLY B 1 95 ? 0.97 27.797 -3.771 1 56.5 95 GLY B C 1
ATOM 2417 O O . GLY B 1 95 ? 0.345 26.844 -3.307 1 56.5 95 GLY B O 1
ATOM 2418 N N . HIS B 1 96 ? 0.928 28.75 -3.09 1 58.44 96 HIS B N 1
ATOM 2419 C CA . HIS B 1 96 ? -0.105 29.188 -2.156 1 58.44 96 HIS B CA 1
ATOM 2420 C C . HIS B 1 96 ? -1.473 29.234 -2.83 1 58.44 96 HIS B C 1
ATOM 2422 O O . HIS B 1 96 ? -1.622 29.812 -3.904 1 58.44 96 HIS B O 1
ATOM 2428 N N . GLY B 1 97 ? -2.457 28.453 -2.26 1 64.06 97 GLY B N 1
ATOM 2429 C CA . GLY B 1 97 ? -3.834 28.531 -2.725 1 64.06 97 GLY B CA 1
ATOM 2430 C C . GLY B 1 97 ? -4.133 27.609 -3.885 1 64.06 97 GLY B C 1
ATOM 2431 O O . GLY B 1 97 ? -5.211 27.672 -4.477 1 64.06 97 GLY B O 1
ATOM 2432 N N . THR B 1 98 ? -3.088 26.828 -4.156 1 83.25 98 THR B N 1
ATOM 2433 C CA . THR B 1 98 ? -3.33 25.938 -5.285 1 83.25 98 THR B CA 1
ATOM 2434 C C . THR B 1 98 ? -3.713 24.531 -4.801 1 83.25 98 THR B C 1
ATOM 2436 O O . THR B 1 98 ? -3.26 24.094 -3.74 1 83.25 98 THR B O 1
ATOM 2439 N N . LEU B 1 99 ? -4.695 24.016 -5.43 1 92.94 99 LEU B N 1
ATOM 2440 C CA . LEU B 1 99 ? -5.137 22.656 -5.141 1 92.94 99 LEU B CA 1
ATOM 2441 C C . LEU B 1 99 ? -4.066 21.641 -5.539 1 92.94 99 LEU B C 1
ATOM 2443 O O . LEU B 1 99 ? -3.377 21.828 -6.547 1 92.94 99 LEU B O 1
ATOM 2447 N N . PRO B 1 100 ? -3.846 20.609 -4.664 1 94.94 100 PRO B N 1
ATOM 2448 C CA . PRO B 1 100 ? -2.854 19.594 -5.012 1 94.94 100 PRO B CA 1
ATOM 2449 C C . PRO B 1 100 ? -3.104 18.969 -6.383 1 94.94 100 PRO B C 1
ATOM 2451 O O . PRO B 1 100 ? -4.238 18.594 -6.699 1 94.94 100 PRO B O 1
ATOM 2454 N N . THR B 1 101 ? -2.143 18.906 -7.195 1 94.44 101 THR B N 1
ATOM 2455 C CA . THR B 1 101 ? -2.236 18.281 -8.516 1 94.44 101 THR B CA 1
ATOM 2456 C C . THR B 1 101 ? -2.326 16.766 -8.391 1 94.44 101 THR B C 1
ATOM 2458 O O . THR B 1 101 ? -2.062 16.203 -7.328 1 94.44 101 THR B O 1
ATOM 2461 N N . PHE B 1 102 ? -2.682 16.125 -9.516 1 95.19 102 PHE B N 1
ATOM 2462 C CA . PHE B 1 102 ? -2.703 14.672 -9.539 1 95.19 102 PHE B CA 1
ATOM 2463 C C . PHE B 1 102 ? -1.311 14.109 -9.281 1 95.19 102 PHE B C 1
ATOM 2465 O O . PHE B 1 102 ? -1.161 13.109 -8.578 1 95.19 102 PHE B O 1
ATOM 2472 N N . ARG B 1 103 ? -0.357 14.789 -9.812 1 94.12 103 ARG B N 1
ATOM 2473 C CA . ARG B 1 103 ? 1.02 14.352 -9.625 1 94.12 103 ARG B CA 1
ATOM 2474 C C . ARG B 1 103 ? 1.416 14.406 -8.148 1 94.12 103 ARG B C 1
ATOM 2476 O O . ARG B 1 103 ? 2.021 13.469 -7.629 1 94.12 103 ARG B O 1
ATOM 2483 N N . PHE B 1 104 ? 1.082 15.477 -7.484 1 95.56 104 PHE B N 1
ATOM 2484 C CA . PHE B 1 104 ? 1.394 15.656 -6.07 1 95.56 104 PHE B CA 1
ATOM 2485 C C . PHE B 1 104 ? 0.687 14.602 -5.223 1 95.56 104 PHE B C 1
ATOM 2487 O O . PHE B 1 104 ? 1.299 13.992 -4.34 1 95.56 104 PHE B O 1
ATOM 2494 N N . VAL B 1 105 ? -0.57 14.344 -5.527 1 97.44 105 VAL B N 1
ATOM 2495 C CA . VAL B 1 105 ? -1.379 13.375 -4.797 1 97.44 105 VAL B CA 1
ATOM 2496 C C . VAL B 1 105 ? -0.797 11.977 -4.984 1 97.44 105 VAL B C 1
ATOM 2498 O O . VAL B 1 105 ? -0.711 11.203 -4.031 1 97.44 105 VAL B O 1
ATOM 2501 N N . ASN B 1 106 ? -0.335 11.695 -6.176 1 95.62 106 ASN B N 1
ATOM 2502 C CA . ASN B 1 106 ? 0.263 10.391 -6.457 1 95.62 106 ASN B CA 1
ATOM 2503 C C . ASN B 1 106 ? 1.577 10.211 -5.703 1 95.62 106 ASN B C 1
ATOM 2505 O O . ASN B 1 106 ? 1.902 9.094 -5.281 1 95.62 106 ASN B O 1
ATOM 2509 N N . GLN B 1 107 ? 2.336 11.273 -5.586 1 96.38 107 GLN B N 1
ATOM 2510 C CA . GLN B 1 107 ? 3.553 11.219 -4.785 1 96.38 107 GLN B CA 1
ATOM 2511 C C . GLN B 1 107 ? 3.236 10.875 -3.332 1 96.38 107 GLN B C 1
ATOM 2513 O O . GLN B 1 107 ? 3.932 10.062 -2.713 1 96.38 107 GLN B O 1
ATOM 2518 N N . PHE B 1 108 ? 2.23 11.508 -2.861 1 98 108 PHE B N 1
ATOM 2519 C CA . PHE B 1 108 ? 1.768 11.234 -1.508 1 98 108 PHE B CA 1
ATOM 2520 C C . PHE B 1 108 ? 1.349 9.773 -1.369 1 98 108 PHE B C 1
ATOM 2522 O O . PHE B 1 108 ? 1.731 9.102 -0.411 1 98 108 PHE B O 1
ATOM 2529 N N . PHE B 1 109 ? 0.553 9.258 -2.354 1 97.75 109 PHE B N 1
ATOM 2530 C CA . PHE B 1 109 ? 0.118 7.867 -2.33 1 97.75 109 PHE B CA 1
ATOM 2531 C C . PHE B 1 109 ? 1.314 6.93 -2.252 1 97.75 109 PHE B C 1
ATOM 2533 O O . PHE B 1 109 ? 1.35 6.027 -1.411 1 97.75 109 PHE B O 1
ATOM 2540 N N . HIS B 1 110 ? 2.27 7.137 -3.072 1 96.19 110 HIS B N 1
ATOM 2541 C CA . HIS B 1 110 ? 3.443 6.277 -3.152 1 96.19 110 HIS B CA 1
ATOM 2542 C C . HIS B 1 110 ? 4.223 6.285 -1.841 1 96.19 110 HIS B C 1
ATOM 2544 O O . HIS B 1 110 ? 4.625 5.227 -1.348 1 96.19 110 HIS B O 1
ATOM 2550 N N . LEU B 1 111 ? 4.363 7.473 -1.294 1 97.69 111 LEU B N 1
ATOM 2551 C CA . LEU B 1 111 ? 5.074 7.621 -0.028 1 97.69 111 LEU B CA 1
ATOM 2552 C C . LEU B 1 111 ? 4.391 6.82 1.075 1 97.69 111 LEU B C 1
ATOM 2554 O O . LEU B 1 111 ? 5.051 6.078 1.807 1 97.69 111 LEU B O 1
ATOM 2558 N N . VAL B 1 112 ? 3.111 6.914 1.157 1 98.38 112 VAL B N 1
ATOM 2559 C CA . VAL B 1 112 ? 2.33 6.273 2.209 1 98.38 112 VAL B CA 1
ATOM 2560 C C . VAL B 1 112 ? 2.348 4.758 2.014 1 98.38 112 VAL B C 1
ATOM 2562 O O . VAL B 1 112 ? 2.607 4.008 2.957 1 98.38 112 VAL B O 1
ATOM 2565 N N . GLU B 1 113 ? 2.09 4.355 0.816 1 96.81 113 GLU B N 1
ATOM 2566 C CA . GLU B 1 113 ? 2.016 2.926 0.524 1 96.81 113 GLU B CA 1
ATOM 2567 C C . GLU B 1 113 ? 3.354 2.24 0.792 1 96.81 113 GLU B C 1
ATOM 2569 O O . GLU B 1 113 ? 3.395 1.164 1.394 1 96.81 113 GLU B O 1
ATOM 2574 N N . LYS B 1 114 ? 4.41 2.82 0.33 1 96.25 114 LYS B N 1
ATOM 2575 C CA . LYS B 1 114 ? 5.738 2.271 0.575 1 96.25 114 LYS B CA 1
ATOM 2576 C C . LYS B 1 114 ? 6.043 2.213 2.068 1 96.25 114 LYS B C 1
ATOM 2578 O O . LYS B 1 114 ? 6.594 1.223 2.559 1 96.25 114 LYS B O 1
ATOM 2583 N N . PHE B 1 115 ? 5.691 3.258 2.791 1 97.88 115 PHE B N 1
ATOM 2584 C CA . PHE B 1 115 ? 5.93 3.305 4.227 1 97.88 115 PHE B CA 1
ATOM 2585 C C . PHE B 1 115 ? 5.168 2.191 4.938 1 97.88 115 PHE B C 1
ATOM 2587 O O . PHE B 1 115 ? 5.734 1.479 5.773 1 97.88 115 PHE B O 1
ATOM 2594 N N . VAL B 1 116 ? 3.885 2.02 4.57 1 97.06 116 VAL B N 1
ATOM 2595 C CA . VAL B 1 116 ? 3.027 1.047 5.238 1 97.06 116 VAL B CA 1
ATOM 2596 C C . VAL B 1 116 ? 3.52 -0.367 4.938 1 97.06 116 VAL B C 1
ATOM 2598 O O . VAL B 1 116 ? 3.482 -1.242 5.805 1 97.06 116 VAL B O 1
ATOM 2601 N N . TRP B 1 117 ? 3.998 -0.569 3.688 1 96 117 TRP B N 1
ATOM 2602 C CA . TRP B 1 117 ? 4.559 -1.864 3.318 1 96 117 TRP B CA 1
ATOM 2603 C C . TRP B 1 117 ? 5.73 -2.229 4.223 1 96 117 TRP B C 1
ATOM 2605 O O . TRP B 1 117 ? 5.828 -3.363 4.699 1 96 117 TRP B O 1
ATOM 2615 N N . ASN B 1 118 ? 6.535 -1.208 4.562 1 95.44 118 ASN B N 1
ATOM 2616 C CA . ASN B 1 118 ? 7.781 -1.458 5.281 1 95.44 118 ASN B CA 1
ATOM 2617 C C . ASN B 1 118 ? 7.586 -1.35 6.793 1 95.44 118 ASN B C 1
ATOM 2619 O O . ASN B 1 118 ? 8.375 -1.892 7.566 1 95.44 118 ASN B O 1
ATOM 2623 N N . ASN B 1 119 ? 6.555 -0.563 7.145 1 95.81 119 ASN B N 1
ATOM 2624 C CA . ASN B 1 119 ? 6.301 -0.287 8.555 1 95.81 119 ASN B CA 1
ATOM 2625 C C . ASN B 1 119 ? 4.832 -0.5 8.914 1 95.81 119 ASN B C 1
ATOM 2627 O O . ASN B 1 119 ? 4.141 0.445 9.297 1 95.81 119 ASN B O 1
ATOM 2631 N N . PRO B 1 120 ? 4.398 -1.742 8.883 1 92.19 120 PRO B N 1
ATOM 2632 C CA . PRO B 1 120 ? 2.963 -2.012 9.008 1 92.19 120 PRO B CA 1
ATOM 2633 C C . PRO B 1 120 ? 2.406 -1.626 10.375 1 92.19 120 PRO B C 1
ATOM 2635 O O . PRO B 1 120 ? 1.204 -1.389 10.508 1 92.19 120 PRO B O 1
ATOM 2638 N N . TYR B 1 121 ? 3.219 -1.449 11.391 1 92.56 121 TYR B N 1
ATOM 2639 C CA . TYR B 1 121 ? 2.725 -1.193 12.742 1 92.56 121 TYR B CA 1
ATOM 2640 C C . TYR B 1 121 ? 2.881 0.277 13.109 1 92.56 121 TYR B C 1
ATOM 2642 O O . TYR B 1 121 ? 2.441 0.705 14.18 1 92.56 121 TYR B O 1
ATOM 2650 N N . SER B 1 122 ? 3.502 1.019 12.266 1 97.25 122 SER B N 1
ATOM 2651 C CA . SER B 1 122 ? 3.732 2.43 12.555 1 97.25 122 SER B CA 1
ATOM 2652 C C . SER B 1 122 ? 2.664 3.309 11.914 1 97.25 122 SER B C 1
ATOM 2654 O O . SER B 1 122 ? 2.055 2.926 10.914 1 97.25 122 SER B O 1
ATOM 2656 N N . CYS B 1 123 ? 2.451 4.445 12.5 1 98.38 123 CYS B N 1
ATOM 2657 C CA . CYS B 1 123 ? 1.459 5.41 12.039 1 98.38 123 CYS B CA 1
ATOM 2658 C C . CYS B 1 123 ? 2.133 6.613 11.391 1 98.38 123 CYS B C 1
ATOM 2660 O O . CYS B 1 123 ? 3.359 6.727 11.406 1 98.38 123 CYS B O 1
ATOM 2662 N N . ILE B 1 124 ? 1.305 7.402 10.773 1 98.88 124 ILE B N 1
ATOM 2663 C CA . ILE B 1 124 ? 1.786 8.539 9.992 1 98.88 124 ILE B CA 1
ATOM 2664 C C . ILE B 1 124 ? 1.226 9.836 10.57 1 98.88 124 ILE B C 1
ATOM 2666 O O . ILE B 1 124 ? 0.008 10.008 10.664 1 98.88 124 ILE B O 1
ATOM 2670 N N . ALA B 1 125 ? 2.08 10.688 11.008 1 98.88 125 ALA B N 1
ATOM 2671 C CA . ALA B 1 125 ? 1.688 12.062 11.32 1 98.88 125 ALA B CA 1
ATOM 2672 C C . ALA B 1 125 ? 1.783 12.953 10.086 1 98.88 125 ALA B C 1
ATOM 2674 O O . ALA B 1 125 ? 2.797 12.945 9.383 1 98.88 125 ALA B O 1
ATOM 2675 N N . ILE B 1 126 ? 0.742 13.664 9.773 1 98.88 126 ILE B N 1
ATOM 2676 C CA . ILE B 1 126 ? 0.724 14.516 8.586 1 98.88 126 ILE B CA 1
ATOM 2677 C C . ILE B 1 126 ? 0.16 15.891 8.953 1 98.88 126 ILE B C 1
ATOM 2679 O O . ILE B 1 126 ? -0.816 15.992 9.695 1 98.88 126 ILE B O 1
ATOM 2683 N N . HIS B 1 127 ? 0.865 16.891 8.492 1 98.31 127 HIS B N 1
ATOM 2684 C CA . HIS B 1 127 ? 0.346 18.219 8.812 1 98.31 127 HIS B CA 1
ATOM 2685 C C . HIS B 1 127 ? 0.574 19.188 7.656 1 98.31 127 HIS B C 1
ATOM 2687 O O . HIS B 1 127 ? 1.454 18.969 6.82 1 98.31 127 HIS B O 1
ATOM 2693 N N . CYS B 1 128 ? -0.232 20.188 7.488 1 96.5 128 CYS B N 1
ATOM 2694 C CA . CYS B 1 128 ? 0.024 21.469 6.855 1 96.5 128 CYS B CA 1
ATOM 2695 C C . CYS B 1 128 ? 0.026 22.594 7.883 1 96.5 128 CYS B C 1
ATOM 2697 O O . CYS B 1 128 ? 0.461 22.391 9.023 1 96.5 128 CYS B O 1
ATOM 2699 N N . THR B 1 129 ? -0.349 23.797 7.551 1 95.5 129 THR B N 1
ATOM 2700 C CA . THR B 1 129 ? -0.266 24.844 8.562 1 95.5 129 THR B CA 1
ATOM 2701 C C . THR B 1 129 ? -1.319 24.625 9.648 1 95.5 129 THR B C 1
ATOM 2703 O O . THR B 1 129 ? -1.013 24.688 10.844 1 95.5 129 THR B O 1
ATOM 2706 N N . HIS B 1 130 ? -2.52 24.297 9.203 1 97.12 130 HIS B N 1
ATOM 2707 C CA . HIS B 1 130 ? -3.605 24.141 10.164 1 97.12 130 HIS B CA 1
ATOM 2708 C C . HIS B 1 130 ? -4.051 22.688 10.266 1 97.12 130 HIS B C 1
ATOM 2710 O O . HIS B 1 130 ? -4.742 22.297 11.219 1 97.12 130 HIS B O 1
ATOM 2716 N N . GLY B 1 131 ? -3.723 21.812 9.297 1 97.44 131 GLY B N 1
ATOM 2717 C CA . GLY B 1 131 ? -3.982 20.375 9.367 1 97.44 131 GLY B CA 1
ATOM 2718 C C . GLY B 1 131 ? -5.387 20 8.938 1 97.44 131 GLY B C 1
ATOM 2719 O O . GLY B 1 131 ? -5.91 18.969 9.352 1 97.44 131 GLY B O 1
ATOM 2720 N N . TYR B 1 132 ? -5.996 20.844 8.102 1 98.19 132 TYR B N 1
ATOM 2721 C CA . TYR B 1 132 ? -7.395 20.578 7.77 1 98.19 132 TYR B CA 1
ATOM 2722 C C . TYR B 1 132 ? -7.586 20.469 6.262 1 98.19 132 TYR B C 1
ATOM 2724 O O . TYR B 1 132 ? -8.07 19.438 5.77 1 98.19 132 TYR B O 1
ATOM 2732 N N . ASN B 1 133 ? -7.145 21.469 5.496 1 96.62 133 ASN B N 1
ATOM 2733 C CA . ASN B 1 133 ? -7.531 21.547 4.094 1 96.62 133 ASN B CA 1
ATOM 2734 C C . ASN B 1 133 ? -6.621 20.688 3.217 1 96.62 133 ASN B C 1
ATOM 2736 O O . ASN B 1 133 ? -7.062 19.688 2.656 1 96.62 133 ASN B O 1
ATOM 2740 N N . ARG B 1 134 ? -5.336 21.094 3.154 1 96.69 134 ARG B N 1
ATOM 2741 C CA . ARG B 1 134 ? -4.422 20.297 2.344 1 96.69 134 ARG B CA 1
ATOM 2742 C C . ARG B 1 134 ? -4.246 18.906 2.93 1 96.69 134 ARG B C 1
ATOM 2744 O O . ARG B 1 134 ? -4.254 17.906 2.199 1 96.69 134 ARG B O 1
ATOM 2751 N N . THR B 1 135 ? -4.105 18.844 4.293 1 97.88 135 THR B N 1
ATOM 2752 C CA . THR B 1 135 ? -3.998 17.562 4.98 1 97.88 135 THR B CA 1
ATOM 2753 C C . THR B 1 135 ? -5.219 16.688 4.695 1 97.88 135 THR B C 1
ATOM 2755 O O . THR B 1 135 ? -5.082 15.531 4.281 1 97.88 135 THR B O 1
ATOM 2758 N N . GLY B 1 136 ? -6.398 17.297 4.875 1 98.62 136 GLY B N 1
ATOM 2759 C CA . GLY B 1 136 ? -7.637 16.562 4.625 1 98.62 136 GLY B CA 1
ATOM 2760 C C . GLY B 1 136 ? -7.777 16.125 3.184 1 98.62 136 GLY B C 1
ATOM 2761 O O . GLY B 1 136 ? -8.219 15 2.92 1 98.62 136 GLY B O 1
ATOM 2762 N N . PHE B 1 137 ? -7.363 17 2.291 1 98.56 137 PHE B N 1
ATOM 2763 C CA . PHE B 1 137 ? -7.457 16.688 0.867 1 98.56 137 PHE B CA 1
ATOM 2764 C C . PHE B 1 137 ? -6.656 15.445 0.524 1 98.56 137 PHE B C 1
ATOM 2766 O O . PHE B 1 137 ? -7.152 14.555 -0.167 1 98.56 137 PHE B O 1
ATOM 2773 N N . LEU B 1 138 ? -5.457 15.344 1.035 1 98.62 138 LEU B N 1
ATOM 2774 C CA . LEU B 1 138 ? -4.582 14.219 0.729 1 98.62 138 LEU B CA 1
ATOM 2775 C C . LEU B 1 138 ? -5.094 12.938 1.383 1 98.62 138 LEU B C 1
ATOM 2777 O O . LEU B 1 138 ? -5.129 11.883 0.746 1 98.62 138 LEU B O 1
ATOM 2781 N N . ILE B 1 139 ? -5.5 13.023 2.637 1 98.94 139 ILE B N 1
ATOM 2782 C CA . ILE B 1 139 ? -5.988 11.844 3.346 1 98.94 139 ILE B CA 1
ATOM 2783 C C . ILE B 1 139 ? -7.254 11.328 2.67 1 98.94 139 ILE B C 1
ATOM 2785 O O . ILE B 1 139 ? -7.375 10.125 2.404 1 98.94 139 ILE B O 1
ATOM 2789 N N . VAL B 1 140 ? -8.18 12.25 2.344 1 98.94 140 VAL B N 1
ATOM 2790 C CA . VAL B 1 140 ? -9.43 11.859 1.702 1 98.94 140 VAL B CA 1
ATOM 2791 C C . VAL B 1 140 ? -9.141 11.242 0.336 1 98.94 140 VAL B C 1
ATOM 2793 O O . VAL B 1 140 ? -9.719 10.211 -0.027 1 98.94 140 VAL B O 1
ATOM 2796 N N . SER B 1 141 ? -8.25 11.859 -0.416 1 98.88 141 SER B N 1
ATOM 2797 C CA . SER B 1 141 ? -7.855 11.297 -1.703 1 98.88 141 SER B CA 1
ATOM 2798 C C . SER B 1 141 ? -7.344 9.867 -1.548 1 98.88 141 SER B C 1
ATOM 2800 O O . SER B 1 141 ? -7.672 8.992 -2.35 1 98.88 141 SER B O 1
ATOM 2802 N N . PHE B 1 142 ? -6.523 9.648 -0.553 1 98.81 142 PHE B N 1
ATOM 2803 C CA . PHE B 1 142 ? -5.973 8.32 -0.304 1 98.81 142 PHE B CA 1
ATOM 2804 C C . PHE B 1 142 ? -7.082 7.332 0.035 1 98.81 142 PHE B C 1
ATOM 2806 O O . PHE B 1 142 ? -7.113 6.223 -0.503 1 98.81 142 PHE B O 1
ATOM 2813 N N . LEU B 1 143 ? -8.008 7.758 0.925 1 98.81 143 LEU B N 1
ATOM 2814 C CA . LEU B 1 143 ? -9.117 6.898 1.323 1 98.81 143 LEU B CA 1
ATOM 2815 C C . LEU B 1 143 ? -9.938 6.473 0.11 1 98.81 143 LEU B C 1
ATOM 2817 O O . LEU B 1 143 ? -10.328 5.309 0.002 1 98.81 143 LEU B O 1
ATOM 2821 N N . VAL B 1 144 ? -10.141 7.391 -0.761 1 98.69 144 VAL B N 1
ATOM 2822 C CA . VAL B 1 144 ? -11 7.125 -1.914 1 98.69 144 VAL B CA 1
ATOM 2823 C C . VAL B 1 144 ? -10.25 6.254 -2.922 1 98.69 144 VAL B C 1
ATOM 2825 O O . VAL B 1 144 ? -10.727 5.184 -3.299 1 98.69 144 VAL B O 1
ATOM 2828 N N . GLU B 1 145 ? -9.062 6.613 -3.25 1 97.69 145 GLU B N 1
ATOM 2829 C CA . GLU B 1 145 ? -8.375 5.988 -4.375 1 97.69 145 GLU B CA 1
ATOM 2830 C C . GLU B 1 145 ? -7.723 4.676 -3.957 1 97.69 145 GLU B C 1
ATOM 2832 O O . GLU B 1 145 ? -7.609 3.748 -4.762 1 97.69 145 GLU B O 1
ATOM 2837 N N . LYS B 1 146 ? -7.277 4.609 -2.723 1 97.06 146 LYS B N 1
ATOM 2838 C CA . LYS B 1 146 ? -6.48 3.457 -2.316 1 97.06 146 LYS B CA 1
ATOM 2839 C C . LYS B 1 146 ? -7.289 2.518 -1.426 1 97.06 146 LYS B C 1
ATOM 2841 O O . LYS B 1 146 ? -7.047 1.308 -1.41 1 97.06 146 LYS B O 1
ATOM 2846 N N . LEU B 1 147 ? -8.305 3.025 -0.754 1 97.19 147 LEU B N 1
ATOM 2847 C CA . LEU B 1 147 ? -9.039 2.197 0.199 1 97.19 147 LEU B CA 1
ATOM 2848 C C . LEU B 1 147 ? -10.508 2.066 -0.207 1 97.19 147 LEU B C 1
ATOM 2850 O 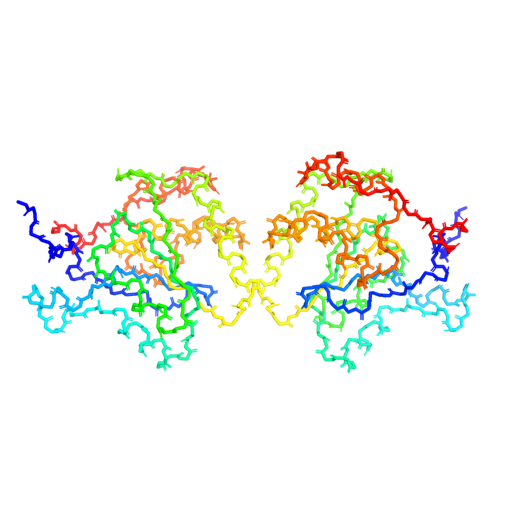O . LEU B 1 147 ? -11.32 1.528 0.549 1 97.19 147 LEU B O 1
ATOM 2854 N N . ASN B 1 148 ? -10.938 2.613 -1.375 1 96.69 148 ASN B N 1
ATOM 2855 C CA . ASN B 1 148 ? -12.227 2.402 -2.031 1 96.69 148 ASN B CA 1
ATOM 2856 C C . ASN B 1 148 ? -13.367 3.062 -1.261 1 96.69 148 ASN B C 1
ATOM 2858 O O . ASN B 1 148 ? -14.477 2.539 -1.223 1 96.69 148 ASN B O 1
ATOM 2862 N N . TYR B 1 149 ? -13.094 4.148 -0.583 1 98.25 149 TYR B N 1
ATOM 2863 C CA . TYR B 1 149 ? -14.164 4.941 0.018 1 98.25 149 TYR B CA 1
ATOM 2864 C C . TYR B 1 149 ? -14.938 5.707 -1.046 1 98.25 149 TYR B C 1
ATOM 2866 O O . TYR B 1 149 ? -14.383 6.086 -2.078 1 98.25 149 TYR B O 1
ATOM 2874 N N . TYR B 1 150 ? -16.156 5.883 -0.804 1 98.25 150 TYR B N 1
ATOM 2875 C CA . TYR B 1 150 ? -16.859 6.941 -1.518 1 98.25 150 TYR B CA 1
ATOM 2876 C C . TYR B 1 150 ? -16.422 8.312 -1.03 1 98.25 150 TYR B C 1
ATOM 2878 O O . TYR B 1 150 ? -16.156 8.508 0.161 1 98.25 150 TYR B O 1
ATOM 2886 N N . VAL B 1 151 ? -16.375 9.242 -1.927 1 98.75 151 VAL B N 1
ATOM 2887 C CA . VAL B 1 151 ? -15.82 10.547 -1.597 1 98.75 151 VAL B CA 1
ATOM 2888 C C . VAL B 1 151 ? -16.641 11.188 -0.483 1 98.75 151 VAL B C 1
ATOM 2890 O O . VAL B 1 151 ? -16.094 11.82 0.424 1 98.75 151 VAL B O 1
ATOM 2893 N N . ASP B 1 152 ? -17.938 11.055 -0.505 1 98.38 152 ASP B N 1
ATOM 2894 C CA . ASP B 1 152 ? -18.781 11.648 0.522 1 98.38 152 ASP B CA 1
ATOM 2895 C C . ASP B 1 152 ? -18.5 11.039 1.892 1 98.38 152 ASP B C 1
ATOM 2897 O O . ASP B 1 152 ? -18.391 11.75 2.889 1 98.38 152 ASP B O 1
ATOM 2901 N N . ASP B 1 153 ? -18.312 9.711 1.931 1 98.69 153 ASP B N 1
ATOM 2902 C CA . ASP B 1 153 ? -18 9.016 3.174 1 98.69 153 ASP B CA 1
ATOM 2903 C C . ASP B 1 153 ? -16.609 9.414 3.689 1 98.69 153 ASP B C 1
ATOM 2905 O O . ASP B 1 153 ? -16.422 9.578 4.895 1 98.69 153 ASP B O 1
ATOM 2909 N N . ALA B 1 154 ? -15.672 9.539 2.789 1 98.88 154 ALA B N 1
ATOM 2910 C CA . ALA B 1 154 ? -14.305 9.883 3.168 1 98.88 154 ALA B CA 1
ATOM 2911 C C . ALA B 1 154 ? -14.234 11.289 3.768 1 98.88 154 ALA B C 1
ATOM 2913 O O . ALA B 1 154 ? -13.57 11.508 4.777 1 98.88 154 ALA B O 1
ATOM 2914 N N . VAL B 1 155 ? -14.938 12.203 3.139 1 98.81 155 VAL B N 1
ATOM 2915 C CA . VAL B 1 155 ? -14.984 13.578 3.635 1 98.81 155 VAL B CA 1
ATOM 2916 C C . VAL B 1 155 ? -15.641 13.609 5.012 1 98.81 155 VAL B C 1
ATOM 2918 O O . VAL B 1 155 ? -15.156 14.281 5.926 1 98.81 155 VAL B O 1
ATOM 2921 N N . ARG B 1 156 ? -16.688 12.883 5.148 1 98.62 156 ARG B N 1
ATOM 2922 C CA . ARG B 1 156 ? -17.391 12.812 6.43 1 98.62 156 ARG B CA 1
ATOM 2923 C C . ARG B 1 156 ? -16.5 12.188 7.504 1 98.62 156 ARG B C 1
ATOM 2925 O O . ARG B 1 156 ? -16.453 12.672 8.633 1 98.62 156 ARG B O 1
ATOM 2932 N N . LEU B 1 157 ? -15.844 11.133 7.164 1 98.81 157 LEU B N 1
ATOM 2933 C CA . LEU B 1 157 ? -14.953 10.461 8.102 1 98.81 157 LEU B CA 1
ATOM 2934 C C . LEU B 1 157 ? -13.859 11.414 8.586 1 98.81 157 LEU B C 1
ATOM 2936 O O . LEU B 1 157 ? -13.586 11.484 9.789 1 98.81 157 LEU B O 1
ATOM 2940 N N . PHE B 1 158 ? -13.258 12.141 7.656 1 98.88 158 PHE B N 1
ATOM 2941 C CA . PHE B 1 158 ? -12.227 13.102 8.039 1 98.88 158 PHE B CA 1
ATOM 2942 C C . PHE B 1 158 ? -12.781 14.133 9.008 1 98.88 158 PHE B C 1
ATOM 2944 O O . PHE B 1 158 ? -12.148 14.453 10.016 1 98.88 158 PHE B O 1
ATOM 2951 N N . ALA B 1 159 ? -13.969 14.641 8.68 1 98.75 159 ALA B N 1
ATOM 2952 C CA . ALA B 1 159 ? -14.594 15.664 9.508 1 98.75 159 ALA B CA 1
ATOM 2953 C C . ALA B 1 159 ? -14.898 15.125 10.906 1 98.75 159 ALA B C 1
ATOM 2955 O O . ALA B 1 159 ? -14.797 15.852 11.898 1 98.75 159 ALA B O 1
ATOM 2956 N N . GLU B 1 160 ? -15.273 13.906 10.984 1 98.69 160 GLU B N 1
ATOM 2957 C CA . GLU B 1 160 ? -15.594 13.273 12.266 1 98.69 160 GLU B CA 1
ATOM 2958 C C . GLU B 1 160 ? -14.352 13.141 13.141 1 98.69 160 GLU B C 1
ATOM 2960 O O . GLU B 1 160 ? -14.422 13.32 14.359 1 98.69 160 GLU B O 1
ATOM 2965 N N . LEU B 1 161 ? -13.227 12.883 12.531 1 98.75 161 LEU B N 1
ATOM 2966 C CA . LEU B 1 161 ? -12.023 12.555 13.281 1 98.75 161 LEU B CA 1
ATOM 2967 C C . LEU B 1 161 ? -11.102 13.766 13.391 1 98.75 161 LEU B C 1
ATOM 2969 O O . LEU B 1 161 ? -10.188 13.781 14.219 1 98.75 161 LEU B O 1
ATOM 2973 N N . ARG B 1 162 ? -11.367 14.758 12.57 1 98.56 162 ARG B N 1
ATOM 2974 C CA . ARG B 1 162 ? -10.719 16.062 12.641 1 98.56 162 ARG B CA 1
ATOM 2975 C C . ARG B 1 162 ? -11.742 17.188 12.445 1 98.56 162 ARG B C 1
ATOM 2977 O O . ARG B 1 162 ? -11.703 17.906 11.438 1 98.56 162 ARG B O 1
ATOM 2984 N N . PRO B 1 163 ? -12.586 17.359 13.398 1 98.12 163 PRO B N 1
ATOM 2985 C CA . PRO B 1 163 ? -13.625 18.375 13.234 1 98.12 163 PRO B CA 1
ATOM 2986 C C . PRO B 1 163 ? -13.055 19.781 13.109 1 98.12 163 PRO B C 1
ATOM 2988 O O . PRO B 1 163 ? -12.086 20.125 13.797 1 98.12 163 PRO B O 1
ATOM 2991 N N . PRO B 1 164 ? -13.656 20.609 12.352 1 97.62 164 PRO B N 1
ATOM 2992 C CA . PRO B 1 164 ? -14.914 20.391 11.633 1 97.62 164 PRO B CA 1
ATOM 2993 C C . PRO B 1 164 ? -14.719 19.734 10.273 1 97.62 164 PRO B C 1
ATOM 2995 O O . PRO B 1 164 ? -15.688 19.5 9.555 1 97.62 164 PRO B O 1
ATOM 2998 N N . GLY B 1 165 ? -13.492 19.438 9.875 1 98.38 165 GLY B N 1
ATOM 2999 C CA . GLY B 1 165 ? -13.18 18.875 8.562 1 98.38 165 GLY B CA 1
ATOM 3000 C C . GLY B 1 165 ? -12.539 19.891 7.625 1 98.38 165 GLY B C 1
ATOM 3001 O O . GLY B 1 165 ? -12 20.906 8.062 1 98.38 165 GLY B O 1
ATOM 3002 N N . ILE B 1 166 ? -12.477 19.484 6.402 1 98.38 166 ILE B N 1
ATOM 3003 C CA . ILE B 1 166 ? -11.977 20.406 5.375 1 98.38 166 ILE B CA 1
ATOM 3004 C C . ILE B 1 166 ? -12.898 21.609 5.27 1 98.38 166 ILE B C 1
ATOM 3006 O O . ILE B 1 166 ? -14.055 21.5 4.852 1 98.38 166 ILE B O 1
ATOM 3010 N N . TYR B 1 167 ? -12.312 22.812 5.602 1 97.5 167 TYR B N 1
ATOM 3011 C CA . TYR B 1 167 ? -13.234 23.922 5.723 1 97.5 167 TYR B CA 1
ATOM 3012 C C . TYR B 1 167 ? -13.039 24.922 4.586 1 97.5 167 TYR B C 1
ATOM 3014 O O . TYR B 1 167 ? -13.797 25.891 4.461 1 97.5 167 TYR B O 1
ATOM 3022 N N . ARG B 1 168 ? -12.047 24.797 3.74 1 96.19 168 ARG B N 1
ATOM 3023 C CA . ARG B 1 168 ? -11.984 25.516 2.475 1 96.19 168 ARG B CA 1
ATOM 3024 C C . ARG B 1 168 ? -12.734 24.781 1.379 1 96.19 168 ARG B C 1
ATOM 3026 O O . ARG B 1 168 ? -12.297 23.719 0.926 1 96.19 168 ARG B O 1
ATOM 3033 N N . HIS B 1 169 ? -13.727 25.375 0.97 1 96.88 169 HIS B N 1
ATOM 3034 C CA . HIS B 1 169 ? -14.719 24.688 0.15 1 96.88 169 HIS B CA 1
ATOM 3035 C C . HIS B 1 169 ? -14.125 24.266 -1.192 1 96.88 169 HIS B C 1
ATOM 3037 O O . HIS B 1 169 ? -14.547 23.266 -1.774 1 96.88 169 HIS B O 1
ATOM 3043 N N . GLU B 1 170 ? -13.172 25 -1.702 1 96.44 170 GLU B N 1
ATOM 3044 C CA . GLU B 1 170 ? -12.578 24.656 -2.994 1 96.44 170 GLU B CA 1
ATOM 3045 C C . GLU B 1 170 ? -11.93 23.281 -2.969 1 96.44 170 GLU B C 1
ATOM 3047 O O . GLU B 1 170 ? -11.914 22.578 -3.98 1 96.44 170 GLU B O 1
ATOM 3052 N N . TYR B 1 171 ? -11.406 22.891 -1.821 1 97.25 171 TYR B N 1
ATOM 3053 C CA . TYR B 1 171 ? -10.82 21.562 -1.694 1 97.25 171 TYR B CA 1
ATOM 3054 C C . TYR B 1 171 ? -11.891 20.484 -1.772 1 97.25 171 TYR B C 1
ATOM 3056 O O . TYR B 1 171 ? -11.695 19.453 -2.42 1 97.25 171 TYR B O 1
ATOM 3064 N N . VAL B 1 172 ? -13.008 20.75 -1.13 1 98.38 172 VAL B N 1
ATOM 3065 C CA . VAL B 1 172 ? -14.109 19.797 -1.112 1 98.38 172 VAL B CA 1
ATOM 3066 C C . VAL B 1 172 ? -14.672 19.625 -2.521 1 98.38 172 VAL B C 1
ATOM 3068 O O . VAL B 1 172 ? -14.844 18.5 -3 1 98.38 172 VAL B O 1
ATOM 3071 N N . VAL B 1 173 ? -14.875 20.703 -3.143 1 98.06 173 VAL B N 1
ATOM 3072 C CA . VAL B 1 173 ? -15.406 20.688 -4.5 1 98.06 173 VAL B CA 1
ATOM 3073 C C . VAL B 1 173 ? -14.469 19.891 -5.414 1 98.06 173 VAL B C 1
ATOM 3075 O O . VAL B 1 173 ? -14.914 19.078 -6.227 1 98.06 173 VAL B O 1
ATOM 3078 N N . GLU B 1 174 ? -13.203 20.156 -5.242 1 98.12 174 GLU B N 1
ATOM 3079 C CA . GLU B 1 174 ? -12.227 19.484 -6.082 1 98.12 174 GLU B CA 1
ATOM 3080 C C . GLU B 1 174 ? -12.234 17.969 -5.832 1 98.12 174 GLU B C 1
ATOM 3082 O O . GLU B 1 174 ? -12.102 17.188 -6.77 1 98.12 174 GLU B O 1
ATOM 3087 N N . LEU B 1 175 ? -12.391 17.562 -4.609 1 98.69 175 LEU B N 1
ATOM 3088 C CA . LEU B 1 175 ? -12.477 16.141 -4.289 1 98.69 175 LEU B CA 1
ATOM 3089 C C . LEU B 1 175 ? -13.656 15.5 -5.012 1 98.69 175 LEU B C 1
ATOM 3091 O O . LEU B 1 175 ? -13.523 14.414 -5.59 1 98.69 175 LEU B O 1
ATOM 3095 N N . PHE B 1 176 ? -14.789 16.141 -5.023 1 98.69 176 PHE B N 1
ATOM 3096 C CA . PHE B 1 176 ? -15.984 15.594 -5.668 1 98.69 176 PHE B CA 1
ATOM 3097 C C . PHE B 1 176 ? -15.844 15.633 -7.184 1 98.69 176 PHE B C 1
ATOM 3099 O O . PHE B 1 176 ? -16.344 14.758 -7.883 1 98.69 176 PHE B O 1
ATOM 3106 N N . ARG B 1 177 ? -15.148 16.625 -7.629 1 98.25 177 ARG B N 1
ATOM 3107 C CA . ARG B 1 177 ? -14.867 16.688 -9.062 1 98.25 177 ARG B CA 1
ATOM 3108 C C . ARG B 1 177 ? -14.008 15.516 -9.516 1 98.25 177 ARG B C 1
ATOM 3110 O O . ARG B 1 177 ? -14.266 14.914 -10.562 1 98.25 177 ARG B O 1
ATOM 3117 N N . ARG B 1 178 ? -13.031 15.18 -8.695 1 98 178 ARG B N 1
ATOM 3118 C CA . ARG B 1 178 ? -12.086 14.125 -9.047 1 98 178 ARG B CA 1
ATOM 3119 C C . ARG B 1 178 ? -12.711 12.742 -8.852 1 98 178 ARG B C 1
ATOM 3121 O O . ARG B 1 178 ? -12.445 11.82 -9.625 1 98 178 ARG B O 1
ATOM 3128 N N . TYR B 1 179 ? -13.523 12.625 -7.832 1 98 179 TYR B N 1
ATOM 3129 C CA . TYR B 1 179 ? -13.805 11.273 -7.371 1 98 179 TYR B CA 1
ATOM 3130 C C . TYR B 1 179 ? -15.305 11 -7.34 1 98 179 TYR B C 1
ATOM 3132 O O . TYR B 1 179 ? -15.734 9.906 -6.965 1 98 179 TYR B O 1
ATOM 3140 N N . GLY B 1 180 ? -16.062 11.891 -7.723 1 96.38 180 GLY B N 1
ATOM 3141 C CA . GLY B 1 180 ? -17.516 11.758 -7.672 1 96.38 180 GLY B CA 1
ATOM 3142 C C . GLY B 1 180 ? -18.234 12.703 -8.609 1 96.38 180 GLY B C 1
ATOM 3143 O O . GLY B 1 180 ? -17.781 12.922 -9.742 1 96.38 180 GLY B O 1
ATOM 3144 N N . ASP B 1 181 ? -19.375 13.109 -8.195 1 95.94 181 ASP B N 1
ATOM 3145 C CA . ASP B 1 181 ? -20.172 14.109 -8.898 1 95.94 181 ASP B CA 1
ATOM 3146 C C . ASP B 1 181 ? -20.125 15.445 -8.164 1 95.94 181 ASP B C 1
ATOM 3148 O O . ASP B 1 181 ? -20.5 15.531 -6.988 1 95.94 181 ASP B O 1
ATOM 3152 N N . ILE B 1 182 ? -19.688 16.438 -8.852 1 94.81 182 ILE B N 1
ATOM 3153 C CA . ILE B 1 182 ? -19.547 17.766 -8.258 1 94.81 182 ILE B CA 1
ATOM 3154 C C . ILE B 1 182 ? -20.891 18.219 -7.68 1 94.81 182 ILE B C 1
ATOM 3156 O O . ILE B 1 182 ? -20.938 18.938 -6.691 1 94.81 182 ILE B O 1
ATOM 3160 N N . ARG B 1 183 ? -22.031 17.719 -8.289 1 94.75 183 ARG B N 1
ATOM 3161 C CA . ARG B 1 183 ? -23.375 18.109 -7.863 1 94.75 183 ARG B CA 1
ATOM 3162 C C . ARG B 1 183 ? -23.688 17.562 -6.48 1 94.75 183 ARG B C 1
ATOM 3164 O O . ARG B 1 183 ? -24.594 18.047 -5.801 1 94.75 183 ARG B O 1
ATOM 3171 N N . ASP B 1 184 ? -22.891 16.594 -6.016 1 96.62 184 ASP B N 1
ATOM 3172 C CA . ASP B 1 184 ? -23.125 15.938 -4.734 1 96.62 184 ASP B CA 1
ATOM 3173 C C . ASP B 1 184 ? -22.25 16.531 -3.637 1 96.62 184 ASP B C 1
ATOM 3175 O O . ASP B 1 184 ? -22.328 16.125 -2.477 1 96.62 184 ASP B O 1
ATOM 3179 N N . ALA B 1 185 ? -21.453 17.484 -4.023 1 96.88 185 ALA B N 1
ATOM 3180 C CA . ALA B 1 185 ? -20.609 18.125 -3.018 1 96.88 185 ALA B CA 1
ATOM 3181 C C . ALA B 1 185 ? -21.438 18.828 -1.95 1 96.88 185 ALA B C 1
ATOM 3183 O O . ALA B 1 185 ? -22.406 19.531 -2.27 1 96.88 185 ALA B O 1
ATOM 3184 N N . PRO B 1 186 ? -21.141 18.625 -0.71 1 97 186 PRO B N 1
ATOM 3185 C CA . PRO B 1 186 ? -21.875 19.312 0.349 1 97 186 PRO B CA 1
ATOM 3186 C C . PRO B 1 186 ? -21.656 20.812 0.335 1 97 186 PRO B C 1
ATOM 3188 O O . PRO B 1 186 ? -20.688 21.297 -0.235 1 97 186 PRO B O 1
ATOM 3191 N N . PRO B 1 187 ? -22.578 21.5 0.894 1 96.56 187 PRO B N 1
ATOM 3192 C CA . PRO B 1 187 ? -22.375 22.938 1.016 1 96.56 187 PRO B CA 1
ATOM 3193 C C . PRO B 1 187 ? -21.188 23.297 1.91 1 96.56 187 PRO B C 1
ATOM 3195 O O . PRO B 1 187 ? -20.75 22.484 2.723 1 96.56 187 PRO B O 1
ATOM 3198 N N . PRO B 1 188 ? -20.609 24.453 1.659 1 96.44 188 PRO B N 1
ATOM 3199 C CA . PRO B 1 188 ? -19.5 24.875 2.504 1 96.44 188 PRO B CA 1
ATOM 3200 C C . PRO B 1 188 ? -19.859 24.922 3.986 1 96.44 188 PRO B C 1
ATOM 3202 O O . PRO B 1 188 ? -20.984 25.266 4.34 1 96.44 188 PRO B O 1
ATOM 3205 N N . ILE B 1 189 ? -18.922 24.578 4.789 1 95 189 ILE B N 1
ATOM 3206 C CA . ILE B 1 189 ? -19.109 24.703 6.234 1 95 189 ILE B CA 1
ATOM 3207 C C . ILE B 1 189 ? -18.516 26.031 6.715 1 95 189 ILE B C 1
ATOM 3209 O O . ILE B 1 189 ? -17.703 26.641 6.02 1 95 189 ILE B O 1
ATOM 3213 N N . ALA B 1 190 ? -18.969 26.406 7.918 1 93.44 190 ALA B N 1
ATOM 3214 C CA . ALA B 1 190 ? -18.453 27.641 8.484 1 93.44 190 ALA B CA 1
ATOM 3215 C C . ALA B 1 190 ? -16.969 27.531 8.797 1 93.44 190 ALA B C 1
ATOM 3217 O O . ALA B 1 190 ? -16.5 26.516 9.297 1 93.44 190 ALA B O 1
ATOM 3218 N N . LYS B 1 191 ? -16.266 28.578 8.383 1 93.19 191 LYS B N 1
ATOM 3219 C CA . LYS B 1 191 ? -14.859 28.641 8.781 1 93.19 191 LYS B CA 1
ATOM 3220 C C . LYS B 1 191 ? -14.719 28.656 10.305 1 93.19 191 LYS B C 1
ATOM 3222 O O . LYS B 1 191 ? -15.461 29.359 10.992 1 93.19 191 LYS B O 1
ATOM 3227 N N . PRO B 1 192 ? -13.828 27.859 10.734 1 94.25 192 PRO B N 1
ATOM 3228 C CA . PRO B 1 192 ? -13.625 27.891 12.188 1 94.25 192 PRO B CA 1
ATOM 3229 C C . PRO B 1 192 ? -13.211 29.281 12.688 1 94.25 192 PRO B C 1
ATOM 3231 O O . PRO B 1 192 ? -12.547 30.031 11.961 1 94.25 192 PRO B O 1
ATOM 3234 N N . SER B 1 193 ? -13.523 29.594 13.914 1 90.69 193 SER B N 1
ATOM 3235 C CA . SER B 1 193 ? -13.289 30.922 14.484 1 90.69 193 SER B CA 1
ATOM 3236 C C . SER B 1 193 ? -11.805 31.25 14.516 1 90.69 193 SER B C 1
ATOM 3238 O O . SER B 1 193 ? -11.414 32.406 14.289 1 90.69 193 SER B O 1
ATOM 3240 N N . TRP B 1 194 ? -11 30.281 14.727 1 88.81 194 TRP B N 1
ATOM 3241 C CA . TRP B 1 194 ? -9.562 30.516 14.836 1 88.81 194 TRP B CA 1
ATOM 3242 C C . TRP B 1 194 ? -8.961 30.828 13.469 1 88.81 194 TRP B C 1
ATOM 3244 O O . TRP B 1 194 ? -7.852 31.359 13.383 1 88.81 194 TRP B O 1
ATOM 3254 N N . SER B 1 195 ? -9.656 30.344 12.461 1 83.75 195 SER B N 1
ATOM 3255 C CA . SER B 1 195 ? -9.117 30.547 11.117 1 83.75 195 SER B CA 1
ATOM 3256 C C . SER B 1 195 ? -9.359 31.953 10.617 1 83.75 195 SER B C 1
ATOM 3258 O O . SER B 1 195 ? -8.789 32.375 9.609 1 83.75 195 SER B O 1
ATOM 3260 N N . LYS B 1 196 ? -10.312 32.75 11.227 1 71.69 196 LYS B N 1
ATOM 3261 C CA . LYS B 1 196 ? -10.703 34.094 10.844 1 71.69 196 LYS B CA 1
ATOM 3262 C C . LYS B 1 196 ? -9.672 35.125 11.305 1 71.69 196 LYS B C 1
ATOM 3264 O O . LYS B 1 196 ? -9.68 36.25 10.852 1 71.69 196 LYS B O 1
ATOM 3269 N N . ASP B 1 197 ? -8.781 34.688 12.148 1 55.75 197 ASP B N 1
ATOM 3270 C CA . ASP B 1 197 ? -7.852 35.688 12.688 1 55.75 197 ASP B CA 1
ATOM 3271 C C . ASP B 1 197 ? -6.613 35.812 11.805 1 55.75 197 ASP B C 1
ATOM 3273 O O . ASP B 1 197 ? -6.242 34.875 11.102 1 55.75 197 ASP B O 1
#